Protein 2VOS (pdb70)

Nearest PDB structures (foldseek):
  2vos-assembly1_A  TM=1.002E+00  e=8.914E-88  Mycobacterium tuberculosis H37Rv
  2vor-assembly1_A  TM=9.870E-01  e=1.4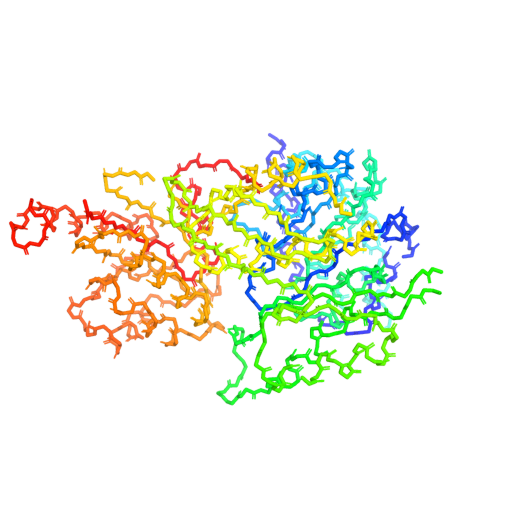46E-81  Mycobacterium tuberculosis H37Rv
  1o5z-assembly1_A  TM=8.567E-01  e=1.785E-34  Thermotoga maritima
  2gc5-assembly1_A  TM=8.713E-01  e=7.052E-31  Lacticaseibacillus casei
  1jbv-assembly1_A  TM=8.803E-01  e=1.038E-30  Lacticaseibacillus casei

Radius of gyration: 21.76 Å; Cα contacts (8 Å, |Δi|>4): 982; chains: 1; bounding box: 49×56×67 Å

Foldseek 3Di:
DLVVLLVVVVVVQVVQADADLVLVLLVQLVVLVPLLQPAAEAEEEADPLLLLLLLLLLLVVLVPFKEWEADDDFQAGNLLRIDISSGRDGSNVLSVLLVVSVVSLVVSQVCVVVCRRHSQSSSLNSSSVCSVVPGNYYYYYFPLCLRTSNLPRQHLEYEYEEHDDWFDDDPDDPSLVSLQSNLNSLAAHPPDGREYEYFDYPVSNVSNVVSCVVNVYHYHYEPPQKYFPDWAFDVQAIFTWIQENAGIQGRQGARAFFPVSSRSLNSSVNRNCSVVVYPDDSVSSSSSRNVRDDAQCQDWDVPPIEGGHADAALVSLLRVQCRCVPRAQALAEEEEEKAFPRGPLLSNLQSNLVRHQAYEYEHLPDPRIDHQVVSLVSNCVRNNNVRYHYDHYLVRSVVVRVVVQVVQCVPVVRNCNYYYYFYNHSSRSSSVCVVVPDDGD

Structure (mmCIF, N/CA/C/O backbone):
data_2VOS
#
_entry.id   2VOS
#
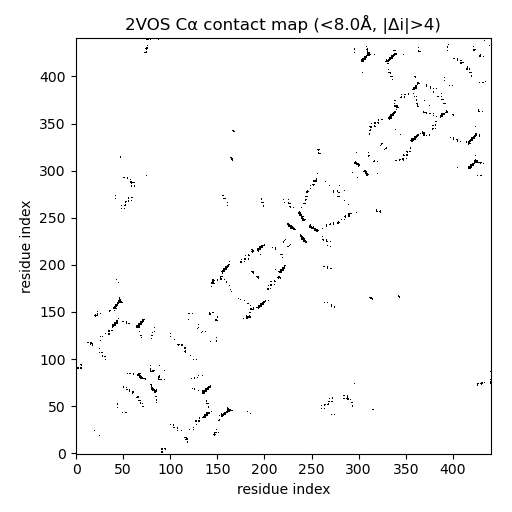_cell.length_a   112.405
_cell.length_b   112.405
_cell.leng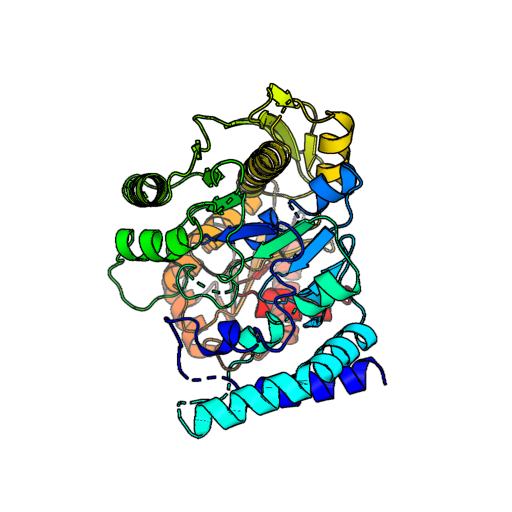th_c   112.405
_cell.angle_alpha   90.00
_cell.angle_beta   90.00
_cell.angle_gamma   90.00
#
_symmetry.space_group_name_H-M   'P 21 3'
#
loop_
_entity.id
_entity.type
_entity.pdbx_description
1 polymer 'FOLYLPOLYGLUTAMATE SYNTHASE PROTEIN FOLC'
2 non-polymer "ADENOSINE-5'-DIPHOSPHATE"
3 non-polymer 'MAGNESIUM ION'
4 non-polymer 'COBALT (II)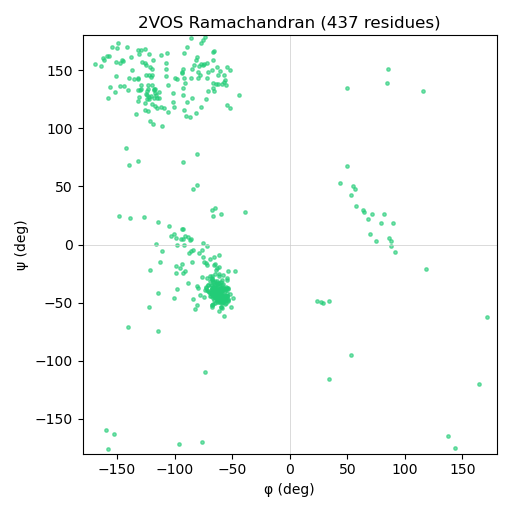 ION'
5 non-polymer GLYCEROL
6 water water
#
loop_
_atom_site.group_PDB
_atom_site.id
_atom_site.type_symbol
_atom_site.label_atom_id
_atom_site.label_alt_id
_atom_site.label_comp_id
_atom_site.label_asym_id
_atom_site.label_entity_id
_atom_site.label_seq_id
_atom_site.pdbx_PDB_ins_code
_atom_site.Cartn_x
_atom_site.Cartn_y
_atom_site.Cartn_z
_atom_site.occupancy
_atom_site.B_iso_or_equiv
_atom_site.auth_seq_id
_atom_site.auth_comp_id
_atom_site.auth_asym_id
_atom_site.auth_atom_id
_atom_site.pdbx_PDB_model_num
ATOM 1 N N . ASP A 1 22 ? -3.197 15.972 73.637 1.00 56.18 24 ASP A N 1
ATOM 2 C CA . ASP A 1 22 ? -2.606 15.701 75.010 1.00 57.58 24 ASP A CA 1
ATOM 3 C C . ASP A 1 22 ? -1.400 14.771 75.033 1.00 56.64 24 ASP A C 1
ATOM 4 O O . ASP A 1 22 ? -0.582 14.836 75.957 1.00 56.53 24 ASP A O 1
ATOM 9 N N . GLU A 1 23 ? -1.354 13.864 74.058 1.00 55.92 25 GLU A N 1
ATOM 10 C CA . GLU A 1 23 ? -0.175 13.056 73.783 1.00 54.59 25 GLU A CA 1
ATOM 11 C C . GLU A 1 23 ? 0.943 14.040 73.457 1.00 53.11 25 GLU A C 1
ATOM 12 O O . GLU A 1 23 ? 2.000 13.973 74.061 1.00 52.69 25 GLU A O 1
ATOM 18 N N . ILE A 1 24 ? 0.708 14.944 72.500 1.00 52.56 26 ILE A N 1
ATOM 19 C CA . ILE A 1 24 ? 1.697 15.971 72.101 1.00 52.72 26 ILE A CA 1
ATOM 20 C C . ILE A 1 24 ? 2.028 16.867 73.285 1.00 51.29 26 ILE A C 1
ATOM 21 O O . ILE A 1 24 ? 3.162 17.316 73.455 1.00 51.27 26 ILE A O 1
ATOM 26 N N . ALA A 1 25 ? 1.021 17.166 74.078 1.00 49.47 27 ALA A N 1
ATOM 27 C CA . ALA A 1 25 ? 1.243 18.060 75.185 1.00 48.88 27 ALA A CA 1
ATOM 28 C C . ALA A 1 25 ? 2.136 17.388 76.229 1.00 48.08 27 ALA A C 1
ATOM 29 O O . ALA A 1 25 ? 3.060 18.021 76.756 1.00 46.98 27 ALA A O 1
ATOM 31 N N . SER A 1 26 ? 1.859 16.112 76.531 1.00 46.90 28 SER A N 1
ATOM 32 C CA . SER A 1 26 ? 2.714 15.350 77.465 1.00 46.63 28 SER A CA 1
ATOM 33 C C . SER A 1 26 ? 4.119 15.294 76.931 1.00 45.25 28 SER A C 1
ATOM 34 O O . SER A 1 26 ? 5.065 15.474 77.670 1.00 44.62 28 SER A O 1
ATOM 37 N N . LEU A 1 27 ? 4.277 15.043 75.644 1.00 44.69 29 LEU A N 1
ATOM 38 C CA . LEU A 1 27 ? 5.612 15.038 75.076 1.00 45.50 29 LEU A CA 1
ATOM 39 C C . LEU A 1 27 ? 6.321 16.376 75.320 1.00 45.90 29 LEU A C 1
ATOM 40 O O . LEU A 1 27 ? 7.495 16.415 75.681 1.00 45.69 29 LEU A O 1
ATOM 45 N N . LEU A 1 28 ? 5.608 17.487 75.134 1.00 46.04 30 LEU A N 1
ATOM 46 C CA . LEU A 1 28 ? 6.230 18.815 75.365 1.00 46.49 30 LEU A CA 1
ATOM 47 C C . LEU A 1 28 ? 6.673 19.006 76.840 1.00 46.47 30 LEU A C 1
ATOM 48 O O . LEU A 1 28 ? 7.738 19.581 77.143 1.00 44.87 30 LEU A O 1
ATOM 53 N N . GLN A 1 29 ? 5.849 18.513 77.750 1.00 44.83 31 GLN A N 1
ATOM 54 C CA . GLN A 1 29 ? 6.196 18.543 79.165 1.00 46.36 31 GLN A CA 1
ATOM 55 C C . GLN A 1 29 ? 7.519 17.792 79.408 1.00 44.52 31 GLN A C 1
ATOM 56 O O . GLN A 1 29 ? 8.423 18.276 80.107 1.00 43.86 31 GLN A O 1
ATOM 62 N N . VAL A 1 30 ? 7.629 16.576 78.873 1.00 43.63 32 VAL A N 1
ATOM 63 C CA . VAL A 1 30 ? 8.882 15.844 79.044 1.00 42.73 32 VAL A CA 1
ATOM 64 C C . VAL A 1 30 ? 10.085 16.593 78.505 1.00 43.61 32 VAL A C 1
ATOM 65 O O . VAL A 1 30 ? 11.154 16.624 79.167 1.00 42.99 32 VAL A O 1
ATOM 69 N N . GLU A 1 31 ? 9.943 17.185 77.307 1.00 43.47 33 GLU A N 1
ATOM 70 C CA . GLU A 1 31 ? 11.094 17.858 76.651 1.00 43.77 33 GLU A CA 1
ATOM 71 C C . GLU A 1 31 ? 11.516 19.110 77.463 1.00 42.89 33 GLU A C 1
ATOM 72 O O . GLU A 1 31 ? 12.731 19.453 77.550 1.00 41.08 33 GLU A O 1
ATOM 78 N N . HIS A 1 32 ? 10.506 19.809 77.993 1.00 42.41 34 HIS A N 1
ATOM 79 C CA . HIS A 1 32 ? 10.753 20.988 78.862 1.00 43.35 34 HIS A CA 1
ATOM 80 C C . HIS A 1 32 ? 11.653 20.591 80.055 1.00 42.93 34 HIS A C 1
ATOM 81 O O . HIS A 1 32 ? 12.598 21.303 80.382 1.00 42.77 34 HIS A O 1
ATOM 88 N N . LEU A 1 33 ? 11.376 19.444 80.685 1.00 41.86 35 LEU A N 1
ATOM 89 C CA . LEU A 1 33 ? 12.236 18.962 81.763 1.00 43.05 35 LEU A CA 1
ATOM 90 C C . LEU A 1 33 ? 13.616 18.611 81.258 1.00 43.95 35 LEU A C 1
ATOM 91 O O . LEU A 1 33 ? 14.605 18.996 81.879 1.00 44.57 35 LEU A O 1
ATOM 96 N N . LEU A 1 34 ? 13.681 17.806 80.184 1.00 44.07 36 LEU A N 1
ATOM 97 C CA . LEU A 1 34 ? 14.954 17.309 79.688 1.00 43.74 36 LEU A CA 1
ATOM 98 C C . LEU A 1 34 ? 15.800 18.519 79.289 1.00 44.41 36 LEU A C 1
ATOM 99 O O . LEU A 1 34 ? 17.012 18.490 79.473 1.00 45.09 36 LEU A O 1
ATOM 104 N N . ASP A 1 35 ? 15.179 19.574 78.750 1.00 44.76 37 ASP A N 1
ATOM 105 C CA . ASP A 1 35 ? 15.944 20.731 78.298 1.00 46.62 37 ASP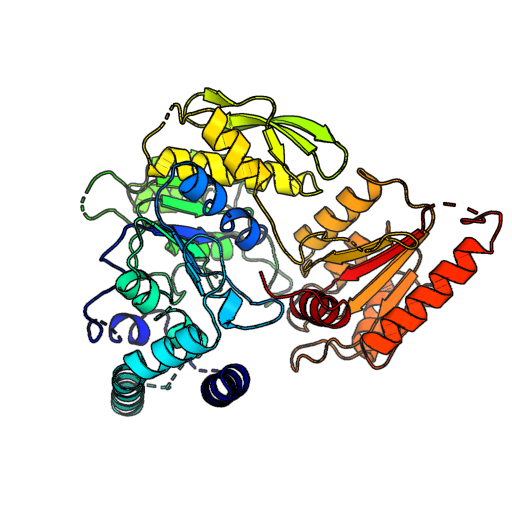 A CA 1
ATOM 106 C C . ASP A 1 35 ? 16.552 21.504 79.441 1.00 47.73 37 ASP A C 1
ATOM 107 O O . ASP A 1 35 ? 17.404 22.381 79.207 1.00 47.14 37 ASP A O 1
ATOM 112 N N . GLN A 1 36 ? 16.118 21.208 80.678 1.00 48.12 38 GLN A N 1
ATOM 113 C CA . GLN A 1 36 ? 16.646 21.941 81.831 1.00 49.31 38 GLN A CA 1
ATOM 114 C C . GLN A 1 36 ? 17.924 21.293 82.316 1.00 50.99 38 GLN A C 1
ATOM 115 O O . GLN A 1 36 ? 18.576 21.809 83.201 1.00 51.64 38 GLN A O 1
ATOM 121 N N . ARG A 1 37 ? 18.269 20.153 81.722 1.00 52.82 39 ARG A N 1
ATOM 122 C CA . ARG A 1 37 ? 19.436 19.412 82.155 1.00 54.77 39 ARG A CA 1
ATOM 123 C C . ARG A 1 37 ? 20.699 20.073 81.607 1.00 57.01 39 ARG A C 1
ATOM 124 O O . ARG A 1 37 ? 21.676 20.260 82.325 1.00 56.76 39 ARG A O 1
ATOM 132 N N . TRP A 1 38 ? 20.615 20.460 80.338 1.00 58.77 40 TRP A N 1
ATOM 133 C CA . TRP A 1 38 ? 21.755 20.479 79.437 1.00 59.72 40 TRP A CA 1
ATOM 134 C C . TRP A 1 38 ? 22.490 19.115 79.390 1.00 59.65 40 TRP A C 1
ATOM 135 O O . TRP A 1 38 ? 22.003 18.160 78.751 1.00 54.87 40 TRP A O 1
ATOM 146 N N . ARG A 1 42 ? 28.007 18.007 83.393 1.00 73.41 44 ARG A N 1
ATOM 147 C CA . ARG A 1 42 ? 29.403 17.985 82.927 1.00 73.69 44 ARG A CA 1
ATOM 148 C C . ARG A 1 42 ? 29.726 16.641 82.255 1.00 73.72 44 ARG A C 1
ATOM 149 O O . ARG A 1 42 ? 29.098 15.615 82.564 1.00 74.13 44 ARG A O 1
ATOM 151 N N . ILE A 1 43 ? 30.696 16.643 81.340 1.00 73.42 45 ILE A N 1
ATOM 152 C CA . ILE A 1 43 ? 31.108 15.418 80.640 1.00 72.44 45 ILE A CA 1
ATOM 153 C C . ILE A 1 43 ? 31.416 14.291 81.639 1.00 71.59 45 ILE A C 1
ATOM 154 O O . ILE A 1 43 ? 31.810 14.552 82.784 1.00 71.13 45 ILE A O 1
ATOM 156 N N . ASP A 1 44 ? 31.209 13.046 81.215 1.00 70.22 46 ASP A N 1
ATOM 157 C CA . ASP A 1 44 ? 31.568 11.895 82.044 1.00 69.11 46 ASP A CA 1
ATOM 158 C C . ASP A 1 44 ? 32.192 10.786 81.177 1.00 68.19 46 ASP A C 1
ATOM 159 O O . ASP A 1 44 ? 31.608 9.727 80.952 1.00 67.78 46 ASP A O 1
ATOM 164 N N . PRO A 1 45 ? 33.391 11.073 80.664 1.00 67.37 47 PRO A N 1
ATOM 165 C CA . PRO A 1 45 ? 34.216 10.169 79.891 1.00 66.50 47 PRO A CA 1
ATOM 166 C C . PRO A 1 45 ? 34.383 8.761 80.479 1.00 65.19 47 PRO A C 1
ATOM 167 O O . PRO A 1 45 ? 34.714 7.833 79.733 1.00 65.72 47 PRO A O 1
ATOM 171 N N . SER A 1 46 ? 34.204 8.572 81.777 1.00 62.81 48 SER A N 1
ATOM 172 C CA . SER A 1 46 ? 34.340 7.214 82.278 1.00 60.39 48 SER A CA 1
ATOM 173 C C . SER A 1 46 ? 33.020 6.445 82.099 1.00 57.69 48 SER A C 1
ATOM 174 O O . SER A 1 46 ? 32.968 5.255 82.420 1.00 57.22 48 SER A O 1
ATOM 177 N N . LEU A 1 47 ? 31.962 7.136 81.631 1.00 54.16 49 LEU A N 1
ATOM 178 C CA . LEU A 1 47 ? 30.607 6.570 81.395 1.00 50.90 49 LEU A CA 1
ATOM 179 C C . LEU A 1 47 ? 29.932 6.105 82.675 1.00 48.99 49 LEU A C 1
ATOM 180 O O . LEU A 1 47 ? 29.098 5.196 82.681 1.00 46.91 49 LEU A O 1
ATOM 185 N N . THR A 1 48 ? 30.311 6.753 83.771 1.00 47.25 50 THR A N 1
ATOM 186 C CA . THR A 1 48 ? 29.910 6.343 85.107 1.00 45.95 50 THR A CA 1
ATOM 187 C C . THR A 1 48 ? 28.404 6.431 85.318 1.00 45.01 50 THR A C 1
ATOM 188 O O . THR A 1 48 ? 27.777 5.491 85.820 1.00 44.64 50 THR A O 1
ATOM 192 N N . ARG A 1 49 ? 27.820 7.560 84.937 1.00 44.34 51 ARG A N 1
ATOM 193 C CA . ARG A 1 49 ? 26.396 7.766 85.154 1.00 43.58 51 ARG A CA 1
ATOM 194 C C . ARG A 1 49 ? 25.554 6.835 84.300 1.00 43.21 51 ARG A C 1
ATOM 195 O O . ARG A 1 49 ? 24.630 6.179 84.809 1.00 43.89 51 ARG A O 1
ATOM 203 N N . ILE A 1 50 ? 25.806 6.797 82.987 1.00 42.82 52 ILE A N 1
ATOM 204 C CA . ILE A 1 50 ? 24.955 5.993 82.102 1.00 42.00 52 ILE A CA 1
ATOM 205 C C . ILE A 1 50 ? 25.186 4.503 82.439 1.00 41.78 52 ILE A C 1
ATOM 206 O O . ILE A 1 50 ? 24.249 3.712 82.444 1.00 40.51 52 ILE A O 1
ATOM 211 N N . SER A 1 51 ? 26.432 4.097 82.747 1.00 41.17 53 SER A N 1
ATOM 212 C CA . SER A 1 51 ? 26.641 2.718 83.222 1.00 40.85 53 SER A CA 1
ATOM 213 C C . SER A 1 51 ? 25.858 2.379 84.490 1.00 41.01 53 SER A C 1
ATOM 214 O O . SER A 1 51 ? 25.264 1.311 84.580 1.00 41.06 53 SER A O 1
ATOM 217 N N . ALA A 1 52 ? 25.900 3.268 85.482 1.00 40.17 54 ALA A N 1
ATOM 218 C CA . ALA A 1 52 ? 25.143 3.055 86.691 1.00 41.18 54 ALA A CA 1
ATOM 219 C C . ALA A 1 52 ? 23.650 2.926 86.395 1.00 41.99 54 ALA A C 1
ATOM 220 O O . ALA A 1 52 ? 22.970 2.076 86.973 1.00 42.47 54 ALA A O 1
ATOM 222 N N . LEU A 1 53 ? 23.123 3.832 85.568 1.00 42.40 55 LEU A N 1
ATOM 223 C CA . LEU A 1 53 ? 21.685 3.788 85.230 1.00 42.12 55 LEU A CA 1
ATOM 224 C C . LEU A 1 53 ? 21.315 2.454 84.553 1.00 42.71 55 LEU A C 1
ATOM 225 O O . LEU A 1 53 ? 20.286 1.824 84.910 1.00 43.79 55 LEU A O 1
ATOM 238 N N . ASP A 1 55 ? 22.822 -0.408 84.899 1.00 44.19 57 ASP A N 1
ATOM 239 C CA . ASP A 1 55 ? 22.759 -1.401 85.984 1.00 45.79 57 ASP A CA 1
ATOM 240 C C . ASP A 1 55 ? 21.421 -1.431 86.741 1.00 45.79 57 ASP A C 1
ATOM 241 O O . ASP A 1 55 ? 20.859 -2.502 86.979 1.00 46.83 57 ASP A O 1
ATOM 246 N N . LEU A 1 56 ? 20.969 -0.269 87.172 1.00 45.24 58 LEU A N 1
ATOM 247 C CA . LEU A 1 56 ? 19.680 -0.156 87.858 1.00 46.25 58 LEU A CA 1
ATOM 248 C C . LEU A 1 56 ? 18.519 -0.664 86.991 1.00 45.99 58 LEU A C 1
ATOM 249 O O . LEU A 1 56 ? 17.530 -1.178 87.507 1.00 44.47 58 LEU A O 1
ATOM 254 N N . LEU A 1 57 ? 18.621 -0.449 85.682 1.00 45.68 59 LEU A N 1
ATOM 255 C CA . LEU A 1 57 ? 17.526 -0.817 84.733 1.00 45.62 59 LEU A CA 1
ATOM 256 C C . LEU A 1 57 ? 17.549 -2.296 84.451 1.00 46.40 59 LEU A C 1
ATOM 257 O O . LEU A 1 57 ? 16.674 -2.796 83.731 1.00 48.15 59 LEU A O 1
ATOM 262 N N . GLY A 1 58 ? 18.570 -3.009 84.926 1.00 44.87 60 GLY A N 1
ATOM 263 C CA . GLY A 1 58 ? 18.711 -4.397 84.540 1.00 44.70 60 GLY A CA 1
ATOM 264 C C . GLY A 1 58 ? 19.540 -4.618 83.266 1.00 44.82 60 GLY A C 1
ATOM 265 O O . GLY A 1 58 ? 19.477 -5.706 82.671 1.00 45.30 60 GLY A O 1
ATOM 266 N N . SER A 1 59 ? 20.341 -3.633 82.847 1.00 43.59 61 SER A N 1
ATOM 267 C CA . SER A 1 59 ? 21.207 -3.805 81.636 1.00 43.06 61 SER A CA 1
ATOM 268 C C . SER A 1 59 ? 20.423 -4.178 80.364 1.00 41.74 61 SER A C 1
ATOM 269 O O . SER A 1 59 ? 20.792 -5.099 79.632 1.00 42.36 61 SER A O 1
ATOM 272 N N . PRO A 1 60 ? 19.323 -3.447 80.088 1.00 41.36 62 PRO A N 1
ATOM 273 C CA . PRO A 1 60 ? 18.529 -3.732 78.898 1.00 40.47 62 PRO A CA 1
ATOM 274 C C . PRO A 1 60 ? 19.372 -3.707 77.614 1.00 41.07 62 PRO A C 1
ATOM 275 O O . PRO A 1 60 ? 19.101 -4.446 76.636 1.00 43.05 62 PRO A O 1
ATOM 279 N N . GLN A 1 61 ? 20.418 -2.877 77.607 1.00 41.77 63 GLN A N 1
ATOM 280 C CA . GLN A 1 61 ? 21.206 -2.632 76.396 1.00 40.84 63 GLN A CA 1
ATOM 281 C C . GLN A 1 61 ? 22.107 -3.811 76.144 1.00 41.48 63 GLN A C 1
ATOM 282 O O . GLN A 1 61 ? 22.712 -3.910 75.071 1.00 43.62 63 GLN A O 1
ATOM 288 N N . ARG A 1 62 ? 22.124 -4.776 77.053 1.00 39.97 64 ARG A N 1
ATOM 289 C CA . ARG A 1 62 ? 22.847 -6.020 76.772 1.00 40.28 64 ARG A CA 1
ATOM 290 C C . ARG A 1 62 ? 21.922 -7.179 76.390 1.00 40.38 64 ARG A C 1
ATOM 291 O O . ARG A 1 62 ? 22.409 -8.313 76.219 1.00 39.58 64 ARG A O 1
ATOM 299 N N . SER A 1 63 ? 20.611 -6.911 76.205 1.00 38.48 65 SER A N 1
ATOM 300 C CA . SER A 1 63 ? 19.671 -8.036 75.971 1.00 37.55 65 SER A CA 1
ATOM 301 C C . SER A 1 63 ? 19.320 -8.192 74.467 1.00 36.44 65 SER A C 1
ATOM 302 O O . SER A 1 63 ? 18.533 -9.080 74.130 1.00 38.78 65 SER A O 1
ATOM 305 N N . TYR A 1 64 ? 20.008 -7.475 73.587 1.00 31.66 66 TYR A N 1
ATOM 306 C CA . TYR A 1 64 ? 19.882 -7.684 72.153 1.00 30.78 66 TYR A CA 1
ATOM 307 C C . TYR A 1 64 ? 21.229 -7.275 71.638 1.00 30.30 66 TYR A C 1
ATOM 308 O O . TYR A 1 64 ? 21.956 -6.523 72.285 1.00 31.65 66 TYR A O 1
ATOM 317 N N . PRO A 1 65 ? 21.595 -7.767 70.468 1.00 30.24 67 PRO A N 1
ATOM 318 C CA . PRO A 1 65 ? 22.845 -7.348 69.815 1.00 30.03 67 PRO A CA 1
ATOM 319 C C . PRO A 1 65 ? 22.604 -6.046 69.069 1.00 30.87 67 PRO A C 1
ATOM 320 O O . PRO A 1 65 ? 21.428 -5.774 68.720 1.00 30.84 67 PRO A O 1
ATOM 324 N N . SER A 1 66 ? 23.650 -5.246 68.861 1.00 30.50 68 SER A N 1
ATOM 325 C CA . SER A 1 66 ? 23.531 -3.940 68.202 1.00 30.73 68 SER A CA 1
ATOM 326 C C . SER A 1 66 ? 24.526 -3.816 67.073 1.00 30.64 68 SER A C 1
ATOM 327 O O . SER A 1 66 ? 25.596 -4.442 67.077 1.00 29.76 68 SER A O 1
ATOM 330 N N . ILE A 1 67 ? 24.210 -2.938 66.138 1.00 29.04 69 ILE A N 1
ATOM 331 C CA . ILE A 1 67 ? 25.170 -2.484 65.167 1.00 27.83 69 ILE A CA 1
ATOM 332 C C . ILE A 1 67 ? 25.339 -0.989 65.461 1.00 28.02 69 ILE A C 1
ATOM 333 O O . ILE A 1 67 ? 24.339 -0.238 65.529 1.00 27.78 69 ILE A O 1
ATOM 338 N N . HIS A 1 68 ? 26.584 -0.580 65.656 1.00 27.51 70 HIS A N 1
ATOM 339 C CA . HIS A 1 68 ? 26.943 0.635 66.352 1.00 28.05 70 HIS A CA 1
ATOM 340 C C . HIS A 1 68 ? 27.678 1.510 65.360 1.00 27.24 70 HIS A C 1
ATOM 341 O O . HIS A 1 68 ? 28.643 1.092 64.727 1.00 28.49 70 HIS A O 1
ATOM 348 N N . ILE A 1 69 ? 27.226 2.750 65.185 1.00 25.83 71 ILE A N 1
ATOM 349 C CA . ILE A 1 69 ? 27.709 3.538 64.073 1.00 24.48 71 ILE A CA 1
ATOM 350 C C . ILE A 1 69 ? 28.314 4.885 64.509 1.00 25.93 71 ILE A C 1
ATOM 351 O O . ILE A 1 69 ? 27.645 5.683 65.202 1.00 26.28 71 ILE A O 1
ATOM 356 N N . ALA A 1 70 ? 29.568 5.134 64.090 1.00 26.16 72 ALA A N 1
ATOM 357 C CA . ALA A 1 70 ? 30.270 6.414 64.395 1.00 26.36 72 ALA A CA 1
ATOM 358 C C . ALA A 1 70 ? 30.816 6.953 63.110 1.00 26.64 72 ALA A C 1
ATOM 359 O O . ALA A 1 70 ? 30.764 6.275 62.053 1.00 25.30 72 ALA A O 1
ATOM 361 N N . GLY A 1 71 ? 31.260 8.214 63.128 1.00 26.37 73 GLY A N 1
ATOM 362 C CA . GLY A 1 71 ? 31.876 8.796 61.947 1.00 27.77 73 GLY A CA 1
ATOM 363 C C . GLY A 1 71 ? 31.471 10.243 61.886 1.00 27.99 73 GLY A C 1
ATOM 364 O O . GLY A 1 71 ? 30.784 10.715 62.796 1.00 29.04 73 GLY A O 1
ATOM 365 N N . THR A 1 72 ? 31.844 10.949 60.823 1.00 28.90 74 THR A N 1
ATOM 366 C CA . THR A 1 72 ? 31.505 12.352 60.731 1.00 27.74 74 THR A CA 1
ATOM 367 C C . THR A 1 72 ? 30.326 12.613 59.844 1.00 29.76 74 THR A C 1
ATOM 368 O O . THR A 1 72 ? 29.494 13.450 60.175 1.00 29.70 74 THR A O 1
ATOM 372 N N . ASN A 1 73 ? 30.286 12.003 58.671 1.00 29.71 75 ASN A N 1
ATOM 373 C CA . ASN A 1 73 ? 29.153 12.215 57.790 1.00 31.19 75 ASN A CA 1
ATOM 374 C C . ASN A 1 73 ? 28.520 10.844 57.413 1.00 30.25 75 ASN A C 1
ATOM 375 O O . ASN A 1 73 ? 29.230 9.867 57.259 1.00 28.21 75 ASN A O 1
ATOM 380 N N . GLY A 1 74 ? 27.195 10.824 57.249 1.00 29.50 76 GLY A N 1
ATOM 381 C CA . GLY A 1 74 ? 26.466 9.634 56.831 1.00 28.38 76 GLY A CA 1
ATOM 382 C C . GLY A 1 74 ? 26.046 8.735 57.997 1.00 27.33 76 GLY A C 1
ATOM 383 O O . GLY A 1 74 ? 25.476 7.660 57.750 1.00 26.61 76 GLY A O 1
ATOM 384 N N . LYS A 1 75 ? 26.301 9.109 59.252 1.00 25.62 77 LYS A N 1
ATOM 385 C CA . LYS A 1 75 ? 25.908 8.174 60.332 1.00 25.61 77 LYS A CA 1
ATOM 386 C C . LYS A 1 75 ? 24.409 7.879 60.290 1.00 26.40 77 LYS A C 1
ATOM 387 O O . LYS A 1 75 ? 23.987 6.717 60.359 1.00 26.03 77 LYS A O 1
ATOM 393 N N . THR A 1 76 ? 23.612 8.942 60.327 1.00 24.98 78 THR A N 1
ATOM 394 C CA . THR A 1 76 ? 22.143 8.769 60.358 1.00 24.64 78 THR A CA 1
ATOM 395 C C . THR A 1 76 ? 21.659 8.042 59.102 1.00 23.16 78 THR A C 1
ATOM 396 O O . THR A 1 76 ? 20.817 7.132 59.182 1.00 23.85 78 THR A O 1
ATOM 400 N N . SER A 1 77 ? 22.148 8.467 57.946 1.00 24.61 79 SER A N 1
ATOM 401 C CA . SER A 1 77 ? 21.702 7.808 56.717 1.00 24.06 79 SER A CA 1
ATOM 402 C C . SER A 1 77 ? 22.076 6.302 56.725 1.00 24.51 79 SER A C 1
ATOM 403 O O . SER A 1 77 ? 21.282 5.432 56.318 1.00 22.73 79 SER A O 1
ATOM 406 N N . VAL A 1 78 ? 23.305 5.984 57.164 1.00 23.81 80 VAL A N 1
ATOM 407 C CA . VAL A 1 78 ? 23.735 4.572 57.250 1.00 22.74 80 VAL A CA 1
ATOM 408 C C . VAL A 1 78 ? 22.871 3.836 58.262 1.00 23.41 80 VAL A C 1
ATOM 409 O O . VAL A 1 78 ? 22.487 2.667 58.034 1.00 25.74 80 VAL A O 1
ATOM 413 N N . ALA A 1 79 ? 22.551 4.475 59.397 1.00 21.69 81 ALA A N 1
ATOM 414 C CA . ALA A 1 79 ? 21.733 3.821 60.436 1.00 21.28 81 ALA A CA 1
ATOM 415 C C . ALA A 1 79 ? 20.395 3.440 59.809 1.00 21.41 81 ALA A C 1
ATOM 416 O O . ALA A 1 79 ? 19.890 2.354 60.024 1.00 21.39 81 ALA A O 1
ATOM 418 N N . ARG A 1 80 ? 19.791 4.374 59.076 1.00 21.71 82 ARG A N 1
ATOM 419 C CA . ARG A 1 80 ? 18.474 4.086 58.462 1.00 22.15 82 ARG A CA 1
ATOM 420 C C . ARG A 1 80 ? 18.510 3.021 57.354 1.00 23.18 82 ARG A C 1
ATOM 421 O O . ARG A 1 80 ? 17.520 2.295 57.199 1.00 23.38 82 ARG A O 1
ATOM 437 N N . VAL A 1 82 ? 20.843 0.423 57.297 1.00 23.36 84 VAL A N 1
ATOM 438 C CA . VAL A 1 82 ? 20.936 -0.794 58.112 1.00 24.29 84 VAL A CA 1
ATOM 439 C C . VAL A 1 82 ? 19.572 -1.237 58.609 1.00 25.14 84 VAL A C 1
ATOM 440 O O . VAL A 1 82 ? 19.229 -2.400 58.489 1.00 26.82 84 VAL A O 1
ATOM 444 N N . ASP A 1 83 ? 18.781 -0.324 59.192 1.00 24.58 85 ASP A N 1
ATOM 445 C CA . ASP A 1 83 ? 17.438 -0.646 59.653 1.00 24.33 85 ASP A CA 1
ATOM 446 C C . ASP A 1 83 ? 16.592 -1.210 58.485 1.00 24.46 85 ASP A C 1
ATOM 447 O O . ASP A 1 83 ? 15.923 -2.284 58.569 1.00 25.00 85 ASP A O 1
ATOM 452 N N . ALA A 1 84 ? 16.581 -0.495 57.374 1.00 24.25 86 ALA A N 1
ATOM 453 C CA . ALA A 1 84 ? 15.811 -0.963 56.228 1.00 23.74 86 ALA A CA 1
ATOM 454 C C . ALA A 1 84 ? 16.209 -2.395 55.783 1.00 24.78 86 ALA A C 1
ATOM 455 O O . ALA A 1 84 ? 15.329 -3.224 55.482 1.00 24.42 86 ALA A O 1
ATOM 457 N N . LEU A 1 85 ? 17.519 -2.651 55.663 1.00 23.96 87 LEU A N 1
ATOM 458 C CA . LEU A 1 85 ? 18.020 -3.973 55.246 1.00 24.64 87 LEU A CA 1
ATOM 459 C C . LEU A 1 85 ? 17.646 -5.066 56.280 1.00 25.60 87 LEU A C 1
ATOM 460 O O . LEU A 1 85 ? 17.152 -6.137 55.917 1.00 25.32 87 LEU A O 1
ATOM 465 N N . VAL A 1 86 ? 17.839 -4.808 57.577 1.00 24.16 88 VAL A N 1
ATOM 466 C CA . VAL A 1 86 ? 17.525 -5.810 58.585 1.00 25.20 88 VAL A CA 1
ATOM 467 C C . VAL A 1 86 ? 16.002 -6.084 58.610 1.00 25.94 88 VAL A C 1
ATOM 468 O O . VAL A 1 86 ? 15.518 -7.272 58.766 1.00 26.05 88 VAL A O 1
ATOM 472 N N . THR A 1 87 ? 15.222 -5.038 58.406 1.00 23.84 89 THR A N 1
ATOM 473 C CA . THR A 1 87 ? 13.763 -5.169 58.352 1.00 25.92 89 THR A CA 1
ATOM 474 C C . THR A 1 87 ? 13.300 -5.983 57.101 1.00 25.86 89 THR A C 1
ATOM 475 O O . THR A 1 87 ? 12.352 -6.768 57.171 1.00 27.45 89 THR A O 1
ATOM 479 N N . ALA A 1 88 ? 13.929 -5.732 55.965 1.00 27.12 90 ALA A N 1
ATOM 480 C CA . ALA A 1 88 ? 13.700 -6.491 54.699 1.00 27.47 90 ALA A CA 1
ATOM 481 C C . ALA A 1 88 ? 14.073 -7.984 54.886 1.00 29.59 90 ALA A C 1
ATOM 482 O O . ALA A 1 88 ? 13.548 -8.867 54.164 1.00 29.66 90 ALA A O 1
ATOM 484 N N . LEU A 1 89 ? 14.970 -8.266 55.836 1.00 29.94 91 LEU A N 1
ATOM 485 C CA . LEU A 1 89 ? 15.350 -9.635 56.190 1.00 30.39 91 LEU A CA 1
ATOM 486 C C . LEU A 1 89 ? 14.430 -10.129 57.319 1.00 31.63 91 LEU A C 1
ATOM 487 O O . LEU A 1 89 ? 14.647 -11.213 57.899 1.00 33.69 91 LEU A O 1
ATOM 492 N N . HIS A 1 90 ? 13.408 -9.332 57.636 1.00 31.02 92 HIS A N 1
ATOM 493 C CA . HIS A 1 90 ? 12.354 -9.724 58.577 1.00 31.83 92 HIS A CA 1
ATOM 494 C C . HIS A 1 90 ? 12.691 -9.901 60.070 1.00 32.17 92 HIS A C 1
ATOM 495 O O . HIS A 1 90 ? 11.928 -10.584 60.804 1.00 29.95 92 HIS A O 1
ATOM 502 N N . ARG A 1 91 ? 13.789 -9.270 60.501 1.00 30.41 93 ARG A N 1
ATOM 503 C CA . ARG A 1 91 ? 14.073 -9.131 61.956 1.00 30.35 93 ARG A CA 1
ATOM 504 C C . ARG A 1 91 ? 13.524 -7.794 62.462 1.00 30.57 93 ARG A C 1
ATOM 505 O O . ARG A 1 91 ? 13.509 -6.795 61.738 1.00 31.31 93 ARG A O 1
ATOM 513 N N . ARG A 1 92 ? 13.085 -7.774 63.706 1.00 28.83 94 ARG A N 1
ATOM 514 C CA . ARG A 1 92 ? 12.450 -6.627 64.248 1.00 28.79 94 ARG A CA 1
ATOM 515 C C . ARG A 1 92 ? 13.543 -5.723 64.732 1.00 28.86 94 ARG A C 1
ATOM 516 O O . ARG A 1 92 ? 14.450 -6.175 65.471 1.00 27.35 94 ARG A O 1
ATOM 524 N N . THR A 1 93 ? 13.528 -4.463 64.280 1.00 26.01 95 THR A N 1
ATOM 525 C CA . THR A 1 93 ? 14.639 -3.575 64.664 1.00 26.68 95 THR A CA 1
ATOM 526 C C . THR A 1 93 ? 14.246 -2.506 65.706 1.00 25.84 95 THR A C 1
ATOM 527 O O . THR A 1 93 ? 13.074 -2.119 65.841 1.00 25.86 95 THR A O 1
ATOM 531 N N . GLY A 1 94 ? 15.239 -2.031 66.426 1.00 24.87 96 GLY A N 1
ATOM 532 C CA . GLY A 1 94 ? 15.088 -0.741 67.131 1.00 25.04 96 GLY A CA 1
ATOM 533 C C . GLY A 1 94 ? 16.223 0.101 66.587 1.00 26.62 96 GLY A C 1
ATOM 534 O O . GLY A 1 94 ? 17.304 -0.421 66.287 1.00 26.02 96 GLY A O 1
ATOM 535 N N . ARG A 1 95 ? 16.001 1.406 66.458 1.00 25.26 97 ARG A N 1
ATOM 536 C CA . ARG A 1 95 ? 17.024 2.254 65.927 1.00 25.10 97 ARG A CA 1
ATOM 537 C C . ARG A 1 95 ? 17.035 3.581 66.720 1.00 26.79 97 ARG A C 1
ATOM 538 O O . ARG A 1 95 ? 15.974 4.196 66.981 1.00 27.32 97 ARG A O 1
ATOM 546 N N . THR A 1 96 ? 18.231 4.006 67.122 1.00 27.45 98 THR A N 1
ATOM 547 C CA . THR A 1 96 ? 18.321 5.276 67.788 1.00 27.34 98 THR A CA 1
ATOM 548 C C . THR A 1 96 ? 19.271 6.126 66.976 1.00 28.07 98 THR A C 1
ATOM 549 O O . THR A 1 96 ? 20.373 5.697 66.597 1.00 29.41 98 THR A O 1
ATOM 553 N N . THR A 1 97 ? 18.796 7.307 66.611 1.00 27.52 99 THR A N 1
ATOM 554 C CA . THR A 1 97 ? 19.570 8.229 65.805 1.00 28.52 99 THR A CA 1
ATOM 555 C C . THR A 1 97 ? 19.536 9.627 66.433 1.00 29.86 99 THR A C 1
ATOM 556 O O . THR A 1 97 ? 18.772 9.876 67.354 1.00 28.72 99 THR A O 1
ATOM 560 N N . SER A 1 98 ? 20.423 10.503 65.940 1.00 30.38 100 SER A N 1
ATOM 561 C CA . SER A 1 98 ? 20.522 11.864 66.413 1.00 33.22 100 SER A CA 1
ATOM 562 C C . SER A 1 98 ? 21.267 12.701 65.364 1.00 32.94 100 SER A C 1
ATOM 563 O O . SER A 1 98 ? 21.924 12.167 64.413 1.00 32.34 100 SER A O 1
ATOM 566 N N . PRO A 1 99 ? 21.053 14.031 65.440 1.00 33.34 101 PRO A N 1
ATOM 567 C CA . PRO A 1 99 ? 20.031 14.643 66.294 1.00 32.84 101 PRO A CA 1
ATOM 568 C C . PRO A 1 99 ? 18.626 14.382 65.666 1.00 33.08 101 PRO A C 1
ATOM 569 O O . PRO A 1 99 ? 18.555 13.811 64.595 1.00 33.47 101 PRO A O 1
ATOM 573 N N . HIS A 1 100 ? 17.531 14.824 66.276 1.00 32.23 102 HIS A N 1
ATOM 574 C CA . HIS A 1 100 ? 16.233 14.798 65.559 1.00 31.85 102 HIS A CA 1
ATOM 575 C C . HIS A 1 100 ? 16.070 16.067 64.683 1.00 31.71 102 HIS A C 1
ATOM 576 O O . HIS A 1 100 ? 16.649 17.147 64.984 1.00 30.05 102 HIS A O 1
ATOM 583 N N . LEU A 1 101 ? 15.328 15.928 63.585 1.00 30.22 103 LEU A N 1
ATOM 584 C CA . LEU A 1 101 ? 14.998 17.022 62.709 1.00 30.75 103 LEU A CA 1
ATOM 585 C C . LEU A 1 101 ? 13.813 17.806 63.226 1.00 30.26 103 LEU A C 1
ATOM 586 O O . LEU A 1 101 ? 13.887 19.036 63.355 1.00 29.82 103 LEU A O 1
ATOM 591 N N . GLN A 1 102 ? 12.692 17.112 63.453 1.00 29.17 104 GLN A N 1
ATOM 592 C CA . GLN A 1 102 ? 11.435 17.812 63.838 1.00 28.63 104 GLN A CA 1
ATOM 593 C C . GLN A 1 102 ? 10.913 17.516 65.231 1.00 30.34 104 GLN A C 1
ATOM 594 O O . GLN A 1 102 ? 10.444 18.436 65.943 1.00 30.01 104 GLN A O 1
ATOM 600 N N . SER A 1 103 ? 10.968 16.245 65.641 1.00 28.22 105 SER A N 1
ATOM 601 C CA . SER A 1 103 ? 10.387 15.855 66.908 1.00 28.82 105 SER A CA 1
ATOM 602 C C . SER A 1 103 ? 11.314 14.857 67.581 1.00 29.52 105 SER A C 1
ATOM 603 O O . SER A 1 103 ? 11.909 14.035 66.908 1.00 29.38 105 SER A O 1
ATOM 606 N N . PRO A 1 104 ? 11.447 14.919 68.917 1.00 30.71 106 PRO A N 1
ATOM 607 C CA . PRO A 1 104 ? 12.365 13.985 69.507 1.00 30.25 106 PRO A CA 1
ATOM 608 C C . PRO A 1 104 ? 11.925 12.509 69.372 1.00 30.41 106 PRO A C 1
ATOM 609 O O . PRO A 1 104 ? 12.772 11.627 69.558 1.00 31.12 106 PRO A O 1
ATOM 613 N N . VAL A 1 105 ? 10.641 12.217 69.076 1.00 28.93 107 VAL A N 1
ATOM 614 C CA . VAL A 1 105 ? 10.254 10.799 68.829 1.00 27.67 107 VAL A CA 1
ATOM 615 C C . VAL A 1 105 ? 11.138 10.181 67.748 1.00 27.24 107 VAL A C 1
ATOM 616 O O . VAL A 1 105 ? 11.297 8.932 67.679 1.00 26.12 107 VAL A O 1
ATOM 620 N N . GLU A 1 106 ? 11.732 11.020 66.890 1.00 25.52 108 GLU A N 1
ATOM 621 C CA . GLU A 1 106 ? 12.505 10.469 65.785 1.00 26.62 108 GLU A CA 1
ATOM 622 C C . GLU A 1 106 ? 13.709 9.702 66.327 1.00 26.70 108 GLU A C 1
ATOM 623 O O . GLU A 1 106 ? 14.335 8.930 65.600 1.00 25.45 108 GLU A O 1
ATOM 629 N N . ARG A 1 107 ? 14.100 10.030 67.544 1.00 25.77 109 ARG A N 1
ATOM 630 C CA . ARG A 1 107 ? 15.349 9.444 68.128 1.00 27.21 109 ARG A CA 1
ATOM 631 C C . ARG A 1 107 ? 15.170 7.997 68.549 1.00 27.35 109 ARG A C 1
ATOM 632 O O . ARG A 1 107 ? 16.161 7.337 68.797 1.00 27.56 109 ARG A O 1
ATOM 640 N N . ILE A 1 108 ? 13.927 7.521 68.650 1.00 27.08 110 ILE A N 1
ATOM 641 C CA . ILE A 1 108 ? 13.704 6.118 69.025 1.00 26.11 110 ILE A CA 1
ATOM 642 C C . ILE A 1 108 ? 12.683 5.532 68.088 1.00 26.33 110 ILE A C 1
ATOM 643 O O . ILE A 1 108 ? 11.513 5.923 68.121 1.00 24.97 110 ILE A O 1
ATOM 648 N N . SER A 1 109 ? 13.120 4.593 67.249 1.00 25.93 111 SER A N 1
ATOM 649 C CA . SER A 1 109 ? 12.279 3.981 66.265 1.00 26.63 111 SER A CA 1
ATOM 650 C C . SER A 1 109 ? 12.240 2.502 66.508 1.00 27.05 111 SER A C 1
ATOM 651 O O . SER A 1 109 ? 13.244 1.917 66.927 1.00 27.88 111 SER A O 1
ATOM 654 N N . ILE A 1 110 ? 11.081 1.909 66.272 1.00 26.15 112 ILE A N 1
ATOM 655 C CA . ILE A 1 110 ? 10.911 0.412 66.339 1.00 28.25 112 ILE A CA 1
ATOM 656 C C . ILE A 1 110 ? 10.237 0.026 65.036 1.00 27.25 112 ILE A C 1
ATOM 657 O O . ILE A 1 110 ? 9.320 0.762 64.612 1.00 26.67 112 ILE A O 1
ATOM 662 N N . ASP A 1 111 ? 10.739 -1.022 64.383 1.00 27.78 113 ASP A N 1
ATOM 663 C CA . ASP A 1 111 ? 10.187 -1.543 63.145 1.00 29.73 113 ASP A CA 1
ATOM 664 C C . ASP A 1 111 ? 10.299 -0.490 62.059 1.00 30.09 113 ASP A C 1
ATOM 665 O O . ASP A 1 111 ? 9.442 -0.449 61.197 1.00 28.73 113 ASP A O 1
ATOM 670 N N . GLY A 1 112 ? 11.303 0.394 62.114 1.00 29.30 114 GLY A N 1
ATOM 671 C CA . GLY A 1 112 ? 11.521 1.372 61.031 1.00 28.62 114 GLY A CA 1
ATOM 672 C C . GLY A 1 112 ? 10.710 2.660 61.157 1.00 29.27 114 GLY A C 1
ATOM 673 O O . GLY A 1 112 ? 10.730 3.465 60.259 1.00 30.35 114 GLY A O 1
ATOM 674 N N . LYS A 1 113 ? 9.989 2.845 62.256 1.00 27.73 115 LYS A N 1
ATOM 675 C CA . LYS A 1 113 ? 9.123 4.019 62.462 1.00 28.76 115 LYS A CA 1
ATOM 676 C C . LYS A 1 113 ? 9.344 4.653 63.837 1.00 27.43 115 LYS A C 1
ATOM 677 O O . LYS A 1 113 ? 9.506 3.952 64.813 1.00 27.89 115 LYS A O 1
ATOM 683 N N . PRO A 1 114 ? 9.297 5.984 63.925 1.00 25.91 116 PRO A N 1
ATOM 684 C CA . PRO A 1 114 ? 9.422 6.602 65.231 1.00 25.79 116 PRO A CA 1
ATOM 685 C C . PRO A 1 114 ? 8.349 6.066 66.154 1.00 27.17 116 PRO A C 1
ATOM 686 O O . PRO A 1 114 ? 7.200 5.804 65.704 1.00 25.31 116 PRO A O 1
ATOM 690 N N . ILE A 1 115 ? 8.660 5.929 67.436 1.00 26.99 117 ILE A N 1
ATOM 691 C CA . ILE A 1 115 ? 7.591 5.619 68.386 1.00 28.52 117 ILE A CA 1
ATOM 692 C C . ILE A 1 115 ? 6.616 6.790 68.509 1.00 31.08 117 ILE A C 1
ATOM 693 O O . ILE A 1 115 ? 6.900 7.903 68.057 1.00 28.68 117 ILE A O 1
ATOM 698 N N . SER A 1 116 ? 5.446 6.565 69.107 1.00 34.11 118 SER A N 1
ATOM 699 C CA . SER A 1 116 ? 4.472 7.684 69.223 1.00 36.19 118 SER A CA 1
ATOM 700 C C . SER A 1 116 ? 4.831 8.595 70.390 1.00 36.82 118 SER A C 1
ATOM 701 O O . SER A 1 116 ? 5.620 8.231 71.289 1.00 36.88 118 SER A O 1
ATOM 704 N N . PRO A 1 117 ? 4.301 9.812 70.382 1.00 36.94 119 PRO A N 1
ATOM 705 C CA . PRO A 1 117 ? 4.543 10.655 71.524 1.00 37.68 119 PRO A CA 1
ATOM 706 C C . PRO A 1 117 ? 4.128 9.936 72.864 1.00 38.95 119 PRO A C 1
ATOM 707 O O . PRO A 1 117 ? 4.786 10.074 73.861 1.00 36.41 119 PRO A O 1
ATOM 711 N N . ALA A 1 118 ? 3.033 9.185 72.875 1.00 39.12 120 ALA A N 1
ATOM 712 C CA . ALA A 1 118 ? 2.605 8.517 74.105 1.00 39.89 120 ALA A CA 1
ATOM 713 C C . ALA A 1 118 ? 3.676 7.485 74.614 1.00 40.19 120 ALA A C 1
ATOM 714 O O . ALA A 1 118 ? 4.021 7.411 75.796 1.00 41.10 120 ALA A O 1
ATOM 716 N N . GLN A 1 119 ? 4.236 6.716 73.699 1.00 41.12 121 GLN A N 1
ATOM 717 C CA . GLN A 1 119 ? 5.220 5.726 74.045 1.00 40.44 121 GLN A CA 1
ATOM 718 C C . GLN A 1 119 ? 6.478 6.426 74.516 1.00 41.87 121 GLN A C 1
ATOM 719 O O . GLN A 1 119 ? 7.196 5.867 75.356 1.00 41.06 121 GLN A O 1
ATOM 725 N N . TYR A 1 120 ? 6.801 7.601 73.927 1.00 40.94 122 TYR A N 1
ATOM 726 C CA . TYR A 1 120 ? 8.051 8.313 74.292 1.00 41.20 122 TYR A CA 1
ATOM 727 C C . TYR A 1 120 ? 7.933 8.762 75.740 1.00 41.79 122 TYR A C 1
ATOM 728 O O . TYR A 1 120 ? 8.854 8.596 76.554 1.00 41.25 122 TYR A O 1
ATOM 737 N N . VAL A 1 121 ? 6.789 9.374 76.059 1.00 41.83 123 VAL A N 1
ATOM 738 C CA . VAL A 1 121 ? 6.480 9.791 77.450 1.00 40.80 123 VAL A CA 1
ATOM 739 C C . VAL A 1 121 ? 6.468 8.586 78.403 1.00 40.88 123 VAL A C 1
ATOM 740 O O . VAL A 1 121 ? 7.069 8.670 79.456 1.00 40.75 123 VAL A O 1
ATOM 744 N N . ALA A 1 122 ? 5.783 7.472 78.045 1.00 40.85 124 ALA A N 1
ATOM 745 C CA . ALA A 1 122 ? 5.737 6.296 78.920 1.00 40.34 124 ALA A CA 1
ATOM 746 C C . ALA A 1 122 ? 7.150 5.760 79.154 1.00 41.48 124 ALA A C 1
ATOM 747 O O . ALA A 1 122 ? 7.459 5.307 80.229 1.00 40.58 124 ALA A O 1
ATOM 749 N N . THR A 1 123 ? 8.008 5.805 78.133 1.00 40.99 125 THR A N 1
ATOM 750 C CA . THR A 1 123 ? 9.390 5.335 78.300 1.00 41.79 125 THR A CA 1
ATOM 751 C C . THR A 1 123 ? 10.152 6.209 79.291 1.00 42.26 125 THR A C 1
ATOM 752 O O . THR A 1 123 ? 10.811 5.701 80.173 1.00 41.30 125 THR A O 1
ATOM 756 N N . TYR A 1 124 ? 10.020 7.519 79.165 1.00 41.89 126 TYR A N 1
ATOM 757 C CA . TYR A 1 124 ? 10.656 8.443 80.093 1.00 42.05 126 TYR A CA 1
ATOM 758 C C . TYR A 1 124 ? 10.122 8.189 81.528 1.00 42.79 126 TYR A C 1
ATOM 759 O O . TYR A 1 124 ? 10.899 8.021 82.479 1.00 42.87 126 TYR A O 1
ATOM 768 N N . ARG A 1 125 ? 8.799 8.125 81.683 1.00 42.24 127 ARG A N 1
ATOM 769 C CA . ARG A 1 125 ? 8.204 7.925 82.992 1.00 43.31 127 ARG A CA 1
ATOM 770 C C . ARG A 1 125 ? 8.672 6.625 83.604 1.00 44.55 127 ARG A C 1
ATOM 771 O O . ARG A 1 125 ? 8.918 6.539 84.804 1.00 44.90 127 ARG A O 1
ATOM 779 N N . GLU A 1 126 ? 8.787 5.575 82.800 1.00 45.25 128 GLU A N 1
ATOM 780 C CA . GLU A 1 126 ? 9.184 4.293 83.383 1.00 46.15 128 GLU A CA 1
ATOM 781 C C . GLU A 1 126 ? 10.630 4.302 83.890 1.00 45.32 128 GLU A C 1
ATOM 782 O O . GLU A 1 126 ? 10.890 3.727 84.947 1.00 46.02 128 GLU A O 1
ATOM 788 N N . ILE A 1 127 ? 11.569 4.963 83.188 1.00 43.54 129 ILE A N 1
ATOM 789 C CA . ILE A 1 127 ? 12.922 5.056 83.734 1.00 42.55 129 ILE A CA 1
ATOM 790 C C . ILE A 1 127 ? 13.163 6.205 84.730 1.00 42.37 129 ILE A C 1
ATOM 791 O O . ILE A 1 127 ? 14.125 6.150 85.509 1.00 42.29 129 ILE A O 1
ATOM 796 N N . GLU A 1 128 ? 12.266 7.183 84.784 1.00 41.52 130 GLU A N 1
ATOM 797 C CA . GLU A 1 128 ? 12.548 8.424 85.544 1.00 42.57 130 GLU A CA 1
ATOM 798 C C . GLU A 1 128 ? 12.940 8.175 87.025 1.00 43.23 130 GLU A C 1
ATOM 799 O O . GLU A 1 128 ? 13.855 8.840 87.549 1.00 44.38 130 GLU A O 1
ATOM 805 N N . PRO A 1 129 ? 12.213 7.272 87.733 1.00 42.99 131 PRO A N 1
ATOM 806 C CA . PRO A 1 129 ? 12.656 7.124 89.142 1.00 42.42 131 PRO A CA 1
ATOM 807 C C . PRO A 1 129 ? 14.161 6.666 89.255 1.00 42.90 131 PRO A C 1
ATOM 808 O O . PRO A 1 129 ? 14.855 7.025 90.214 1.00 41.44 131 PRO A O 1
ATOM 812 N N . LEU A 1 130 ? 14.658 5.892 88.279 1.00 42.78 132 LEU A N 1
ATOM 813 C CA . LEU A 1 130 ? 16.037 5.406 88.329 1.00 43.49 132 LEU A CA 1
ATOM 814 C C . LEU A 1 130 ? 16.985 6.514 87.884 1.00 42.96 132 LEU A C 1
ATOM 815 O O . LEU A 1 130 ? 18.096 6.641 88.399 1.00 43.48 132 LEU A O 1
ATOM 820 N N . VAL A 1 131 ? 16.559 7.300 86.901 1.00 42.15 133 VAL A N 1
ATOM 821 C CA . VAL A 1 131 ? 17.288 8.508 86.517 1.00 43.13 133 VAL A CA 1
ATOM 822 C C . VAL A 1 131 ? 17.406 9.479 87.700 1.00 42.89 133 VAL A C 1
ATOM 823 O O . VAL A 1 131 ? 18.486 9.996 87.954 1.00 44.00 133 VAL A O 1
ATOM 827 N N . ALA A 1 132 ? 16.300 9.741 88.401 1.00 43.05 134 ALA A N 1
ATOM 828 C CA . ALA A 1 132 ? 16.337 10.618 89.615 1.00 42.58 134 ALA A CA 1
ATOM 829 C C . ALA A 1 132 ? 17.354 10.093 90.638 1.00 43.69 134 ALA A C 1
ATOM 830 O O . ALA A 1 132 ? 18.050 10.845 91.311 1.00 41.60 134 ALA A O 1
ATOM 832 N N . LEU A 1 133 ? 17.427 8.772 90.767 1.00 45.39 135 LEU A N 1
ATOM 833 C CA . LEU A 1 133 ? 18.303 8.190 91.777 1.00 46.91 135 LEU A CA 1
ATOM 834 C C . LEU A 1 133 ? 19.760 8.410 91.388 1.00 47.12 135 LEU A C 1
ATOM 835 O O . LEU A 1 133 ? 20.577 8.776 92.227 1.00 47.24 135 LEU A O 1
ATOM 840 N N . ILE A 1 134 ? 20.089 8.193 90.121 1.00 47.22 136 ILE A N 1
ATOM 841 C CA . ILE A 1 134 ? 21.442 8.490 89.633 1.00 47.41 136 ILE A CA 1
ATOM 842 C C . ILE A 1 134 ? 21.749 9.981 89.747 1.00 48.19 136 ILE A C 1
ATOM 843 O O . ILE A 1 134 ? 22.867 10.346 90.155 1.00 48.74 136 ILE A O 1
ATOM 848 N N . ASP A 1 135 ? 20.784 10.844 89.399 1.00 48.42 137 ASP A N 1
ATOM 849 C CA . ASP A 1 135 ? 20.966 12.310 89.516 1.00 48.74 137 ASP A CA 1
ATOM 850 C C . ASP A 1 135 ? 21.367 12.645 90.952 1.00 49.53 137 ASP A C 1
ATOM 851 O O . ASP A 1 135 ? 22.236 13.455 91.162 1.00 49.44 137 ASP A O 1
ATOM 856 N N . GLN A 1 136 ? 20.694 12.048 91.932 1.00 50.74 138 GLN A N 1
ATOM 857 C CA . GLN A 1 136 ? 20.945 12.347 93.353 1.00 52.56 138 GLN A CA 1
ATOM 858 C C . GLN A 1 136 ? 22.273 11.722 93.863 1.00 53.81 138 GLN A C 1
ATOM 859 O O . GLN A 1 136 ? 23.030 12.380 94.583 1.00 53.16 138 GLN A O 1
ATOM 865 N N . GLN A 1 137 ? 22.520 10.448 93.515 1.00 54.35 139 GLN A N 1
ATOM 866 C CA . GLN A 1 137 ? 23.745 9.761 93.911 1.00 55.64 139 GLN A CA 1
ATOM 867 C C . GLN A 1 137 ? 24.957 10.446 93.283 1.00 57.09 139 GLN A C 1
ATOM 868 O O . GLN A 1 137 ? 26.037 10.510 93.899 1.00 58.01 139 GLN A O 1
ATOM 874 N N . SER A 1 138 ? 24.773 10.976 92.075 1.00 58.81 140 SER A N 1
ATOM 875 C CA . SER A 1 138 ? 25.814 11.745 91.392 1.00 60.32 140 SER A CA 1
ATOM 876 C C . SER A 1 138 ? 26.090 13.052 92.104 1.00 61.28 140 SER A C 1
ATOM 877 O O . SER A 1 138 ? 27.228 13.318 92.454 1.00 61.98 140 SER A O 1
ATOM 880 N N . GLN A 1 139 ? 25.052 13.853 92.348 1.00 62.14 141 GLN A N 1
ATOM 881 C CA . GLN A 1 139 ? 25.220 15.148 93.023 1.00 62.95 141 GLN A CA 1
ATOM 882 C C . GLN A 1 139 ? 25.543 15.021 94.534 1.00 63.77 141 GLN A C 1
ATOM 883 O O . GLN A 1 139 ? 25.739 16.030 95.225 1.00 63.73 141 GLN A O 1
ATOM 885 N N . ALA A 1 140 ? 25.612 13.789 95.052 1.00 64.35 142 ALA A N 1
ATOM 886 C CA . ALA A 1 140 ? 26.012 13.577 96.469 1.00 64.87 142 ALA A CA 1
ATOM 887 C C . ALA A 1 140 ? 27.382 12.902 96.631 1.00 65.19 142 ALA A C 1
ATOM 888 O O . ALA A 1 140 ? 27.869 12.748 97.757 1.00 64.69 142 ALA A O 1
ATOM 890 N N . SER A 1 141 ? 27.983 12.492 95.508 1.00 66.03 143 SER A N 1
ATOM 891 C CA . SER A 1 141 ? 29.207 11.663 95.534 1.00 66.83 143 SER A CA 1
ATOM 892 C C . SER A 1 141 ? 30.527 12.433 95.780 1.00 67.61 143 SER A C 1
ATOM 893 O O . SER A 1 141 ? 31.008 13.195 94.933 1.00 68.55 143 SER A O 1
ATOM 896 N N . PRO A 1 147 ? 27.035 16.735 89.255 1.00 57.29 149 PRO A N 1
ATOM 897 C CA . PRO A 1 147 ? 26.350 16.779 87.942 1.00 56.93 149 PRO A CA 1
ATOM 898 C C . PRO A 1 147 ? 25.093 15.871 87.806 1.00 55.85 149 PRO A C 1
ATOM 899 O O . PRO A 1 147 ? 25.113 14.695 88.202 1.00 56.90 149 PRO A O 1
ATOM 903 N N . ALA A 1 148 ? 24.018 16.412 87.245 1.00 53.39 150 ALA A N 1
ATOM 904 C CA . ALA A 1 148 ? 22.878 15.584 86.849 1.00 50.73 150 ALA A CA 1
ATOM 905 C C . ALA A 1 148 ? 23.251 14.785 85.581 1.00 48.68 150 ALA A C 1
ATOM 906 O O . ALA A 1 148 ? 24.287 15.043 84.949 1.00 48.07 150 ALA A O 1
ATOM 916 N N . SER A 1 150 ? 22.886 14.057 81.681 1.00 43.62 152 SER A N 1
ATOM 917 C CA . SER A 1 150 ? 22.592 14.959 80.575 1.00 43.09 152 SER A CA 1
ATOM 918 C C . SER A 1 150 ? 21.358 14.487 79.846 1.00 44.13 152 SER A C 1
ATOM 919 O O . SER A 1 150 ? 20.922 13.330 79.990 1.00 43.76 152 SER A O 1
ATOM 922 N N . LYS A 1 151 ? 20.796 15.376 79.048 1.00 43.39 153 LYS A N 1
ATOM 923 C CA . LYS A 1 151 ? 19.667 15.001 78.230 1.00 43.01 153 LYS A CA 1
ATOM 924 C C . LYS A 1 151 ? 20.014 13.851 77.262 1.00 42.89 153 LYS A C 1
ATOM 925 O O . LYS A 1 151 ? 19.227 12.915 77.091 1.00 41.68 153 LYS A O 1
ATOM 931 N N . PHE A 1 152 ? 21.194 13.889 76.633 1.00 42.82 154 PHE A N 1
ATOM 932 C CA . PHE A 1 152 ? 21.573 12.796 75.775 1.00 43.64 154 PHE A CA 1
ATOM 933 C C . PHE A 1 152 ? 21.667 11.449 76.532 1.00 44.52 154 PHE A C 1
ATOM 934 O O . PHE A 1 152 ? 21.213 10.378 76.031 1.00 45.64 154 PHE A O 1
ATOM 942 N N . GLU A 1 153 ? 22.247 11.460 77.729 1.00 44.28 155 GLU A N 1
ATOM 943 C CA . GLU A 1 153 ? 22.297 10.229 78.527 1.00 42.89 155 GLU A CA 1
ATOM 944 C C . GLU A 1 153 ? 20.891 9.649 78.774 1.00 42.59 155 GLU A C 1
ATOM 945 O O . GLU A 1 153 ? 20.656 8.464 78.599 1.00 42.11 155 GLU A O 1
ATOM 951 N N . VAL A 1 154 ? 19.957 10.498 79.153 1.00 42.94 156 VAL A N 1
ATOM 952 C CA . VAL A 1 154 ? 18.594 10.064 79.377 1.00 43.03 156 VAL A CA 1
ATOM 953 C C . VAL A 1 154 ? 17.925 9.558 78.081 1.00 43.55 156 VAL A C 1
ATOM 954 O O . VAL A 1 154 ? 17.269 8.503 78.107 1.00 44.04 156 VAL A O 1
ATOM 958 N N . LEU A 1 155 ? 18.072 10.288 76.962 1.00 43.73 157 LEU A N 1
ATOM 959 C CA . LEU A 1 155 ? 17.518 9.810 75.702 1.00 43.28 157 LEU A CA 1
ATOM 960 C C . LEU A 1 155 ? 18.082 8.447 75.342 1.00 42.23 157 LEU A C 1
ATOM 961 O O . LEU A 1 155 ? 17.377 7.563 74.854 1.00 42.22 157 LEU A O 1
ATOM 966 N N . THR A 1 156 ? 19.367 8.255 75.607 1.00 41.94 158 THR A N 1
ATOM 967 C CA . THR A 1 156 ? 20.023 7.022 75.209 1.00 41.89 158 THR A CA 1
ATOM 968 C C . THR A 1 156 ? 19.480 5.899 76.084 1.00 42.12 158 THR A C 1
ATOM 969 O O . THR A 1 156 ? 19.181 4.824 75.588 1.00 42.00 158 THR A O 1
ATOM 973 N N . ALA A 1 157 ? 19.290 6.170 77.376 1.00 40.97 159 ALA A N 1
ATOM 974 C CA . ALA A 1 157 ? 18.728 5.168 78.240 1.00 40.26 159 ALA A CA 1
ATOM 975 C C . ALA A 1 157 ? 17.293 4.836 77.840 1.00 40.74 159 ALA A C 1
ATOM 976 O O . ALA A 1 157 ? 16.873 3.678 77.854 1.00 41.92 159 ALA A O 1
ATOM 986 N N . ALA A 1 159 ? 16.095 4.951 74.792 1.00 40.94 161 ALA A N 1
ATOM 987 C CA . ALA A 1 159 ? 16.100 4.117 73.583 1.00 39.75 161 ALA A CA 1
ATOM 988 C C . ALA A 1 159 ? 16.361 2.641 74.018 1.00 40.48 161 ALA A C 1
ATOM 989 O O . ALA A 1 159 ? 15.662 1.666 73.560 1.00 41.08 161 ALA A O 1
ATOM 991 N N . PHE A 1 160 ? 17.380 2.451 74.854 1.00 40.07 162 PHE A N 1
ATOM 992 C CA . PHE A 1 160 ? 17.771 1.099 75.251 1.00 40.84 162 PHE A CA 1
ATOM 993 C C . PHE A 1 160 ? 16.655 0.390 76.012 1.00 40.53 162 PHE A C 1
ATOM 994 O O . PHE A 1 160 ? 16.474 -0.819 75.822 1.00 40.35 162 PHE A O 1
ATOM 1002 N N . ALA A 1 161 ? 15.965 1.120 76.898 1.00 41.08 163 ALA A N 1
ATOM 1003 C CA . ALA A 1 161 ? 14.801 0.549 77.659 1.00 40.99 163 ALA A CA 1
ATOM 1004 C C . ALA A 1 161 ? 13.688 0.194 76.668 1.00 40.85 163 ALA A C 1
ATOM 1005 O O . ALA A 1 161 ? 13.048 -0.870 76.734 1.00 40.58 163 ALA A O 1
ATOM 1007 N N . ALA A 1 162 ? 13.419 1.108 75.743 1.00 38.52 164 ALA A N 1
ATOM 1008 C CA . ALA A 1 162 ? 12.317 0.892 74.815 1.00 37.28 164 ALA A CA 1
ATOM 1009 C C . ALA A 1 162 ? 12.650 -0.325 73.936 1.00 38.03 164 ALA A C 1
ATOM 1010 O O . ALA A 1 162 ? 11.740 -1.091 73.533 1.00 37.89 164 ALA A O 1
ATOM 1012 N N . PHE A 1 163 ? 13.925 -0.521 73.591 1.00 37.59 165 PHE A N 1
ATOM 1013 C CA . PHE A 1 163 ? 14.250 -1.653 72.720 1.00 39.51 165 PHE A CA 1
ATOM 1014 C C . PHE A 1 163 ? 13.987 -2.965 73.465 1.00 39.32 165 PHE A C 1
ATOM 1015 O O . PHE A 1 163 ? 13.599 -3.962 72.844 1.00 39.68 165 PHE A O 1
ATOM 1023 N N . ALA A 1 164 ? 14.271 -2.978 74.768 1.00 40.54 166 ALA A N 1
ATOM 1024 C CA . ALA A 1 164 ? 14.000 -4.185 75.589 1.00 40.44 166 ALA A CA 1
ATOM 1025 C C . ALA A 1 164 ? 12.476 -4.373 75.850 1.00 39.87 166 ALA A C 1
ATOM 1026 O O . ALA A 1 164 ? 11.996 -5.509 75.918 1.00 39.00 166 ALA A O 1
ATOM 1028 N N . ASP A 1 165 ? 11.744 -3.265 76.039 1.00 39.55 167 ASP A N 1
ATOM 1029 C CA . ASP A 1 165 ? 10.270 -3.277 76.173 1.00 40.84 167 ASP A CA 1
ATOM 1030 C C . ASP A 1 165 ? 9.578 -3.842 74.968 1.00 39.93 167 ASP A C 1
ATOM 1031 O O . ASP A 1 165 ? 8.501 -4.419 75.103 1.00 39.24 167 ASP A O 1
ATOM 1036 N N . ALA A 1 166 ? 10.158 -3.643 73.764 1.00 39.60 168 ALA A N 1
ATOM 1037 C CA . ALA A 1 166 ? 9.410 -3.948 72.517 1.00 39.16 168 ALA A CA 1
ATOM 1038 C C . ALA A 1 166 ? 8.991 -5.419 72.359 1.00 38.80 168 ALA A C 1
ATOM 1039 O O . ALA A 1 166 ? 7.790 -5.700 72.093 1.00 40.49 168 ALA A O 1
ATOM 1041 N N . PRO A 1 167 ? 9.953 -6.367 72.394 1.00 36.79 169 PRO A N 1
ATOM 1042 C CA . PRO A 1 167 ? 11.393 -6.232 72.330 1.00 36.24 169 PRO A CA 1
ATOM 1043 C C . PRO A 1 167 ? 11.830 -6.284 70.894 1.00 36.55 169 PRO A C 1
ATOM 1044 O O . PRO A 1 167 ? 11.049 -6.647 70.052 1.00 38.05 169 PRO A O 1
ATOM 1048 N N . VAL A 1 168 ? 13.082 -5.978 70.612 1.00 35.53 170 VAL A N 1
ATOM 1049 C CA . VAL A 1 168 ? 13.595 -6.019 69.252 1.00 35.96 170 VAL A CA 1
ATOM 1050 C C . VAL A 1 168 ? 14.512 -7.252 69.073 1.00 36.39 170 VAL A C 1
ATOM 1051 O O . VAL A 1 168 ? 14.902 -7.898 70.058 1.00 36.35 170 VAL A O 1
ATOM 1055 N N . ASP A 1 169 ? 14.802 -7.613 67.824 1.00 36.75 171 ASP A N 1
ATOM 1056 C CA . ASP A 1 169 ? 15.824 -8.653 67.525 1.00 38.47 171 ASP A CA 1
ATOM 1057 C C . ASP A 1 169 ? 17.229 -7.999 67.394 1.00 37.88 171 ASP A C 1
ATOM 1058 O O . ASP A 1 169 ? 18.253 -8.626 67.722 1.00 37.86 171 ASP A O 1
ATOM 1063 N N . VAL A 1 170 ? 17.272 -6.777 66.891 1.00 38.81 172 VAL A N 1
ATOM 1064 C CA . VAL A 1 170 ? 18.542 -6.087 66.604 1.00 39.38 172 VAL A CA 1
ATOM 1065 C C . VAL A 1 170 ? 18.377 -4.601 66.822 1.00 39.74 172 VAL A C 1
ATOM 1066 O O . VAL A 1 170 ? 17.369 -3.976 66.385 1.00 38.92 172 VAL A O 1
ATOM 1070 N N . ALA A 1 171 ? 19.359 -3.983 67.472 1.00 38.21 173 ALA A N 1
ATOM 1071 C CA . ALA A 1 171 ? 19.295 -2.520 67.604 1.00 38.23 173 ALA A CA 1
ATOM 1072 C C . ALA A 1 171 ? 20.337 -1.874 66.690 1.00 38.56 173 ALA A C 1
ATOM 1073 O O . ALA A 1 171 ? 21.470 -2.400 66.536 1.00 39.72 173 ALA A O 1
ATOM 1075 N N . VAL A 1 172 ? 19.989 -0.717 66.136 1.00 37.87 174 VAL A N 1
ATOM 1076 C CA . VAL A 1 172 ? 20.912 0.000 65.300 1.00 37.51 174 VAL A CA 1
ATOM 1077 C C . VAL A 1 172 ? 21.179 1.323 66.014 1.00 39.08 174 VAL A C 1
ATOM 1078 O O . VAL A 1 172 ? 20.236 2.111 66.274 1.00 38.74 174 VAL A O 1
ATOM 1082 N N . VAL A 1 173 ? 22.430 1.567 66.375 1.00 37.49 175 VAL A N 1
ATOM 1083 C CA . VAL A 1 173 ? 22.675 2.590 67.392 1.00 38.20 175 VAL A CA 1
ATOM 1084 C C . VAL A 1 173 ? 23.660 3.608 66.863 1.00 39.63 175 VAL A C 1
ATOM 1085 O O . VAL A 1 173 ? 24.839 3.277 66.599 1.00 40.61 175 VAL A O 1
ATOM 1089 N N . GLU A 1 174 ? 23.225 4.851 66.704 1.00 39.24 176 GLU A N 1
ATOM 1090 C CA . GLU A 1 174 ? 24.121 5.876 66.218 1.00 39.58 176 GLU A CA 1
ATOM 1091 C C . GLU A 1 174 ? 24.774 6.599 67.417 1.00 40.39 176 GLU A C 1
ATOM 1092 O O . GLU A 1 174 ? 24.094 6.976 68.356 1.00 38.98 176 GLU A O 1
ATOM 1098 N N . VAL A 1 175 ? 26.079 6.821 67.350 1.00 39.97 177 VAL A N 1
ATOM 1099 C CA . VAL A 1 175 ? 26.788 7.661 68.330 1.00 41.84 177 VAL A CA 1
ATOM 1100 C C . VAL A 1 175 ? 26.215 9.089 68.360 1.00 42.94 177 VAL A C 1
ATOM 1101 O O . VAL A 1 175 ? 25.873 9.661 67.313 1.00 44.51 177 VAL A O 1
ATOM 1105 N N . GLY A 1 176 ? 26.058 9.655 69.563 1.00 43.37 178 GLY A N 1
ATOM 1106 C CA . GLY A 1 176 ? 25.707 11.067 69.717 1.00 44.09 178 GLY A CA 1
ATOM 1107 C C . GLY A 1 176 ? 26.872 11.917 69.247 1.00 44.50 178 GLY A C 1
ATOM 1108 O O . GLY A 1 176 ? 26.724 12.760 68.357 1.00 44.15 178 GLY A O 1
ATOM 1117 N N . GLY A 1 178 ? 31.506 11.716 68.822 1.00 44.56 180 GLY A N 1
ATOM 1118 C CA . GLY A 1 178 ? 32.789 10.991 69.111 1.00 42.53 180 GLY A CA 1
ATOM 1119 C C . GLY A 1 178 ? 32.526 9.482 69.114 1.00 42.75 180 GLY A C 1
ATOM 1120 O O . GLY A 1 178 ? 32.106 8.937 68.096 1.00 43.09 180 GLY A O 1
ATOM 1121 N N . GLY A 1 179 ? 32.691 8.809 70.256 1.00 42.43 181 GLY A N 1
ATOM 1122 C CA . GLY A 1 179 ? 32.461 7.368 70.304 1.00 41.18 181 GLY A CA 1
ATOM 1123 C C . GLY A 1 179 ? 32.908 6.798 71.615 1.00 41.87 181 GLY A C 1
ATOM 1124 O O . GLY A 1 179 ? 32.090 6.307 72.399 1.00 41.18 181 GLY A O 1
ATOM 1125 N N . ARG A 1 180 ? 34.220 6.914 71.878 1.00 42.40 182 ARG A N 1
ATOM 1126 C CA . ARG A 1 180 ? 34.835 6.316 73.047 1.00 41.89 182 ARG A CA 1
ATOM 1127 C C . ARG A 1 180 ? 34.095 6.698 74.320 1.00 42.74 182 ARG A C 1
ATOM 1128 O O . ARG A 1 180 ? 33.916 5.843 75.188 1.00 42.36 182 ARG A O 1
ATOM 1136 N N . TRP A 1 181 ? 33.703 7.968 74.443 1.00 43.09 183 TRP A N 1
ATOM 1137 C CA . TRP A 1 181 ? 33.098 8.448 75.699 1.00 43.83 183 TRP A CA 1
ATOM 1138 C C . TRP A 1 181 ? 31.655 8.847 75.485 1.00 43.19 183 TRP A C 1
ATOM 1139 O O . TRP A 1 181 ? 31.100 9.564 76.308 1.00 42.81 183 TRP A O 1
ATOM 1150 N N . ASP A 1 182 ? 31.037 8.360 74.399 1.00 41.54 184 ASP A N 1
ATOM 1151 C CA . ASP A 1 182 ? 29.637 8.703 74.092 1.00 41.29 184 ASP A CA 1
ATOM 1152 C C . ASP A 1 182 ? 28.721 7.824 74.969 1.00 41.62 184 ASP A C 1
ATOM 1153 O O . ASP A 1 182 ? 29.063 6.673 75.245 1.00 42.16 184 ASP A O 1
ATOM 1158 N N . ALA A 1 183 ? 27.550 8.330 75.354 1.00 40.83 185 ALA A N 1
ATOM 1159 C CA . ALA A 1 183 ? 26.624 7.584 76.207 1.00 40.26 185 ALA A CA 1
ATOM 1160 C C . ALA A 1 183 ? 26.210 6.225 75.596 1.00 39.36 185 ALA A C 1
ATOM 1161 O O . ALA A 1 183 ? 25.883 5.305 76.333 1.00 38.87 185 ALA A O 1
ATOM 1163 N N . THR A 1 184 ? 26.249 6.088 74.267 1.00 39.17 186 THR A N 1
ATOM 1164 C CA . THR A 1 184 ? 25.820 4.825 73.642 1.00 39.26 186 THR A CA 1
ATOM 1165 C C . THR A 1 184 ? 26.886 3.746 73.836 1.00 39.36 186 THR A C 1
ATOM 1166 O O . THR A 1 184 ? 26.639 2.577 73.547 1.00 38.20 186 THR A O 1
ATOM 1170 N N . ASN A 1 185 ? 28.072 4.136 74.305 1.00 38.74 187 ASN A N 1
ATOM 1171 C CA . ASN A 1 185 ? 29.199 3.196 74.253 1.00 39.39 187 ASN A CA 1
ATOM 1172 C C . ASN A 1 185 ? 29.202 2.224 75.459 1.00 40.01 187 ASN A C 1
ATOM 1173 O O . ASN A 1 185 ? 30.218 2.010 76.080 1.00 40.45 187 ASN A O 1
ATOM 1178 N N . VAL A 1 186 ? 28.064 1.624 75.757 1.00 40.64 188 VAL A N 1
ATOM 1179 C CA . VAL A 1 186 ? 27.937 0.681 76.840 1.00 41.19 188 VAL A CA 1
ATOM 1180 C C . VAL A 1 186 ? 27.324 -0.608 76.286 1.00 42.44 188 VAL A C 1
ATOM 1181 O O . VAL A 1 186 ? 26.706 -1.368 77.044 1.00 43.12 188 VAL A O 1
ATOM 1185 N N . ILE A 1 187 ? 27.466 -0.843 74.969 1.00 43.11 189 ILE A N 1
ATOM 1186 C CA . ILE A 1 187 ? 26.809 -1.970 74.324 1.00 42.52 189 ILE A CA 1
ATOM 1187 C C . ILE A 1 187 ? 27.703 -3.104 73.775 1.00 44.42 189 ILE A C 1
ATOM 1188 O O . ILE A 1 187 ? 27.154 -4.225 73.476 1.00 44.64 189 ILE A O 1
ATOM 1193 N N . ASN A 1 188 ? 29.028 -2.847 73.641 1.00 42.67 190 ASN A N 1
ATOM 1194 C CA . ASN A 1 188 ? 29.955 -3.884 73.218 1.00 44.03 190 ASN A CA 1
ATOM 1195 C C . ASN A 1 188 ? 29.452 -4.462 71.883 1.00 43.70 190 ASN A C 1
ATOM 1196 O O . ASN A 1 188 ? 29.356 -5.658 71.736 1.00 44.18 190 ASN A O 1
ATOM 1201 N N . ALA A 1 189 ? 29.150 -3.613 70.902 1.00 42.03 191 ALA A N 1
ATOM 1202 C CA . ALA A 1 189 ? 28.473 -4.068 69.710 1.00 40.45 191 ALA A CA 1
ATOM 1203 C C . ALA A 1 189 ? 29.292 -5.098 68.924 1.00 41.42 191 ALA A C 1
ATOM 1204 O O . ALA A 1 189 ? 30.515 -4.922 68.739 1.00 40.25 191 ALA A O 1
ATOM 1206 N N . PRO A 1 190 ? 28.614 -6.156 68.427 1.00 41.34 192 PRO A N 1
ATOM 1207 C CA . PRO A 1 190 ? 29.367 -7.144 67.603 1.00 42.43 192 PRO A CA 1
ATOM 1208 C C . PRO A 1 190 ? 29.753 -6.570 66.203 1.00 42.65 192 PRO A C 1
ATOM 1209 O O . PRO A 1 190 ? 30.620 -7.132 65.508 1.00 42.66 192 PRO A O 1
ATOM 1213 N N . VAL A 1 191 ? 29.099 -5.492 65.788 1.00 40.71 193 VAL A N 1
ATOM 1214 C CA . VAL A 1 191 ? 29.460 -4.838 64.527 1.00 40.73 193 VAL A CA 1
ATOM 1215 C C . VAL A 1 191 ? 29.575 -3.333 64.820 1.00 40.69 193 VAL A C 1
ATOM 1216 O O . VAL A 1 191 ? 28.632 -2.716 65.341 1.00 42.24 193 VAL A O 1
ATOM 1220 N N . ALA A 1 192 ? 30.732 -2.765 64.524 1.00 40.13 194 ALA A N 1
ATOM 1221 C CA . ALA A 1 192 ? 30.991 -1.335 64.702 1.00 40.91 194 ALA A CA 1
ATOM 1222 C C . ALA A 1 192 ? 31.263 -0.736 63.323 1.00 40.78 194 ALA A C 1
ATOM 1223 O O . ALA A 1 192 ? 32.074 -1.238 62.554 1.00 43.31 194 ALA A O 1
ATOM 1225 N N . VAL A 1 193 ? 30.596 0.347 62.999 1.00 40.23 195 VAL A N 1
ATOM 1226 C CA . VAL A 1 193 ? 30.674 0.867 61.688 1.00 39.04 195 VAL A CA 1
ATOM 1227 C C . VAL A 1 193 ? 31.275 2.227 61.799 1.00 38.79 195 VAL A C 1
ATOM 1228 O O . VAL A 1 193 ? 30.829 3.040 62.662 1.00 38.73 195 VAL A O 1
ATOM 1232 N N . ILE A 1 194 ? 32.250 2.524 60.935 1.00 38.28 196 ILE A N 1
ATOM 1233 C CA . ILE A 1 194 ? 32.879 3.871 60.954 1.00 38.62 196 ILE A CA 1
ATOM 1234 C C . ILE A 1 194 ? 32.701 4.522 59.582 1.00 39.81 196 ILE A C 1
ATOM 1235 O O . ILE A 1 194 ? 33.354 4.154 58.623 1.00 40.63 196 ILE A O 1
ATOM 1240 N N . THR A 1 195 ? 31.811 5.492 59.494 1.00 39.37 197 THR A N 1
ATOM 1241 C CA . THR A 1 195 ? 31.605 6.236 58.295 1.00 39.02 197 THR A CA 1
ATOM 1242 C C . THR A 1 195 ? 32.716 7.285 58.091 1.00 39.84 197 THR A C 1
ATOM 1243 O O . THR A 1 195 ? 33.561 7.516 58.985 1.00 40.21 197 THR A O 1
ATOM 1247 N N . PRO A 1 196 ? 32.707 7.955 56.938 1.00 39.78 198 PRO A N 1
ATOM 1248 C CA . PRO A 1 196 ? 33.826 8.878 56.661 1.00 40.90 198 PRO A CA 1
ATOM 1249 C C . PRO A 1 196 ? 34.020 9.912 57.731 1.00 40.26 198 PRO A C 1
ATOM 1250 O O . PRO A 1 196 ? 33.076 10.541 58.169 1.00 40.85 198 PRO A O 1
ATOM 1254 N N . ILE A 1 197 ? 35.280 10.134 58.081 1.00 41.35 199 ILE A N 1
ATOM 1255 C CA . ILE A 1 197 ? 35.645 11.104 59.112 1.00 40.79 199 ILE A CA 1
ATOM 1256 C C . ILE A 1 197 ? 36.268 12.381 58.498 1.00 41.24 199 ILE A C 1
ATOM 1257 O O . ILE A 1 197 ? 37.104 12.298 57.591 1.00 41.47 199 ILE A O 1
ATOM 1262 N N . SER A 1 198 ? 35.882 13.558 58.988 1.00 40.02 200 SER A N 1
ATOM 1263 C CA . SER A 1 198 ? 36.466 14.838 58.550 1.00 41.25 200 SER A CA 1
ATOM 1264 C C . SER A 1 198 ? 36.154 15.824 59.652 1.00 40.93 200 SER A C 1
ATOM 1265 O O . SER A 1 198 ? 35.865 15.407 60.757 1.00 43.08 200 SER A O 1
ATOM 1268 N N . ILE A 1 199 ? 36.185 17.115 59.377 1.00 41.72 201 ILE A N 1
ATOM 1269 C CA . ILE A 1 199 ? 35.938 18.114 60.433 1.00 41.88 201 ILE A CA 1
ATOM 1270 C C . ILE A 1 199 ? 34.442 18.440 60.452 1.00 40.58 201 ILE A C 1
ATOM 1271 O O . ILE A 1 199 ? 33.773 18.502 59.418 1.00 40.70 201 ILE A O 1
ATOM 1276 N N . ASP A 1 200 ? 33.913 18.646 61.638 1.00 40.31 202 ASP A N 1
ATOM 1277 C CA . ASP A 1 200 ? 32.545 19.130 61.740 1.00 39.07 202 ASP A CA 1
ATOM 1278 C C . ASP A 1 200 ? 32.486 20.124 62.849 1.00 38.13 202 ASP A C 1
ATOM 1279 O O . ASP A 1 200 ? 32.333 21.292 62.604 1.00 38.27 202 ASP A O 1
ATOM 1284 N N . HIS A 1 201 ? 32.596 19.654 64.082 1.00 38.64 203 HIS A N 1
ATOM 1285 C CA . HIS A 1 201 ? 32.685 20.530 65.252 1.00 37.83 203 HIS A CA 1
ATOM 1286 C C . HIS A 1 201 ? 34.044 21.215 65.333 1.00 36.53 203 HIS A C 1
ATOM 1287 O O . HIS A 1 201 ? 35.062 20.563 65.315 1.00 37.20 203 HIS A O 1
ATOM 1294 N N . VAL A 1 202 ? 34.110 22.526 65.408 1.00 36.19 204 VAL A N 1
ATOM 1295 C CA . VAL A 1 202 ? 35.442 23.137 65.325 1.00 34.76 204 VAL A CA 1
ATOM 1296 C C . VAL A 1 202 ? 35.933 23.638 66.707 1.00 35.87 204 VAL A C 1
ATOM 1297 O O . VAL A 1 202 ? 35.388 24.605 67.243 1.00 36.51 204 VAL A O 1
ATOM 1301 N N . ASP A 1 203 ? 36.989 23.031 67.252 1.00 35.03 205 ASP A N 1
ATOM 1302 C CA . ASP A 1 203 ? 37.675 23.630 68.427 1.00 35.23 205 ASP A CA 1
ATOM 1303 C C . ASP A 1 203 ? 38.918 24.403 68.099 1.00 34.53 205 ASP A C 1
ATOM 1304 O O . ASP A 1 203 ? 39.361 25.237 68.917 1.00 34.88 205 ASP A O 1
ATOM 1309 N N . TYR A 1 204 ? 39.554 24.090 66.974 1.00 33.13 206 TYR A N 1
ATOM 1310 C CA . TYR A 1 204 ? 40.827 24.682 66.635 1.00 33.12 206 TYR A CA 1
ATOM 1311 C C . TYR A 1 204 ? 40.916 24.896 65.158 1.00 33.56 206 TYR A C 1
ATOM 1312 O O . TYR A 1 204 ? 40.230 24.221 64.416 1.00 33.14 206 TYR A O 1
ATOM 1321 N N . LEU A 1 205 ? 41.780 25.802 64.720 1.00 34.08 207 LEU A N 1
ATOM 1322 C CA . LEU A 1 205 ? 42.094 25.945 63.293 1.00 35.66 207 LEU A CA 1
ATOM 1323 C C . LEU A 1 205 ? 42.839 24.706 62.762 1.00 36.12 207 LEU A C 1
ATOM 1324 O O . LEU A 1 205 ? 42.447 24.135 61.765 1.00 35.92 207 LEU A O 1
ATOM 1329 N N . GLY A 1 206 ? 43.910 24.289 63.441 1.00 36.89 208 GLY A N 1
ATOM 1330 C CA . GLY A 1 206 ? 44.539 22.998 63.161 1.00 39.83 208 GLY A CA 1
ATOM 1331 C C . GLY A 1 206 ? 43.623 21.843 63.536 1.00 42.33 208 GLY A C 1
ATOM 1332 O O . GLY A 1 206 ? 42.685 21.984 64.311 1.00 42.88 208 GLY A O 1
ATOM 1333 N N . ALA A 1 207 ? 43.860 20.689 62.958 1.00 45.23 209 ALA A N 1
ATOM 1334 C CA . ALA A 1 207 ? 42.972 19.545 63.138 1.00 46.59 209 ALA A CA 1
ATOM 1335 C C . ALA A 1 207 ? 43.806 18.386 63.640 1.00 47.95 209 ALA A C 1
ATOM 1336 O O . ALA A 1 207 ? 44.860 18.095 63.094 1.00 48.92 209 ALA A O 1
ATOM 1338 N N . ASP A 1 208 ? 43.375 17.752 64.711 1.00 48.77 210 ASP A N 1
ATOM 1339 C CA . ASP A 1 208 ? 44.044 16.554 65.180 1.00 49.64 210 ASP A CA 1
ATOM 1340 C C . ASP A 1 208 ? 43.370 15.314 64.577 1.00 49.68 210 ASP A C 1
ATOM 1341 O O . ASP A 1 208 ? 42.696 14.578 65.312 1.00 48.63 210 ASP A O 1
ATOM 1346 N N . ILE A 1 209 ? 43.531 15.073 63.275 1.00 49.60 211 ILE A N 1
ATOM 1347 C CA . ILE A 1 209 ? 42.650 14.085 62.637 1.00 51.24 211 ILE A CA 1
ATOM 1348 C C . ILE A 1 209 ? 42.854 12.677 63.247 1.00 50.74 211 ILE A C 1
ATOM 1349 O O . ILE A 1 209 ? 41.911 11.864 63.377 1.00 50.64 211 ILE A O 1
ATOM 1354 N N . ALA A 1 210 ? 44.078 12.436 63.672 1.00 48.64 212 ALA A N 1
ATOM 1355 C CA . ALA A 1 210 ? 44.406 11.234 64.397 1.00 48.43 212 ALA A CA 1
ATOM 1356 C C . ALA A 1 210 ? 43.682 11.110 65.765 1.00 48.04 212 ALA A C 1
ATOM 1357 O O . ALA A 1 210 ? 43.180 10.029 66.103 1.00 49.18 212 ALA A O 1
ATOM 1359 N N . GLY A 1 211 ? 43.624 12.188 66.537 1.00 45.62 213 GLY A N 1
ATOM 1360 C CA . GLY A 1 211 ? 42.897 12.185 67.815 1.00 44.26 213 GLY A CA 1
ATOM 1361 C C . GLY A 1 211 ? 41.402 12.039 67.552 1.00 43.70 213 GLY A C 1
ATOM 1362 O O . GLY A 1 211 ? 40.684 11.367 68.305 1.00 43.06 213 GLY A O 1
ATOM 1363 N N . ILE A 1 212 ? 40.936 12.670 66.479 1.00 42.54 214 ILE A N 1
ATOM 1364 C CA . ILE A 1 212 ? 39.525 12.571 66.082 1.00 43.69 214 ILE A CA 1
ATOM 1365 C C . ILE A 1 212 ? 39.183 11.119 65.735 1.00 43.01 214 ILE A C 1
ATOM 1366 O O . ILE A 1 212 ? 38.209 10.574 66.252 1.00 44.93 214 ILE A O 1
ATOM 1371 N N . ALA A 1 213 ? 40.010 10.492 64.903 1.00 43.35 215 ALA A N 1
ATOM 1372 C CA . ALA A 1 213 ? 39.871 9.065 64.526 1.00 41.81 215 ALA A CA 1
ATOM 1373 C C . ALA A 1 213 ? 39.893 8.161 65.729 1.00 42.11 215 ALA A C 1
ATOM 1374 O O . ALA A 1 213 ? 39.050 7.268 65.855 1.00 41.23 215 ALA A O 1
ATOM 1376 N N . GLY A 1 214 ? 40.853 8.392 66.619 1.00 40.68 216 GLY A N 1
ATOM 1377 C CA . GLY A 1 214 ? 40.932 7.623 67.869 1.00 41.84 216 GLY A CA 1
ATOM 1378 C C . GLY A 1 214 ? 39.693 7.630 68.766 1.00 42.10 216 GLY A C 1
ATOM 1379 O O . GLY A 1 214 ? 39.288 6.587 69.318 1.00 42.10 216 GLY A O 1
ATOM 1380 N N . GLU A 1 215 ? 39.101 8.801 68.961 1.00 41.01 217 GLU A N 1
ATOM 1381 C CA . GLU A 1 215 ? 37.898 8.866 69.726 1.00 42.36 217 GLU A CA 1
ATOM 1382 C C . GLU A 1 215 ? 36.760 8.018 69.098 1.00 42.28 217 GLU A C 1
ATOM 1383 O O . GLU A 1 215 ? 36.067 7.246 69.807 1.00 44.39 217 GLU A O 1
ATOM 1389 N N . LYS A 1 216 ? 36.525 8.172 67.799 1.00 42.08 218 LYS A N 1
ATOM 1390 C CA . LYS A 1 216 ? 35.442 7.395 67.143 1.00 43.60 218 LYS A CA 1
ATOM 1391 C C . LYS A 1 216 ? 35.715 5.903 67.198 1.00 44.00 218 LYS A C 1
ATOM 1392 O O . LYS A 1 216 ? 34.780 5.106 67.250 1.00 45.15 218 LYS A O 1
ATOM 1398 N N . ALA A 1 217 ? 36.996 5.524 67.141 1.00 42.27 219 ALA A N 1
ATOM 1399 C CA . ALA A 1 217 ? 37.379 4.132 67.178 1.00 41.89 219 ALA A CA 1
ATOM 1400 C C . ALA A 1 217 ? 37.018 3.512 68.514 1.00 42.28 219 ALA A C 1
ATOM 1401 O O . ALA A 1 217 ? 36.999 2.280 68.634 1.00 42.82 219 ALA A O 1
ATOM 1403 N N . GLY A 1 218 ? 36.749 4.336 69.528 1.00 41.90 220 GLY A N 1
ATOM 1404 C CA . GLY A 1 218 ? 36.408 3.783 70.841 1.00 41.61 220 GLY A CA 1
ATOM 1405 C C . GLY A 1 218 ? 35.135 2.925 70.840 1.00 42.25 220 GLY A C 1
ATOM 1406 O O . GLY A 1 218 ? 34.858 2.243 71.817 1.00 42.95 220 GLY A O 1
ATOM 1407 N N . ILE A 1 219 ? 34.366 2.894 69.745 1.00 39.73 221 ILE A N 1
ATOM 1408 C CA . ILE A 1 219 ? 33.201 2.017 69.760 1.00 39.65 221 ILE A CA 1
ATOM 1409 C C . ILE A 1 219 ? 33.550 0.594 69.287 1.00 40.16 221 ILE A C 1
ATOM 1410 O O . ILE A 1 219 ? 32.696 -0.321 69.317 1.00 40.70 221 ILE A O 1
ATOM 1415 N N . ILE A 1 220 ? 34.772 0.407 68.803 1.00 38.96 222 ILE A N 1
ATOM 1416 C CA . ILE A 1 220 ? 35.188 -0.928 68.385 1.00 40.42 222 ILE A CA 1
ATOM 1417 C C . ILE A 1 220 ? 35.735 -1.614 69.656 1.00 42.65 222 ILE A C 1
ATOM 1418 O O . ILE A 1 220 ? 36.811 -1.229 70.132 1.00 41.95 222 ILE A O 1
ATOM 1423 N N . THR A 1 221 ? 35.033 -2.617 70.196 1.00 44.32 223 THR A N 1
ATOM 1424 C CA . THR A 1 221 ? 35.391 -3.203 71.503 1.00 47.34 223 THR A CA 1
ATOM 1425 C C . THR A 1 221 ? 35.669 -4.694 71.380 1.00 49.08 223 THR A C 1
ATOM 1426 O O . THR A 1 221 ? 35.096 -5.347 70.492 1.00 50.65 223 THR A O 1
ATOM 1430 N N . ARG A 1 222 ? 36.502 -5.246 72.252 1.00 50.40 224 ARG A N 1
ATOM 1431 C CA . ARG A 1 222 ? 36.774 -6.691 72.232 1.00 52.50 224 ARG A CA 1
ATOM 1432 C C . ARG A 1 222 ? 35.497 -7.454 72.616 1.00 53.31 224 ARG A C 1
ATOM 1433 O O . ARG A 1 222 ? 34.788 -7.056 73.541 1.00 53.91 224 ARG A O 1
ATOM 1441 N N . ALA A 1 223 ? 35.173 -8.512 71.882 1.00 54.18 225 ALA A N 1
ATOM 1442 C CA . ALA A 1 223 ? 33.979 -9.326 72.156 1.00 55.82 225 ALA A CA 1
ATOM 1443 C C . ALA A 1 223 ? 34.199 -10.208 73.406 1.00 57.70 225 ALA A C 1
ATOM 1444 O O . ALA A 1 223 ? 35.349 -10.553 73.733 1.00 57.42 225 ALA A O 1
ATOM 1446 N N . PRO A 1 224 ? 33.103 -10.602 74.083 1.00 59.18 226 PRO A N 1
ATOM 1447 C CA . PRO A 1 224 ? 33.206 -11.364 75.349 1.00 60.40 226 PRO A CA 1
ATOM 1448 C C . PRO A 1 224 ? 33.998 -12.678 75.238 1.00 61.63 226 PRO A C 1
ATOM 1449 O O . PRO A 1 224 ? 34.172 -13.199 74.125 1.00 63.21 226 PRO A O 1
ATOM 1453 N N . SER A 1 227 ? 31.810 -15.612 72.114 1.00 62.85 229 SER A N 1
ATOM 1454 C CA . SER A 1 227 ? 31.284 -14.897 70.916 1.00 62.77 229 SER A CA 1
ATOM 1455 C C . SER A 1 227 ? 32.304 -14.692 69.803 1.00 61.78 229 SER A C 1
ATOM 1456 O O . SER A 1 227 ? 33.499 -14.536 70.059 1.00 61.56 229 SER A O 1
ATOM 1459 N N . PRO A 1 228 ? 31.817 -14.625 68.558 1.00 60.98 230 PRO A N 1
ATOM 1460 C CA . PRO A 1 228 ? 32.674 -14.247 67.447 1.00 59.64 230 PRO A CA 1
ATOM 1461 C C . PRO A 1 228 ? 33.337 -12.910 67.766 1.00 57.88 230 PRO A C 1
ATOM 1462 O O . PRO A 1 228 ? 32.761 -12.126 68.536 1.00 58.14 230 PRO A O 1
ATOM 1466 N N . ASP A 1 229 ? 34.523 -12.653 67.200 1.00 55.53 231 ASP A N 1
ATOM 1467 C CA . ASP A 1 229 ? 35.191 -11.364 67.367 1.00 53.82 231 ASP A CA 1
ATOM 1468 C C . ASP A 1 229 ? 34.358 -10.229 66.759 1.00 51.35 231 ASP A C 1
ATOM 1469 O O . ASP A 1 229 ? 33.591 -10.429 65.812 1.00 49.18 231 ASP A O 1
ATOM 1474 N N . THR A 1 230 ? 34.541 -9.035 67.317 1.00 49.31 232 THR A N 1
ATOM 1475 C CA . THR A 1 230 ? 33.865 -7.838 66.822 1.00 47.66 232 THR A CA 1
ATOM 1476 C C . THR A 1 230 ? 34.287 -7.626 65.378 1.00 46.19 232 THR A C 1
ATOM 1477 O O . THR A 1 230 ? 35.398 -8.013 64.983 1.00 46.45 232 THR A O 1
ATOM 1481 N N . VAL A 1 231 ? 33.406 -7.059 64.568 1.00 44.93 233 VAL A N 1
ATOM 1482 C CA . VAL A 1 231 ? 33.784 -6.719 63.200 1.00 42.91 233 VAL A CA 1
ATOM 1483 C C . VAL A 1 231 ? 33.709 -5.217 63.082 1.00 42.16 233 VAL A C 1
ATOM 1484 O O . VAL A 1 231 ? 32.668 -4.665 63.411 1.00 43.26 233 VAL A O 1
ATOM 1488 N N . ALA A 1 232 ? 34.773 -4.574 62.594 1.00 39.77 234 ALA A N 1
ATOM 1489 C CA . ALA A 1 232 ? 34.777 -3.157 62.290 1.00 40.03 234 ALA A CA 1
ATOM 1490 C C . ALA A 1 232 ? 34.606 -3.015 60.774 1.00 39.31 234 ALA A C 1
ATOM 1491 O O . ALA A 1 232 ? 35.387 -3.572 59.970 1.00 38.79 234 ALA A O 1
ATOM 1493 N N . VAL A 1 233 ? 33.578 -2.295 60.380 1.00 38.98 235 VAL A N 1
ATOM 1494 C CA . VAL A 1 233 ? 33.288 -2.079 58.969 1.00 39.22 235 VAL A CA 1
ATOM 1495 C C . VAL A 1 233 ? 33.527 -0.601 58.649 1.00 38.35 235 VAL A C 1
ATOM 1496 O O . VAL A 1 233 ? 32.868 0.263 59.189 1.00 40.18 235 VAL A O 1
ATOM 1500 N N . ILE A 1 234 ? 34.465 -0.319 57.765 1.00 38.70 236 ILE A N 1
ATOM 1501 C CA . ILE A 1 234 ? 34.961 1.020 57.673 1.00 38.53 236 ILE A CA 1
ATOM 1502 C C . ILE A 1 234 ? 34.745 1.616 56.285 1.00 38.82 236 ILE A C 1
ATOM 1503 O O . ILE A 1 234 ? 35.116 1.005 55.263 1.00 39.08 236 ILE A O 1
ATOM 1508 N N . GLY A 1 235 ? 34.143 2.801 56.235 1.00 38.43 237 GLY A N 1
ATOM 1509 C CA . GLY A 1 235 ? 33.949 3.484 54.964 1.00 39.64 237 GLY A CA 1
ATOM 1510 C C . GLY A 1 235 ? 35.266 4.113 54.478 1.00 40.42 237 GLY A C 1
ATOM 1511 O O . GLY A 1 235 ? 36.336 3.894 55.067 1.00 40.94 237 GLY A O 1
ATOM 1512 N N . ARG A 1 236 ? 35.183 4.938 53.435 1.00 41.93 238 ARG A N 1
ATOM 1513 C CA . ARG A 1 236 ? 36.373 5.601 52.850 1.00 44.80 238 ARG A CA 1
ATOM 1514 C C . ARG A 1 236 ? 36.984 6.575 53.839 1.00 43.72 238 ARG A C 1
ATOM 1515 O O . ARG A 1 236 ? 36.258 7.378 54.386 1.00 42.81 238 ARG A O 1
ATOM 1523 N N . GLN A 1 237 ? 38.310 6.554 54.057 1.00 44.42 239 GLN A N 1
ATOM 1524 C CA . GLN A 1 237 ? 38.928 7.435 55.057 1.00 42.91 239 GLN A CA 1
ATOM 1525 C C . GLN A 1 237 ? 40.201 7.995 54.462 1.00 45.20 239 GLN A C 1
ATOM 1526 O O . GLN A 1 237 ? 40.728 7.425 53.509 1.00 44.18 239 GLN A O 1
ATOM 1532 N N . VAL A 1 238 ? 40.731 9.088 55.006 1.00 45.77 240 VAL A N 1
ATOM 1533 C CA . VAL A 1 238 ? 42.107 9.496 54.629 1.00 44.93 240 VAL A CA 1
ATOM 1534 C C . VAL A 1 238 ? 43.122 8.616 55.338 1.00 45.78 240 VAL A C 1
ATOM 1535 O O . VAL A 1 238 ? 42.817 8.028 56.379 1.00 45.15 240 VAL A O 1
ATOM 1539 N N . PRO A 1 239 ? 44.352 8.483 54.760 1.00 46.63 241 PRO A N 1
ATOM 1540 C CA . PRO A 1 239 ? 45.342 7.554 55.315 1.00 46.61 241 PRO A CA 1
ATOM 1541 C C . PRO A 1 239 ? 45.583 7.664 56.811 1.00 46.79 241 PRO A C 1
ATOM 1542 O O . PRO A 1 239 ? 45.618 6.626 57.503 1.00 46.85 241 PRO A O 1
ATOM 1546 N N . LYS A 1 240 ? 45.750 8.880 57.337 1.00 46.25 242 LYS A N 1
ATOM 1547 C CA . LYS A 1 240 ? 46.056 8.955 58.757 1.00 45.48 242 LYS A CA 1
ATOM 1548 C C . LYS A 1 240 ? 44.925 8.473 59.644 1.00 44.83 242 LYS A C 1
ATOM 1549 O O . LYS A 1 240 ? 45.174 7.943 60.747 1.00 44.51 242 LYS A O 1
ATOM 1551 N N . VAL A 1 241 ? 43.686 8.675 59.184 1.00 43.60 243 VAL A N 1
ATOM 1552 C CA . VAL A 1 241 ? 42.511 8.130 59.849 1.00 43.13 243 VAL A CA 1
ATOM 1553 C C . VAL A 1 241 ? 42.515 6.612 59.763 1.00 42.70 243 VAL A C 1
ATOM 1554 O O . VAL A 1 241 ? 42.461 5.940 60.801 1.00 42.19 243 VAL A O 1
ATOM 1566 N N . GLU A 1 243 ? 44.936 4.463 59.385 1.00 44.31 245 GLU A N 1
ATOM 1567 C CA . GLU A 1 243 ? 45.978 3.936 60.255 1.00 44.43 245 GLU A CA 1
ATOM 1568 C C . GLU A 1 243 ? 45.497 3.821 61.699 1.00 45.33 245 GLU A C 1
ATOM 1569 O O . GLU A 1 243 ? 45.618 2.754 62.353 1.00 45.19 245 GLU A O 1
ATOM 1571 N N . VAL A 1 244 ? 44.895 4.896 62.195 1.00 45.29 246 VAL A N 1
ATOM 1572 C CA . VAL A 1 244 ? 44.386 4.890 63.560 1.00 45.26 246 VAL A CA 1
ATOM 1573 C C . VAL A 1 244 ? 43.262 3.870 63.760 1.00 45.49 246 VAL A C 1
ATOM 1574 O O . VAL A 1 244 ? 43.213 3.156 64.781 1.00 45.44 246 VAL A O 1
ATOM 1578 N N . LEU A 1 245 ? 42.336 3.798 62.804 1.00 44.51 247 LEU A N 1
ATOM 1579 C CA . LEU A 1 245 ? 41.257 2.861 62.947 1.00 44.54 247 LEU A CA 1
ATOM 1580 C C . LEU A 1 245 ? 41.710 1.403 62.929 1.00 44.23 247 LEU A C 1
ATOM 1581 O O . LEU A 1 245 ? 41.141 0.560 63.675 1.00 43.31 247 LEU A O 1
ATOM 1586 N N . LEU A 1 246 ? 42.674 1.092 62.053 1.00 43.67 248 LEU A N 1
ATOM 1587 C CA . LEU A 1 246 ? 43.217 -0.277 61.968 1.00 45.55 248 LEU A CA 1
ATOM 1588 C C . LEU A 1 246 ? 43.977 -0.656 63.252 1.00 46.49 248 LEU A C 1
ATOM 1589 O O . LEU A 1 246 ? 43.890 -1.793 63.765 1.00 46.09 248 LEU A O 1
ATOM 1594 N N . ALA A 1 247 ? 44.740 0.306 63.772 1.00 48.32 249 ALA A N 1
ATOM 1595 C CA . ALA A 1 247 ? 45.466 0.108 65.059 1.00 48.00 249 ALA A CA 1
ATOM 1596 C C . ALA A 1 247 ? 44.494 -0.249 66.195 1.00 48.42 249 ALA A C 1
ATOM 1597 O O . ALA A 1 247 ? 44.710 -1.215 66.936 1.00 48.41 249 ALA A O 1
ATOM 1599 N N . GLU A 1 248 ? 43.412 0.521 66.316 1.00 47.92 250 GLU A N 1
ATOM 1600 C CA . GLU A 1 248 ? 42.433 0.276 67.345 1.00 48.38 250 GLU A CA 1
ATOM 1601 C C . GLU A 1 248 ? 41.692 -1.029 67.092 1.00 47.56 250 GLU A C 1
ATOM 1602 O O . GLU A 1 248 ? 41.243 -1.692 68.015 1.00 46.61 250 GLU A O 1
ATOM 1608 N N . SER A 1 249 ? 41.535 -1.407 65.826 1.00 47.98 251 SER A N 1
ATOM 1609 C CA . SER A 1 249 ? 40.837 -2.654 65.529 1.00 47.71 251 SER A CA 1
ATOM 1610 C C . SER A 1 249 ? 41.732 -3.824 65.958 1.00 48.01 251 SER A C 1
ATOM 1611 O O . SER A 1 249 ? 41.240 -4.892 66.363 1.00 47.56 251 SER A O 1
ATOM 1614 N N . VAL A 1 250 ? 43.041 -3.639 65.804 1.00 47.70 252 VAL A N 1
ATOM 1615 C CA . VAL A 1 250 ? 44.015 -4.635 66.301 1.00 49.31 252 VAL A CA 1
ATOM 1616 C C . VAL A 1 250 ? 43.940 -4.718 67.842 1.00 49.62 252 VAL A C 1
ATOM 1617 O O . VAL A 1 250 ? 43.896 -5.805 68.422 1.00 49.14 252 VAL A O 1
ATOM 1621 N N . ARG A 1 251 ? 43.890 -3.568 68.514 1.00 50.63 253 ARG A N 1
ATOM 1622 C CA . ARG A 1 251 ? 43.771 -3.612 69.988 1.00 51.04 253 ARG A CA 1
ATOM 1623 C C . ARG A 1 251 ? 42.486 -4.293 70.458 1.00 51.75 253 ARG A C 1
ATOM 1624 O O . ARG A 1 251 ? 42.518 -4.984 71.483 1.00 51.70 253 ARG A O 1
ATOM 1626 N N . ALA A 1 252 ? 41.378 -4.155 69.694 1.00 51.64 254 ALA A N 1
ATOM 1627 C CA . ALA A 1 252 ? 40.093 -4.800 70.039 1.00 51.93 254 ALA A CA 1
ATOM 1628 C C . ALA A 1 252 ? 39.927 -6.240 69.533 1.00 52.41 254 ALA A C 1
ATOM 1629 O O . ALA A 1 252 ? 38.832 -6.850 69.684 1.00 52.75 254 ALA A O 1
ATOM 1631 N N . ASP A 1 253 ? 40.978 -6.794 68.916 1.00 52.31 255 ASP A N 1
ATOM 1632 C CA . ASP A 1 253 ? 40.839 -8.095 68.251 1.00 52.26 255 ASP A CA 1
ATOM 1633 C C . ASP A 1 253 ? 39.749 -8.104 67.177 1.00 51.73 255 ASP A C 1
ATOM 1634 O O . ASP A 1 253 ? 39.052 -9.113 66.994 1.00 52.41 255 ASP A O 1
ATOM 1639 N N . ALA A 1 254 ? 39.555 -6.987 66.495 1.00 49.30 256 ALA A N 1
ATOM 1640 C CA . ALA A 1 254 ? 38.410 -6.901 65.596 1.00 48.65 256 ALA A CA 1
ATOM 1641 C C . ALA A 1 254 ? 38.783 -7.350 64.179 1.00 47.82 256 ALA A C 1
ATOM 1642 O O . ALA A 1 254 ? 39.860 -7.018 63.715 1.00 47.27 256 ALA A O 1
ATOM 1644 N N . SER A 1 255 ? 37.906 -8.102 63.501 1.00 47.49 257 SER A N 1
ATOM 1645 C CA . SER A 1 255 ? 38.041 -8.338 62.057 1.00 47.93 257 SER A CA 1
ATOM 1646 C C . SER A 1 255 ? 37.690 -7.055 61.324 1.00 46.83 257 SER A C 1
ATOM 1647 O O . SER A 1 255 ? 36.755 -6.370 61.733 1.00 48.08 257 SER A O 1
ATOM 1650 N N . VAL A 1 256 ? 38.366 -6.744 60.232 1.00 44.17 258 VAL A N 1
ATOM 1651 C CA . VAL A 1 256 ? 38.110 -5.507 59.567 1.00 43.53 258 VAL A CA 1
ATOM 1652 C C . VAL A 1 256 ? 37.638 -5.714 58.136 1.00 42.54 258 VAL A C 1
ATOM 1653 O O . VAL A 1 256 ? 38.179 -6.553 57.433 1.00 42.22 258 VAL A O 1
ATOM 1657 N N . ALA A 1 257 ? 36.633 -4.950 57.711 1.00 40.90 259 ALA A N 1
ATOM 1658 C CA . ALA A 1 257 ? 36.203 -4.915 56.314 1.00 40.09 259 ALA A CA 1
ATOM 1659 C C . ALA A 1 257 ? 36.290 -3.446 55.910 1.00 40.23 259 ALA A C 1
ATOM 1660 O O . ALA A 1 257 ? 35.694 -2.580 56.581 1.00 38.97 259 ALA A O 1
ATOM 1662 N N . ARG A 1 258 ? 36.955 -3.153 54.797 1.00 39.57 260 ARG A N 1
ATOM 1663 C CA . ARG A 1 258 ? 37.195 -1.745 54.454 1.00 39.95 260 ARG A CA 1
ATOM 1664 C C . ARG A 1 258 ? 36.638 -1.443 53.093 1.00 40.45 260 ARG A C 1
ATOM 1665 O O . ARG A 1 258 ? 36.888 -2.221 52.162 1.00 39.65 260 ARG A O 1
ATOM 1673 N N . GLU A 1 259 ? 35.980 -0.289 52.932 1.00 39.58 261 GLU A N 1
ATOM 1674 C CA . GLU A 1 259 ? 35.504 0.061 51.586 1.00 40.55 261 GLU A CA 1
ATOM 1675 C C . GLU A 1 259 ? 36.636 0.089 50.651 1.00 41.63 261 GLU A C 1
ATOM 1676 O O . GLU A 1 259 ? 37.750 0.483 51.026 1.00 40.38 261 GLU A O 1
ATOM 1682 N N . ASP A 1 260 ? 36.392 -0.425 49.443 1.00 43.12 262 ASP A N 1
ATOM 1683 C CA . ASP A 1 260 ? 37.402 -0.508 48.369 1.00 43.93 262 ASP A CA 1
ATOM 1684 C C . ASP A 1 260 ? 38.433 -1.580 48.576 1.00 44.94 262 ASP A C 1
ATOM 1685 O O . ASP A 1 260 ? 39.381 -1.678 47.798 1.00 45.37 262 ASP A O 1
ATOM 1690 N N . SER A 1 261 ? 38.306 -2.365 49.636 1.00 45.12 263 SER A N 1
ATOM 1691 C CA . SER A 1 261 ? 39.124 -3.594 49.748 1.00 44.80 263 SER A CA 1
ATOM 1692 C C . SER A 1 261 ? 38.236 -4.843 49.893 1.00 44.73 263 SER A C 1
ATOM 1693 O O . SER A 1 261 ? 38.407 -5.809 49.161 1.00 45.50 263 SER A O 1
ATOM 1696 N N . GLU A 1 262 ? 37.332 -4.828 50.876 1.00 43.45 264 GLU A N 1
ATOM 1697 C CA . GLU A 1 262 ? 36.481 -5.972 51.148 1.00 42.79 264 GLU A CA 1
ATOM 1698 C C . GLU A 1 262 ? 35.118 -5.777 50.528 1.00 41.83 264 GLU A C 1
ATOM 1699 O O . GLU A 1 262 ? 34.412 -6.733 50.352 1.00 42.84 264 GLU A O 1
ATOM 1705 N N . PHE A 1 263 ? 34.753 -4.544 50.192 1.00 40.81 265 PHE A N 1
ATOM 1706 C CA . PHE A 1 263 ? 33.466 -4.226 49.540 1.00 39.65 265 PHE A CA 1
ATOM 1707 C C . PHE A 1 263 ? 33.594 -2.891 48.790 1.00 40.48 265 PHE A C 1
ATOM 1708 O O . PHE A 1 263 ? 34.514 -2.102 49.078 1.00 41.22 265 PHE A O 1
ATOM 1716 N N . ALA A 1 264 ? 32.688 -2.605 47.851 1.00 39.72 266 ALA A N 1
ATOM 1717 C CA . ALA A 1 264 ? 32.832 -1.387 47.014 1.00 39.84 266 ALA A CA 1
ATOM 1718 C C . ALA A 1 264 ? 31.587 -1.114 46.211 1.00 39.84 266 ALA A C 1
ATOM 1719 O O . ALA A 1 264 ? 30.823 -2.029 45.913 1.00 40.98 266 ALA A O 1
ATOM 1721 N N . VAL A 1 265 ? 31.380 0.146 45.845 1.00 39.52 267 VAL A N 1
ATOM 1722 C CA . VAL A 1 265 ? 30.419 0.452 44.799 1.00 39.21 267 VAL A CA 1
ATOM 1723 C C . VAL A 1 265 ? 31.085 0.117 43.468 1.00 40.26 267 VAL A C 1
ATOM 1724 O O . VAL A 1 265 ? 32.112 0.702 43.131 1.00 40.27 267 VAL A O 1
ATOM 1728 N N . LEU A 1 266 ? 30.527 -0.826 42.721 1.00 40.24 268 LEU A N 1
ATOM 1729 C CA . LEU A 1 266 ? 31.093 -1.194 41.432 1.00 40.37 268 LEU A CA 1
ATOM 1730 C C . LEU A 1 266 ? 30.600 -0.256 40.316 1.00 40.72 268 LEU A C 1
ATOM 1731 O O . LEU A 1 266 ? 31.398 0.195 39.490 1.00 40.62 268 LEU A O 1
ATOM 1736 N N . ARG A 1 267 ? 29.295 0.012 40.270 1.00 40.54 269 ARG A N 1
ATOM 1737 C CA . ARG A 1 267 ? 28.734 0.846 39.201 1.00 42.49 269 ARG A CA 1
ATOM 1738 C C . ARG A 1 267 ? 27.550 1.621 39.797 1.00 42.61 269 ARG A C 1
ATOM 1739 O O . ARG A 1 267 ? 26.895 1.159 40.744 1.00 42.52 269 ARG A O 1
ATOM 1747 N N . ARG A 1 268 ? 27.225 2.745 39.186 1.00 42.44 270 ARG A N 1
ATOM 1748 C CA . ARG A 1 268 ? 26.132 3.557 39.652 1.00 44.00 270 ARG A CA 1
ATOM 1749 C C . ARG A 1 268 ? 25.624 4.405 38.503 1.00 44.64 270 ARG A C 1
ATOM 1750 O O . ARG A 1 268 ? 26.431 4.892 37.698 1.00 45.47 270 ARG A O 1
ATOM 1758 N N . GLN A 1 269 ? 24.309 4.493 38.347 1.00 43.16 271 GLN A N 1
ATOM 1759 C CA . GLN A 1 269 ? 23.699 5.323 37.321 1.00 44.36 271 GLN A CA 1
ATOM 1760 C C . GLN A 1 269 ? 22.642 6.177 38.020 1.00 43.16 271 GLN A C 1
ATOM 1761 O O . GLN A 1 269 ? 21.867 5.654 38.804 1.00 41.74 271 GLN A O 1
ATOM 1767 N N . ILE A 1 270 ? 22.572 7.451 37.675 1.00 41.77 272 ILE A N 1
ATOM 1768 C CA . ILE A 1 270 ? 21.469 8.296 38.082 1.00 42.68 272 ILE A CA 1
ATOM 1769 C C . ILE A 1 270 ? 20.169 7.739 37.491 1.00 41.51 272 ILE A C 1
ATOM 1770 O O . ILE A 1 270 ? 20.145 7.233 36.350 1.00 39.22 272 ILE A O 1
ATOM 1775 N N . ALA A 1 271 ? 19.071 7.882 38.241 1.00 39.75 273 ALA A N 1
ATOM 1776 C CA . ALA A 1 271 ? 17.798 7.302 37.842 1.00 39.08 273 ALA A CA 1
ATOM 1777 C C . ALA A 1 271 ? 16.711 8.272 38.326 1.00 39.98 273 ALA A C 1
ATOM 1778 O O . ALA A 1 271 ? 16.946 9.079 39.230 1.00 39.63 273 ALA A O 1
ATOM 1780 N N . VAL A 1 272 ? 15.540 8.200 37.727 1.00 40.18 274 VAL A N 1
ATOM 1781 C CA . VAL A 1 272 ? 14.401 8.975 38.228 1.00 41.50 274 VAL A CA 1
ATOM 1782 C C . VAL A 1 272 ? 14.196 8.647 39.707 1.00 41.01 274 VAL A C 1
ATOM 1783 O O . VAL A 1 272 ? 13.994 7.475 40.086 1.00 41.32 274 VAL A O 1
ATOM 1787 N N . GLY A 1 273 ? 14.293 9.686 40.534 1.00 39.74 275 GLY A N 1
ATOM 1788 C CA . GLY A 1 273 ? 14.067 9.570 41.987 1.00 39.14 275 GLY A CA 1
ATOM 1789 C C . GLY A 1 273 ? 15.313 9.186 42.789 1.00 40.22 275 GLY A C 1
ATOM 1790 O O . GLY A 1 273 ? 15.243 9.102 44.028 1.00 40.84 275 GLY A O 1
ATOM 1791 N N . GLY A 1 274 ? 16.465 8.969 42.138 1.00 38.64 276 GLY A N 1
ATOM 1792 C CA . GLY A 1 274 ? 17.598 8.459 42.917 1.00 37.94 276 GLY A CA 1
ATOM 1793 C C . GLY A 1 274 ? 18.691 7.903 42.041 1.00 39.02 276 GLY A C 1
ATOM 1794 O O . GLY A 1 274 ? 19.282 8.642 41.248 1.00 38.00 276 GLY A O 1
ATOM 1795 N N . GLN A 1 275 ? 19.014 6.603 42.210 1.00 38.41 277 GLN A N 1
ATOM 1796 C CA . GLN A 1 275 ? 20.118 6.026 41.462 1.00 37.72 277 GLN A CA 1
ATOM 1797 C C . GLN A 1 275 ? 20.013 4.500 41.489 1.00 38.52 277 GLN A C 1
ATOM 1798 O O . GLN A 1 275 ? 19.340 3.939 42.340 1.00 37.59 277 GLN A O 1
ATOM 1804 N N . VAL A 1 276 ? 20.687 3.842 40.553 1.00 37.63 278 VAL A N 1
ATOM 1805 C CA . VAL A 1 276 ? 20.692 2.409 40.512 1.00 37.90 278 VAL A CA 1
ATOM 1806 C C . VAL A 1 276 ? 22.146 1.985 40.717 1.00 38.30 278 VAL A C 1
ATOM 1807 O O . VAL A 1 276 ? 23.049 2.516 40.078 1.00 38.57 278 VAL A O 1
ATOM 1811 N N . LEU A 1 277 ? 22.374 1.021 41.595 1.00 38.29 279 LEU A N 1
ATOM 1812 C CA . LEU A 1 277 ? 23.714 0.603 41.998 1.00 37.84 279 LEU A CA 1
ATOM 1813 C C . LEU A 1 277 ? 24.018 -0.853 41.695 1.00 37.39 279 LEU A C 1
ATOM 1814 O O . LEU A 1 277 ? 23.147 -1.719 41.747 1.00 38.55 279 LEU A O 1
ATOM 1819 N N . GLN A 1 278 ? 25.287 -1.135 41.463 1.00 37.23 280 GLN A N 1
ATOM 1820 C CA . GLN A 1 278 ? 25.765 -2.486 41.552 1.00 37.73 280 GLN A CA 1
ATOM 1821 C C . GLN A 1 278 ? 26.835 -2.493 42.634 1.00 38.08 280 GLN A C 1
ATOM 1822 O O . GLN A 1 278 ? 27.849 -1.775 42.516 1.00 37.45 280 GLN A O 1
ATOM 1828 N N . LEU A 1 279 ? 26.625 -3.297 43.678 1.00 38.31 281 LEU A N 1
ATOM 1829 C CA . LEU A 1 279 ? 27.510 -3.282 44.845 1.00 38.72 281 LEU A CA 1
ATOM 1830 C C . LEU A 1 279 ? 28.225 -4.618 45.033 1.00 39.57 281 LEU A C 1
ATOM 1831 O O . LEU A 1 279 ? 27.595 -5.676 45.018 1.00 39.40 281 LEU A O 1
ATOM 1836 N N . GLN A 1 280 ? 29.523 -4.556 45.274 1.00 40.24 282 GLN A N 1
ATOM 1837 C CA . GLN A 1 280 ? 30.212 -5.715 45.814 1.00 42.32 282 GLN A CA 1
ATOM 1838 C C . GLN A 1 280 ? 30.200 -5.682 47.353 1.00 42.10 282 GLN A C 1
ATOM 1839 O O . GLN A 1 280 ? 30.802 -4.780 47.974 1.00 43.43 282 GLN A O 1
ATOM 1845 N N . GLY A 1 281 ? 29.455 -6.599 47.955 1.00 41.08 283 GLY A N 1
ATOM 1846 C CA . GLY A 1 281 ? 29.399 -6.725 49.393 1.00 41.47 283 GLY A CA 1
ATOM 1847 C C . GLY A 1 281 ? 30.374 -7.806 49.831 1.00 41.94 283 GLY A C 1
ATOM 1848 O O . GLY A 1 281 ? 31.118 -8.394 48.989 1.00 41.45 283 GLY A O 1
ATOM 1849 N N . LEU A 1 282 ? 30.328 -8.164 51.115 1.00 41.99 284 LEU A N 1
ATOM 1850 C CA . LEU A 1 282 ? 31.214 -9.243 51.625 1.00 42.53 284 LEU A CA 1
ATOM 1851 C C . LEU A 1 282 ? 30.888 -10.641 51.036 1.00 43.34 284 LEU A C 1
ATOM 1852 O O . LEU A 1 282 ? 31.771 -11.475 50.918 1.00 42.71 284 LEU A O 1
ATOM 1857 N N . GLY A 1 283 ? 29.617 -10.902 50.732 1.00 43.49 285 GLY A N 1
ATOM 1858 C CA . GLY A 1 283 ? 29.182 -12.177 50.204 1.00 43.54 285 GLY A CA 1
ATOM 1859 C C . GLY A 1 283 ? 28.996 -12.214 48.689 1.00 44.61 285 GLY A C 1
ATOM 1860 O O . GLY A 1 283 ? 28.571 -13.236 48.141 1.00 45.39 285 GLY A O 1
ATOM 1861 N N . GLY A 1 284 ? 29.349 -11.142 47.979 1.00 43.35 286 GLY A N 1
ATOM 1862 C CA . GLY A 1 284 ? 29.311 -11.193 46.518 1.00 43.88 286 GLY A CA 1
ATOM 1863 C C . GLY A 1 284 ? 28.728 -9.936 45.874 1.00 44.03 286 GLY A C 1
ATOM 1864 O O . GLY A 1 284 ? 28.571 -8.898 46.528 1.00 43.18 286 GLY A O 1
ATOM 1865 N N . VAL A 1 285 ? 28.378 -10.032 44.598 1.00 43.00 287 VAL A N 1
ATOM 1866 C CA . VAL A 1 285 ? 27.860 -8.899 43.871 1.00 43.60 287 VAL A CA 1
ATOM 1867 C C . VAL A 1 285 ? 26.322 -8.845 43.927 1.00 44.30 287 VAL A C 1
ATOM 1868 O O . VAL A 1 285 ? 25.641 -9.827 43.650 1.00 44.33 287 VAL A O 1
ATOM 1872 N N . TYR A 1 286 ? 25.767 -7.692 44.300 1.00 43.55 288 TYR A N 1
ATOM 1873 C CA . TYR A 1 286 ? 24.345 -7.500 44.300 1.00 41.83 288 TYR A CA 1
ATOM 1874 C C . TYR A 1 286 ? 24.040 -6.455 43.226 1.00 41.85 288 TYR A C 1
ATOM 1875 O O . TYR A 1 286 ? 24.594 -5.374 43.268 1.00 42.28 288 TYR A O 1
ATOM 1884 N N . SER A 1 287 ? 23.137 -6.762 42.286 1.00 42.02 289 SER A N 1
ATOM 1885 C CA . SER A 1 287 ? 22.876 -5.908 41.088 1.00 43.01 289 SER A CA 1
ATOM 1886 C C . SER A 1 287 ? 21.502 -5.242 41.083 1.00 42.03 289 SER A C 1
ATOM 1887 O O . SER A 1 287 ? 20.638 -5.695 41.772 1.00 41.09 289 SER A O 1
ATOM 1890 N N . ASP A 1 288 ? 21.316 -4.212 40.259 1.00 42.41 290 ASP A N 1
ATOM 1891 C CA . ASP A 1 288 ? 20.031 -3.539 40.088 1.00 44.16 290 ASP A CA 1
ATOM 1892 C C . ASP A 1 288 ? 19.435 -3.086 41.413 1.00 42.01 290 ASP A C 1
ATOM 1893 O O . ASP A 1 288 ? 18.242 -3.259 41.661 1.00 40.74 290 ASP A O 1
ATOM 1898 N N . ILE A 1 289 ? 20.274 -2.533 42.275 1.00 40.19 291 ILE A N 1
ATOM 1899 C CA . ILE A 1 289 ? 19.787 -1.938 43.479 1.00 39.78 291 ILE A CA 1
ATOM 1900 C C . ILE A 1 289 ? 19.274 -0.520 43.178 1.00 40.68 291 ILE A C 1
ATOM 1901 O O . ILE A 1 289 ? 20.071 0.360 42.817 1.00 41.46 291 ILE A O 1
ATOM 1906 N N . TYR A 1 290 ? 17.968 -0.309 43.308 1.00 38.55 292 TYR A N 1
ATOM 1907 C CA . TYR A 1 290 ? 17.442 1.036 43.205 1.00 38.62 292 TYR A CA 1
ATOM 1908 C C . TYR A 1 290 ? 17.441 1.681 44.573 1.00 38.74 292 TYR A C 1
ATOM 1909 O O . TYR A 1 290 ? 16.860 1.125 45.527 1.00 38.88 292 TYR A O 1
ATOM 1918 N N . LEU A 1 291 ? 18.118 2.831 44.696 1.00 37.47 293 LEU A N 1
ATOM 1919 C CA . LEU A 1 291 ? 18.130 3.543 45.982 1.00 38.44 293 LEU A CA 1
ATOM 1920 C C . LEU A 1 291 ? 17.415 4.875 45.752 1.00 38.26 293 LEU A C 1
ATOM 1921 O O . LEU A 1 291 ? 17.877 5.663 44.913 1.00 37.46 293 LEU A O 1
ATOM 1926 N N . PRO A 1 292 ? 16.277 5.124 46.434 1.00 38.88 294 PRO A N 1
ATOM 1927 C CA . PRO A 1 292 ? 15.585 6.384 46.133 1.00 38.81 294 PRO A CA 1
ATOM 1928 C C . PRO A 1 292 ? 16.202 7.640 46.867 1.00 39.77 294 PRO A C 1
ATOM 1929 O O . PRO A 1 292 ? 15.474 8.389 47.536 1.00 38.98 294 PRO A O 1
ATOM 1933 N N . LEU A 1 293 ? 17.520 7.841 46.764 1.00 39.39 295 LEU A N 1
ATOM 1934 C CA . LEU A 1 293 ? 18.162 8.985 47.399 1.00 41.28 295 LEU A CA 1
ATOM 1935 C C . LEU A 1 293 ? 19.151 9.512 46.353 1.00 41.41 295 LEU A C 1
ATOM 1936 O O . LEU A 1 293 ? 19.718 8.733 45.553 1.00 41.51 295 LEU A O 1
ATOM 1941 N N . HIS A 1 294 ? 19.388 10.808 46.397 1.00 41.11 296 HIS A N 1
ATOM 1942 C CA . HIS A 1 294 ? 20.270 11.458 45.483 1.00 39.58 296 HIS A CA 1
ATOM 1943 C C . HIS A 1 294 ? 21.663 11.537 46.116 1.00 40.69 296 HIS A C 1
ATOM 1944 O O . HIS A 1 294 ? 21.815 11.669 47.324 1.00 40.66 296 HIS A O 1
ATOM 1951 N N . GLY A 1 295 ? 22.686 11.483 45.280 1.00 40.26 297 GLY A N 1
ATOM 1952 C CA . GLY A 1 295 ? 24.038 11.784 45.731 1.00 40.88 297 GLY A CA 1
ATOM 1953 C C . GLY A 1 295 ? 24.973 10.590 45.635 1.00 41.00 297 GLY A C 1
ATOM 1954 O O . GLY A 1 295 ? 24.619 9.490 46.069 1.00 39.32 297 GLY A O 1
ATOM 1955 N N . GLU A 1 296 ? 26.162 10.809 45.071 1.00 39.97 298 GLU A N 1
ATOM 1956 C CA . GLU A 1 296 ? 27.181 9.764 45.086 1.00 41.35 298 GLU A CA 1
ATOM 1957 C C . GLU A 1 296 ? 27.492 9.340 46.528 1.00 40.34 298 GLU A C 1
ATOM 1958 O O . GLU A 1 296 ? 27.767 8.178 46.807 1.00 40.89 298 GLU A O 1
ATOM 1964 N N . HIS A 1 297 ? 27.501 10.278 47.454 1.00 40.15 299 HIS A N 1
ATOM 1965 C CA . HIS A 1 297 ? 27.785 9.909 48.840 1.00 39.29 299 HIS A CA 1
ATOM 1966 C C . HIS A 1 297 ? 26.801 8.878 49.375 1.00 39.25 299 HIS A C 1
ATOM 1967 O O . HIS A 1 297 ? 27.176 8.043 50.226 1.00 39.37 299 HIS A O 1
ATOM 1974 N N . GLN A 1 298 ? 25.544 8.939 48.937 1.00 38.33 300 GLN A N 1
ATOM 1975 C CA . GLN A 1 298 ? 24.587 7.919 49.398 1.00 38.79 300 GLN A CA 1
ATOM 1976 C C . GLN A 1 298 ? 24.898 6.503 48.822 1.00 39.44 300 GLN A C 1
ATOM 1977 O O . GLN A 1 298 ? 24.557 5.509 49.413 1.00 39.88 300 GLN A O 1
ATOM 1983 N N . ALA A 1 299 ? 25.524 6.428 47.660 1.00 39.41 301 ALA A N 1
ATOM 1984 C CA . ALA A 1 299 ? 25.954 5.119 47.181 1.00 40.10 301 ALA A CA 1
ATOM 1985 C C . ALA A 1 299 ? 27.002 4.516 48.108 1.00 40.45 301 ALA A C 1
ATOM 1986 O O . ALA A 1 299 ? 27.031 3.304 48.341 1.00 39.50 301 ALA A O 1
ATOM 1988 N N . HIS A 1 300 ? 27.867 5.370 48.648 1.00 40.75 302 HIS A N 1
ATOM 1989 C CA . HIS A 1 300 ? 28.935 4.896 49.546 1.00 40.93 302 HIS A CA 1
ATOM 1990 C C . HIS A 1 300 ? 28.367 4.499 50.898 1.00 39.71 302 HIS A C 1
ATOM 1991 O O . HIS A 1 300 ? 28.802 3.505 51.497 1.00 38.85 302 HIS A O 1
ATOM 1998 N N . ASN A 1 301 ? 27.403 5.284 51.383 1.00 37.69 303 ASN A N 1
ATOM 1999 C CA . ASN A 1 301 ? 26.674 4.942 52.601 1.00 39.19 303 ASN A CA 1
ATOM 2000 C C . ASN A 1 301 ? 25.934 3.605 52.380 1.00 38.84 303 ASN A C 1
ATOM 2001 O O . ASN A 1 301 ? 25.950 2.760 53.259 1.00 40.39 303 ASN A O 1
ATOM 2006 N N . ALA A 1 302 ? 25.300 3.427 51.224 1.00 38.17 304 ALA A N 1
ATOM 2007 C CA . ALA A 1 302 ? 24.655 2.129 50.933 1.00 38.03 304 ALA A CA 1
ATOM 2008 C C . ALA A 1 302 ? 25.566 0.938 51.022 1.00 37.89 304 ALA A C 1
ATOM 2009 O O . ALA A 1 302 ? 25.255 -0.060 51.673 1.00 39.17 304 ALA A O 1
ATOM 2011 N N . VAL A 1 303 ? 26.725 0.974 50.377 1.00 38.11 305 VAL A N 1
ATOM 2012 C CA . VAL A 1 303 ? 27.522 -0.249 50.401 1.00 38.02 305 VAL A CA 1
ATOM 2013 C C . VAL A 1 303 ? 28.101 -0.446 51.813 1.00 38.08 305 VAL A C 1
ATOM 2014 O O . VAL A 1 303 ? 28.321 -1.565 52.255 1.00 37.86 305 VAL A O 1
ATOM 2018 N N . LEU A 1 304 ? 28.324 0.645 52.541 1.00 38.06 306 LEU A N 1
ATOM 2019 C CA . LEU A 1 304 ? 28.786 0.502 53.910 1.00 38.62 306 LEU A CA 1
ATOM 2020 C C . LEU A 1 304 ? 27.717 -0.183 54.786 1.00 37.28 306 LEU A C 1
ATOM 2021 O O . LEU A 1 304 ? 28.037 -1.032 55.621 1.00 37.59 306 LEU A O 1
ATOM 2026 N N . ALA A 1 305 ? 26.447 0.247 54.628 1.00 37.66 307 ALA A N 1
ATOM 2027 C CA . ALA A 1 305 ? 25.313 -0.354 55.341 1.00 38.20 307 ALA A CA 1
ATOM 2028 C C . ALA A 1 305 ? 25.161 -1.841 54.961 1.00 39.38 307 ALA A C 1
ATOM 2029 O O . ALA A 1 305 ? 24.882 -2.727 55.818 1.00 39.84 307 ALA A O 1
ATOM 2031 N N . LEU A 1 306 ? 25.300 -2.138 53.668 1.00 38.28 308 LEU A N 1
ATOM 2032 C CA . LEU A 1 306 ? 25.207 -3.523 53.219 1.00 37.86 308 LEU A CA 1
ATOM 2033 C C . LEU A 1 306 ? 26.294 -4.391 53.899 1.00 38.85 308 LEU A C 1
ATOM 2034 O O . LEU A 1 306 ? 25.983 -5.418 54.514 1.00 40.72 308 LEU A O 1
ATOM 2039 N N . ALA A 1 307 ? 27.552 -3.991 53.808 1.00 38.88 309 ALA A N 1
ATOM 2040 C CA . ALA A 1 307 ? 28.646 -4.741 54.423 1.00 38.75 309 ALA A CA 1
ATOM 2041 C C . ALA A 1 307 ? 28.399 -4.912 55.933 1.00 39.75 309 ALA A C 1
ATOM 2042 O O . ALA A 1 307 ? 28.588 -6.008 56.480 1.00 41.58 309 ALA A O 1
ATOM 2044 N N . SER A 1 308 ? 27.859 -3.897 56.600 1.00 39.06 310 SER A N 1
ATOM 2045 C CA . SER A 1 308 ? 27.570 -4.000 58.037 1.00 39.40 310 SER A CA 1
ATOM 2046 C C . SER A 1 308 ? 26.489 -5.062 58.336 1.00 39.65 310 SER A C 1
ATOM 2047 O O . SER A 1 308 ? 26.570 -5.799 59.322 1.00 39.42 310 SER A O 1
ATOM 2050 N N . VAL A 1 309 ? 25.459 -5.102 57.500 1.00 39.64 311 VAL A N 1
ATOM 2051 C CA . VAL A 1 309 ? 24.357 -6.051 57.709 1.00 39.48 311 VAL A CA 1
ATOM 2052 C C . VAL A 1 309 ? 24.849 -7.474 57.359 1.00 40.59 311 VAL A C 1
ATOM 2053 O O . VAL A 1 309 ? 24.511 -8.450 58.063 1.00 40.58 311 VAL A O 1
ATOM 2057 N N . GLU A 1 310 ? 25.690 -7.572 56.319 1.00 40.38 312 GLU A N 1
ATOM 2058 C CA . GLU A 1 310 ? 26.319 -8.846 55.936 1.00 40.26 312 GLU A CA 1
ATOM 2059 C C . GLU A 1 310 ? 27.151 -9.343 57.099 1.00 41.09 312 GLU A C 1
ATOM 2060 O O . GLU A 1 310 ? 27.061 -10.534 57.473 1.00 41.67 312 GLU A O 1
ATOM 2066 N N . ALA A 1 311 ? 27.966 -8.459 57.663 1.00 40.61 313 ALA A N 1
ATOM 2067 C CA . ALA A 1 311 ? 28.851 -8.821 58.790 1.00 42.19 313 ALA A CA 1
ATOM 2068 C C . ALA A 1 311 ? 28.023 -9.307 59.975 1.00 43.41 313 ALA A C 1
ATOM 2069 O O . ALA A 1 311 ? 28.316 -10.359 60.550 1.00 44.36 313 ALA A O 1
ATOM 2071 N N . PHE A 1 312 ? 26.969 -8.565 60.307 1.00 41.40 314 PHE A N 1
ATOM 2072 C CA . PHE A 1 312 ? 26.079 -8.917 61.397 1.00 42.16 314 PHE A CA 1
ATOM 2073 C C . PHE A 1 312 ? 25.513 -10.328 61.252 1.00 43.84 314 PHE A C 1
ATOM 2074 O O . PHE A 1 312 ? 25.452 -11.070 62.219 1.00 42.57 314 PHE A O 1
ATOM 2082 N N . PHE A 1 313 ? 25.083 -10.691 60.043 1.00 43.18 315 PHE A N 1
ATOM 2083 C CA . PHE A 1 313 ? 24.522 -12.013 59.822 1.00 44.33 315 PHE A CA 1
ATOM 2084 C C . PHE A 1 313 ? 25.548 -13.038 59.363 1.00 45.19 315 PHE A C 1
ATOM 2085 O O . PHE A 1 313 ? 25.167 -14.126 59.009 1.00 46.68 315 PHE A O 1
ATOM 2093 N N . GLY A 1 314 ? 26.821 -12.687 59.304 1.00 46.14 316 GLY A N 1
ATOM 2094 C CA . GLY A 1 314 ? 27.833 -13.645 58.848 1.00 47.83 316 GLY A CA 1
ATOM 2095 C C . GLY A 1 314 ? 27.841 -13.995 57.368 1.00 49.43 316 GLY A C 1
ATOM 2096 O O . GLY A 1 314 ? 28.288 -15.096 57.015 1.00 49.75 316 GLY A O 1
ATOM 2097 N N . ALA A 1 315 ? 27.370 -13.111 56.473 1.00 49.78 317 ALA A N 1
ATOM 2098 C CA . ALA A 1 315 ? 27.488 -13.386 55.035 1.00 51.19 317 ALA A CA 1
ATOM 2099 C C . ALA A 1 315 ? 28.942 -13.394 54.587 1.00 52.98 317 ALA A C 1
ATOM 2100 O O . ALA A 1 315 ? 29.681 -12.547 55.113 1.00 54.92 317 ALA A O 1
ATOM 2102 N N . GLN A 1 320 ? 25.888 -15.485 50.843 1.00 46.32 322 GLN A N 1
ATOM 2103 C CA . GLN A 1 320 ? 25.314 -14.231 50.417 1.00 47.08 322 GLN A CA 1
ATOM 2104 C C . GLN A 1 320 ? 23.904 -13.971 51.008 1.00 45.14 322 GLN A C 1
ATOM 2105 O O . GLN A 1 320 ? 23.072 -14.882 51.120 1.00 45.26 322 GLN A O 1
ATOM 2111 N N . LEU A 1 321 ? 23.595 -12.727 51.337 1.00 44.75 323 LEU A N 1
ATOM 2112 C CA . LEU A 1 321 ? 22.210 -12.396 51.738 1.00 42.81 323 LEU A CA 1
ATOM 2113 C C . LEU A 1 321 ? 21.281 -12.545 50.524 1.00 42.00 323 LEU A C 1
ATOM 2114 O O . LEU A 1 321 ? 21.713 -12.323 49.420 1.00 41.28 323 LEU A O 1
ATOM 2119 N N . ASP A 1 322 ? 20.014 -12.889 50.728 1.00 42.26 324 ASP A N 1
ATOM 2120 C CA . ASP A 1 322 ? 19.014 -12.951 49.631 1.00 42.96 324 ASP A CA 1
ATOM 2121 C C . ASP A 1 322 ? 19.048 -11.633 48.857 1.00 42.46 324 ASP A C 1
ATOM 2122 O O . ASP A 1 322 ? 18.719 -10.620 49.437 1.00 43.26 324 ASP A O 1
ATOM 2127 N N . GLY A 1 323 ? 19.396 -11.642 47.571 1.00 41.59 325 GLY A N 1
ATOM 2128 C CA . GLY A 1 323 ? 19.445 -10.395 46.774 1.00 39.99 325 GLY A CA 1
ATOM 2129 C C . GLY A 1 323 ? 18.109 -9.649 46.649 1.00 38.30 325 GLY A C 1
ATOM 2130 O O . GLY A 1 323 ? 18.089 -8.419 46.582 1.00 37.99 325 GLY A O 1
ATOM 2131 N N . ASP A 1 324 ? 16.985 -10.376 46.610 1.00 36.97 326 ASP A N 1
ATOM 2132 C CA . ASP A 1 324 ? 15.665 -9.706 46.595 1.00 36.29 326 ASP A CA 1
ATOM 2133 C C . ASP A 1 324 ? 15.442 -8.924 47.883 1.00 36.75 326 ASP A C 1
ATOM 2134 O O . ASP A 1 324 ? 14.820 -7.862 47.857 1.00 36.93 326 ASP A O 1
ATOM 2139 N N . ALA A 1 325 ? 15.903 -9.461 49.023 1.00 35.30 327 ALA A N 1
ATOM 2140 C CA . ALA A 1 325 ? 15.688 -8.747 50.282 1.00 37.41 327 ALA A CA 1
ATOM 2141 C C . ALA A 1 325 ? 16.593 -7.496 50.330 1.00 37.79 327 ALA A C 1
ATOM 2142 O O . ALA A 1 325 ? 16.216 -6.393 50.807 1.00 38.53 327 ALA A O 1
ATOM 2144 N N . VAL A 1 326 ? 17.822 -7.644 49.826 1.00 38.62 328 VAL A N 1
ATOM 2145 C CA . VAL A 1 326 ? 18.707 -6.471 49.756 1.00 37.76 328 VAL A CA 1
ATOM 2146 C C . VAL A 1 326 ? 18.074 -5.393 48.819 1.00 38.64 328 VAL A C 1
ATOM 2147 O O . VAL A 1 326 ? 18.081 -4.232 49.152 1.00 37.51 328 VAL A O 1
ATOM 2151 N N . ARG A 1 327 ? 17.605 -5.773 47.627 1.00 38.79 329 ARG A N 1
ATOM 2152 C CA . ARG A 1 327 ? 16.958 -4.794 46.745 1.00 38.34 329 ARG A CA 1
ATOM 2153 C C . ARG A 1 327 ? 15.753 -4.148 47.428 1.00 38.53 329 ARG A C 1
ATOM 2154 O O . ARG A 1 327 ? 15.588 -2.916 47.364 1.00 38.20 329 ARG A O 1
ATOM 2162 N N . ALA A 1 328 ? 14.923 -4.971 48.063 1.00 38.72 330 ALA A N 1
ATOM 2163 C CA . ALA A 1 328 ? 13.713 -4.443 48.776 1.00 38.75 330 ALA A CA 1
ATOM 2164 C C . ALA A 1 328 ? 14.074 -3.500 49.943 1.00 39.38 330 ALA A C 1
ATOM 2165 O O . ALA A 1 328 ? 13.385 -2.483 50.144 1.00 38.73 330 ALA A O 1
ATOM 2167 N N . GLY A 1 329 ? 15.135 -3.799 50.714 1.00 37.47 331 GLY A N 1
ATOM 2168 C CA . GLY A 1 329 ? 15.507 -2.942 51.824 1.00 36.85 331 GLY A CA 1
ATOM 2169 C C . GLY A 1 329 ? 15.989 -1.591 51.340 1.00 38.33 331 GLY A C 1
ATOM 2170 O O . GLY A 1 329 ? 15.561 -0.529 51.833 1.00 38.45 331 GLY A O 1
ATOM 2171 N N . PHE A 1 330 ? 16.848 -1.608 50.330 1.00 36.88 332 PHE A N 1
ATOM 2172 C CA . PHE A 1 330 ? 17.330 -0.324 49.777 1.00 37.53 332 PHE A CA 1
ATOM 2173 C C . PHE A 1 330 ? 16.221 0.507 49.147 1.00 37.88 332 PHE A C 1
ATOM 2174 O O . PHE A 1 330 ? 16.182 1.721 49.347 1.00 37.84 332 PHE A O 1
ATOM 2182 N N . ALA A 1 331 ? 15.282 -0.154 48.454 1.00 38.12 333 ALA A N 1
ATOM 2183 C CA . ALA A 1 331 ? 14.195 0.545 47.857 1.00 38.36 333 ALA A CA 1
ATOM 2184 C C . ALA A 1 331 ? 13.317 1.183 48.894 1.00 40.25 333 ALA A C 1
ATOM 2185 O O . ALA A 1 331 ? 12.621 2.165 48.591 1.00 38.96 333 ALA A O 1
ATOM 2187 N N . ALA A 1 332 ? 13.308 0.645 50.105 1.00 39.84 334 ALA A N 1
ATOM 2188 C CA . ALA A 1 332 ? 12.439 1.233 51.116 1.00 41.78 334 ALA A CA 1
ATOM 2189 C C . ALA A 1 332 ? 13.147 2.324 51.955 1.00 42.13 334 ALA A C 1
ATOM 2190 O O . ALA A 1 332 ? 12.517 2.910 52.830 1.00 43.04 334 ALA A O 1
ATOM 2192 N N . VAL A 1 333 ? 14.429 2.601 51.689 1.00 40.55 335 VAL A N 1
ATOM 2193 C CA . VAL A 1 333 ? 15.179 3.563 52.526 1.00 40.55 335 VAL A CA 1
ATOM 2194 C C . VAL A 1 333 ? 14.579 4.946 52.415 1.00 39.86 335 VAL A C 1
ATOM 2195 O O . VAL A 1 333 ? 14.311 5.387 51.293 1.00 37.95 335 VAL A O 1
ATOM 2199 N N . THR A 1 334 ? 14.472 5.664 53.541 1.00 39.26 336 THR A N 1
ATOM 2200 C CA . THR A 1 334 ? 14.246 7.141 53.495 1.00 41.44 336 THR A CA 1
ATOM 2201 C C . THR A 1 334 ? 15.364 7.773 54.302 1.00 40.80 336 THR A C 1
ATOM 2202 O O . THR A 1 334 ? 16.008 7.104 55.157 1.00 41.93 336 THR A O 1
ATOM 2206 N N . SER A 1 335 ? 15.699 9.028 53.990 1.00 41.81 337 SER A N 1
ATOM 2207 C CA . SER A 1 335 ? 16.608 9.769 54.894 1.00 40.98 337 SER A CA 1
ATOM 2208 C C . SER A 1 335 ? 16.110 11.235 54.917 1.00 42.11 337 SER A C 1
ATOM 2209 O O . SER A 1 335 ? 16.562 12.068 54.159 1.00 42.46 337 SER A O 1
ATOM 2212 N N . PRO A 1 336 ? 15.114 11.507 55.751 1.00 41.97 338 PRO A N 1
ATOM 2213 C CA . PRO A 1 336 ? 14.464 12.790 55.788 1.00 41.58 338 PRO A CA 1
ATOM 2214 C C . PRO A 1 336 ? 15.507 13.877 56.027 1.00 40.05 338 PRO A C 1
ATOM 2215 O O . PRO A 1 336 ? 16.469 13.679 56.749 1.00 39.85 338 PRO A O 1
ATOM 2219 N N . GLY A 1 337 ? 15.316 14.990 55.349 1.00 39.65 339 GLY A N 1
ATOM 2220 C CA . GLY A 1 337 ? 16.227 16.133 55.491 1.00 39.26 339 GLY A CA 1
ATOM 2221 C C . GLY A 1 337 ? 17.594 15.904 54.909 1.00 41.77 339 GLY A C 1
ATOM 2222 O O . GLY A 1 337 ? 18.464 16.733 55.146 1.00 44.29 339 GLY A O 1
ATOM 2223 N N . ARG A 1 338 ? 17.840 14.803 54.166 1.00 42.25 340 ARG A N 1
ATOM 2224 C CA . ARG A 1 338 ? 19.109 14.656 53.389 1.00 43.49 340 ARG A CA 1
ATOM 2225 C C . ARG A 1 338 ? 18.792 14.723 51.888 1.00 44.54 340 ARG A C 1
ATOM 2226 O O . ARG A 1 338 ? 18.248 13.769 51.283 1.00 44.84 340 ARG A O 1
ATOM 2234 N N . LEU A 1 339 ? 19.062 15.895 51.315 1.00 43.17 341 LEU A N 1
ATOM 2235 C CA . LEU A 1 339 ? 18.714 16.212 49.948 1.00 43.88 341 LEU A CA 1
ATOM 2236 C C . LEU A 1 339 ? 17.301 15.745 49.626 1.00 42.81 341 LEU A C 1
ATOM 2237 O O . LEU A 1 339 ? 17.069 14.983 48.664 1.00 41.83 341 LEU A O 1
ATOM 2242 N N . GLU A 1 340 ? 16.359 16.161 50.464 1.00 40.64 342 GLU A N 1
ATOM 2243 C CA . GLU A 1 340 ? 15.001 15.697 50.345 1.00 40.58 342 GLU A CA 1
ATOM 2244 C C . GLU A 1 340 ? 14.182 16.803 49.658 1.00 40.81 342 GLU A C 1
ATOM 2245 O O . GLU A 1 340 ? 14.205 17.958 50.077 1.00 41.23 342 GLU A O 1
ATOM 2251 N N . ARG A 1 341 ? 13.437 16.447 48.633 1.00 40.61 343 ARG A N 1
ATOM 2252 C CA . ARG A 1 341 ? 12.636 17.423 47.887 1.00 41.13 343 ARG A CA 1
ATOM 2253 C C . ARG A 1 341 ? 11.308 17.630 48.541 1.00 40.99 343 ARG A C 1
ATOM 2254 O O . ARG A 1 341 ? 10.558 16.648 48.737 1.00 39.67 343 ARG A O 1
ATOM 2270 N N . ARG A 1 343 ? 9.077 19.947 47.206 1.00 38.46 345 ARG A N 1
ATOM 2271 C CA . ARG A 1 343 ? 8.128 20.160 46.134 1.00 38.39 345 ARG A CA 1
ATOM 2272 C C . ARG A 1 343 ? 8.907 20.411 44.835 1.00 39.18 345 ARG A C 1
ATOM 2273 O O . ARG A 1 343 ? 10.141 20.484 44.871 1.00 39.29 345 ARG A O 1
ATOM 2281 N N . SER A 1 344 ? 8.206 20.557 43.708 1.00 38.59 346 SER A N 1
ATOM 2282 C CA . SER A 1 344 ? 8.856 20.905 42.440 1.00 38.68 346 SER A CA 1
ATOM 2283 C C . SER A 1 344 ? 8.113 22.169 41.940 1.00 40.77 346 SER A C 1
ATOM 2284 O O . SER A 1 344 ? 7.071 22.524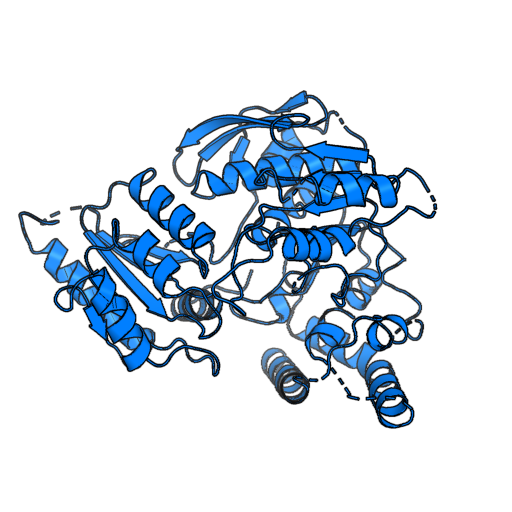 42.529 1.00 38.35 346 SER A O 1
ATOM 2287 N N . ALA A 1 345 ? 8.644 22.861 40.906 1.00 40.09 347 ALA A N 1
ATOM 2288 C CA . ALA A 1 345 ? 8.016 24.083 40.362 1.00 40.97 347 ALA A CA 1
ATOM 2289 C C . ALA A 1 345 ? 7.648 25.133 41.421 1.00 41.46 347 ALA A C 1
ATOM 2290 O O . ALA A 1 345 ? 6.468 25.394 41.634 1.00 42.13 347 ALA A O 1
ATOM 2292 N N . PRO A 1 346 ? 8.626 25.752 42.064 1.00 40.70 348 PRO A N 1
ATOM 2293 C CA . PRO A 1 346 ? 10.069 25.543 41.944 1.00 40.96 348 PRO A CA 1
ATOM 2294 C C . PRO A 1 346 ? 10.421 24.321 42.802 1.00 40.74 348 PRO A C 1
ATOM 2295 O O . PRO A 1 346 ? 9.661 23.980 43.718 1.00 41.55 348 PRO A O 1
ATOM 2299 N N . THR A 1 347 ? 11.543 23.681 42.523 1.00 39.88 349 THR A N 1
ATOM 2300 C CA . THR A 1 347 ? 12.063 22.664 43.392 1.00 40.56 349 THR A CA 1
ATOM 2301 C C . THR A 1 347 ? 12.601 23.281 44.689 1.00 41.20 349 THR A C 1
ATOM 2302 O O . THR A 1 347 ? 13.308 24.264 44.659 1.00 42.27 349 THR A O 1
ATOM 2306 N N . VAL A 1 348 ? 12.226 22.713 45.822 1.00 41.38 350 VAL A N 1
ATOM 2307 C CA . VAL A 1 348 ? 12.782 23.109 47.112 1.00 40.96 350 VAL A CA 1
ATOM 2308 C C . VAL A 1 348 ? 13.373 21.831 47.685 1.00 41.90 350 VAL A C 1
ATOM 2309 O O . VAL A 1 348 ? 12.678 20.786 47.803 1.00 40.99 350 VAL A O 1
ATOM 2313 N N . PHE A 1 349 ? 14.659 21.925 48.026 1.00 41.50 351 PHE A N 1
ATOM 2314 C CA . PHE A 1 349 ? 15.324 20.846 48.750 1.00 41.77 351 PHE A CA 1
ATOM 2315 C C . PHE A 1 349 ? 15.555 21.278 50.153 1.00 43.12 351 PHE A C 1
ATOM 2316 O O . PHE A 1 349 ? 15.789 22.476 50.404 1.00 42.82 351 PHE A O 1
ATOM 2324 N N . ILE A 1 350 ? 15.577 20.312 51.063 1.00 40.40 352 ILE A N 1
ATOM 2325 C CA . ILE A 1 350 ? 16.131 20.583 52.361 1.00 41.47 352 ILE A CA 1
ATOM 2326 C C . ILE A 1 350 ? 17.285 19.613 52.525 1.00 42.90 352 ILE A C 1
ATOM 2327 O O . ILE A 1 350 ? 17.206 18.456 52.055 1.00 41.62 352 ILE A O 1
ATOM 2332 N N . ASP A 1 351 ? 18.332 20.070 53.215 1.00 42.78 353 ASP A N 1
ATOM 2333 C CA . ASP A 1 351 ? 19.507 19.276 53.448 1.00 42.39 353 ASP A CA 1
ATOM 2334 C C . ASP A 1 351 ? 20.187 19.695 54.746 1.00 42.76 353 ASP A C 1
ATOM 2335 O O . ASP A 1 351 ? 20.440 20.892 54.980 1.00 42.95 353 ASP A O 1
ATOM 2340 N N . ALA A 1 352 ? 20.507 18.714 55.590 1.00 43.51 354 ALA A N 1
ATOM 2341 C CA . ALA A 1 352 ? 21.084 18.945 56.895 1.00 43.18 354 ALA A CA 1
ATOM 2342 C C . ALA A 1 352 ? 22.592 19.333 56.837 1.00 45.17 354 ALA A C 1
ATOM 2343 O O . ALA A 1 352 ? 23.199 19.513 57.912 1.00 46.38 354 ALA A O 1
ATOM 2345 N N . ALA A 1 353 ? 23.195 19.444 55.647 1.00 43.59 355 ALA A N 1
ATOM 2346 C CA . ALA A 1 353 ? 24.636 19.713 55.568 1.00 43.03 355 ALA A CA 1
ATOM 2347 C C . ALA A 1 353 ? 25.057 20.802 56.553 1.00 43.74 355 ALA A C 1
ATOM 2348 O O . ALA A 1 353 ? 24.484 21.886 56.582 1.00 43.31 355 ALA A O 1
ATOM 2350 N N . HIS A 1 354 ? 26.078 20.509 57.347 1.00 42.33 356 HIS A N 1
ATOM 2351 C CA . HIS A 1 354 ? 26.526 21.441 58.375 1.00 42.84 356 HIS A CA 1
ATOM 2352 C C . HIS A 1 354 ? 28.056 21.297 58.594 1.00 42.11 356 HIS A C 1
ATOM 2353 O O . HIS A 1 354 ? 28.600 21.657 59.679 1.00 41.15 356 HIS A O 1
ATOM 2360 N N . ASN A 1 355 ? 28.743 20.802 57.559 1.00 41.66 357 ASN A N 1
ATOM 2361 C CA . ASN A 1 355 ? 30.200 20.808 57.588 1.00 40.95 357 ASN A CA 1
ATOM 2362 C C . ASN A 1 355 ? 30.707 20.821 56.130 1.00 40.99 357 ASN A C 1
ATOM 2363 O O . ASN A 1 355 ? 29.925 20.652 55.199 1.00 41.56 357 ASN A O 1
ATOM 2368 N N . PRO A 1 356 ? 32.017 21.032 55.931 1.00 41.48 358 PRO A N 1
ATOM 2369 C CA . PRO A 1 356 ? 32.506 21.189 54.550 1.00 41.70 358 PRO A CA 1
ATOM 2370 C C . PRO A 1 356 ? 32.286 19.932 53.722 1.00 43.27 358 PRO A C 1
ATOM 2371 O O . PRO A 1 356 ? 31.807 20.053 52.606 1.00 43.42 358 PRO A O 1
ATOM 2375 N N . ALA A 1 357 ? 32.636 18.750 54.243 1.00 44.40 359 ALA A N 1
ATOM 2376 C CA . ALA A 1 357 ? 32.366 17.508 53.509 1.00 44.08 359 ALA A CA 1
ATOM 2377 C C . ALA A 1 357 ? 30.879 17.354 53.084 1.00 44.79 359 ALA A C 1
ATOM 2378 O O . ALA A 1 357 ? 30.622 16.994 51.931 1.00 43.32 359 ALA A O 1
ATOM 2380 N N . GLY A 1 358 ? 29.917 17.599 53.992 1.00 43.37 360 GLY A N 1
ATOM 2381 C CA . GLY A 1 358 ? 28.519 17.501 53.634 1.00 43.13 360 GLY A CA 1
ATOM 2382 C C . GLY A 1 358 ? 28.091 18.586 52.632 1.00 44.56 360 GLY A C 1
ATOM 2383 O O . GLY A 1 358 ? 27.290 18.312 51.721 1.00 46.28 360 GLY A O 1
ATOM 2384 N N . ALA A 1 359 ? 28.579 19.822 52.784 1.00 43.55 361 ALA A N 1
ATOM 2385 C CA . ALA A 1 359 ? 28.185 20.929 51.866 1.00 44.49 361 ALA A CA 1
ATOM 2386 C C . ALA A 1 359 ? 28.757 20.658 50.452 1.00 45.03 361 ALA A C 1
ATOM 2387 O O . ALA A 1 359 ? 28.144 20.981 49.430 1.00 45.18 361 ALA A O 1
ATOM 2389 N N . SER A 1 360 ? 29.975 20.127 50.430 1.00 44.79 362 SER A N 1
ATOM 2390 C CA . SER A 1 360 ? 30.553 19.660 49.188 1.00 46.11 362 SER A CA 1
ATOM 2391 C C . SER A 1 360 ? 29.737 18.510 48.528 1.00 46.32 362 SER A C 1
ATOM 2392 O O . SER A 1 360 ? 29.516 18.533 47.303 1.00 44.67 362 SER A O 1
ATOM 2395 N N . ALA A 1 361 ? 29.238 17.542 49.336 1.00 44.54 363 ALA A N 1
ATOM 2396 C CA . ALA A 1 361 ? 28.435 16.424 48.767 1.00 44.61 363 ALA A CA 1
ATOM 2397 C C . ALA A 1 361 ? 27.128 16.984 48.188 1.00 44.03 363 ALA A C 1
ATOM 2398 O O . ALA A 1 361 ? 26.714 16.618 47.073 1.00 43.04 363 ALA A O 1
ATOM 2400 N N . LEU A 1 362 ? 26.519 17.903 48.944 1.00 43.03 364 LEU A N 1
ATOM 2401 C CA . LEU A 1 362 ? 25.346 18.600 48.507 1.00 43.45 364 LEU A CA 1
ATOM 2402 C C . LEU A 1 362 ? 25.585 19.362 47.176 1.00 43.57 364 LEU A C 1
ATOM 2403 O O . LEU A 1 362 ? 24.773 19.244 46.233 1.00 43.01 364 LEU A O 1
ATOM 2408 N N . ALA A 1 363 ? 26.690 20.122 47.080 1.00 42.87 365 ALA A N 1
ATOM 2409 C CA . ALA A 1 363 ? 26.940 20.953 45.885 1.00 42.15 365 ALA A CA 1
ATOM 2410 C C . ALA A 1 363 ? 27.178 20.017 44.686 1.00 42.86 365 ALA A C 1
ATOM 2411 O O . ALA A 1 363 ? 26.638 20.241 43.589 1.00 42.96 365 ALA A O 1
ATOM 2413 N N . GLN A 1 364 ? 27.973 18.959 44.884 1.00 42.22 366 GLN A N 1
ATOM 2414 C CA . GLN A 1 364 ? 28.257 18.062 43.777 1.00 43.23 366 GLN A CA 1
ATOM 2415 C C . GLN A 1 364 ? 26.975 17.384 43.256 1.00 42.12 366 GLN A C 1
ATOM 2416 O O . GLN A 1 364 ? 26.827 17.190 42.030 1.00 40.99 366 GLN A O 1
ATOM 2422 N N . THR A 1 365 ? 26.105 16.986 44.184 1.00 41.03 367 THR A N 1
ATOM 2423 C CA . THR A 1 365 ? 24.846 16.329 43.826 1.00 41.17 367 THR A CA 1
ATOM 2424 C C . THR A 1 365 ? 23.940 17.282 43.020 1.00 41.41 367 THR A C 1
ATOM 2425 O O . THR A 1 365 ? 23.351 16.894 41.983 1.00 42.22 367 THR A O 1
ATOM 2429 N N . LEU A 1 366 ? 23.818 18.525 43.470 1.00 39.76 368 LEU A N 1
ATOM 2430 C CA . LEU A 1 366 ? 22.992 19.508 42.796 1.00 41.55 368 LEU A CA 1
ATOM 2431 C C . LEU A 1 366 ? 23.481 19.754 41.365 1.00 41.74 368 LEU A C 1
ATOM 2432 O O . LEU A 1 366 ? 22.687 19.894 40.439 1.00 42.50 368 LEU A O 1
ATOM 2437 N N . ALA A 1 367 ? 24.800 19.746 41.187 1.00 42.96 369 ALA A N 1
ATOM 2438 C CA . ALA A 1 367 ? 25.430 20.005 39.891 1.00 42.92 369 ALA A CA 1
ATOM 2439 C C . ALA A 1 367 ? 25.433 18.759 38.974 1.00 43.15 369 ALA A C 1
ATOM 2440 O O . ALA A 1 367 ? 25.317 18.859 37.729 1.00 43.41 369 ALA A O 1
ATOM 2442 N N . HIS A 1 368 ? 25.591 17.590 39.570 1.00 42.05 370 HIS A N 1
ATOM 2443 C CA . HIS A 1 368 ? 25.736 16.399 38.776 1.00 41.30 370 HIS A CA 1
ATOM 2444 C C . HIS A 1 368 ? 24.462 15.630 38.469 1.00 42.18 370 HIS A C 1
ATOM 2445 O O . HIS A 1 368 ? 24.426 14.905 37.491 1.00 43.50 370 HIS A O 1
ATOM 2452 N N . GLU A 1 369 ? 23.432 15.761 39.284 1.00 40.60 371 GLU A N 1
ATOM 2453 C CA . GLU A 1 369 ? 22.308 14.887 39.196 1.00 42.08 371 GLU A CA 1
ATOM 2454 C C . GLU A 1 369 ? 21.058 15.655 38.811 1.00 42.78 371 GLU A C 1
ATOM 2455 O O . GLU A 1 369 ? 19.997 15.093 38.697 1.00 43.71 371 GLU A O 1
ATOM 2461 N N . PHE A 1 370 ? 21.195 16.965 38.611 1.00 43.35 372 PHE A N 1
ATOM 2462 C CA . PHE A 1 370 ? 20.079 17.827 38.246 1.00 42.32 372 PHE A CA 1
ATOM 2463 C C . PHE A 1 370 ? 20.607 18.813 37.240 1.00 44.03 372 PHE A C 1
ATOM 2464 O O . PHE A 1 370 ? 21.807 18.905 36.994 1.00 42.22 372 PHE A O 1
ATOM 2472 N N . ASP A 1 371 ? 19.710 19.557 36.636 1.00 46.41 373 ASP A N 1
ATOM 2473 C CA . ASP A 1 371 ? 20.130 20.535 35.644 1.00 48.36 373 ASP A CA 1
ATOM 2474 C C . ASP A 1 371 ? 19.434 21.840 35.977 1.00 48.42 373 ASP A C 1
ATOM 2475 O O . ASP A 1 371 ? 18.489 22.222 35.283 1.00 48.59 373 ASP A O 1
ATOM 2480 N N . PHE A 1 372 ? 19.853 22.500 37.050 1.00 48.42 374 PHE A N 1
ATOM 2481 C CA . PHE A 1 372 ? 19.170 23.723 37.453 1.00 48.34 374 PHE A CA 1
ATOM 2482 C C . PHE A 1 372 ? 19.778 24.865 36.682 1.00 49.06 374 PHE A C 1
ATOM 2483 O O . PHE A 1 372 ? 20.980 24.851 36.407 1.00 49.42 374 PHE A O 1
ATOM 2491 N N . ARG A 1 373 ? 18.958 25.825 36.283 1.00 48.56 375 ARG A N 1
ATOM 2492 C CA . ARG A 1 373 ? 19.514 27.019 35.668 1.00 48.27 375 ARG A CA 1
ATOM 2493 C C . ARG A 1 373 ? 19.743 28.140 36.728 1.00 48.16 375 ARG A C 1
ATOM 2494 O O . ARG A 1 373 ? 20.494 29.068 36.502 1.00 47.92 375 ARG A O 1
ATOM 2496 N N . PHE A 1 374 ? 19.122 28.021 37.900 1.00 46.76 376 PHE A N 1
ATOM 2497 C CA . PHE A 1 374 ? 19.215 29.058 38.919 1.00 45.78 376 PHE A CA 1
ATOM 2498 C C . PHE A 1 374 ? 18.888 28.403 40.251 1.00 44.54 376 PHE A C 1
ATOM 2499 O O . PHE A 1 374 ? 17.867 27.748 40.368 1.00 43.82 376 PHE A O 1
ATOM 2507 N N . LEU A 1 375 ? 19.777 28.555 41.227 1.00 43.45 377 LEU A N 1
ATOM 2508 C CA . LEU A 1 375 ? 19.561 28.008 42.575 1.00 42.80 377 LEU A CA 1
ATOM 2509 C C . LEU A 1 375 ? 19.811 29.104 43.634 1.00 43.03 377 LEU A C 1
ATOM 2510 O O . LEU A 1 375 ? 20.833 29.822 43.570 1.00 42.96 377 LEU A O 1
ATOM 2515 N N . VAL A 1 376 ? 18.899 29.235 44.597 1.00 42.55 378 VAL A N 1
ATOM 2516 C CA . VAL A 1 376 ? 19.104 30.160 45.718 1.00 42.42 378 VAL A CA 1
ATOM 2517 C C . VAL A 1 376 ? 19.255 29.364 47.017 1.00 43.03 378 VAL A C 1
ATOM 2518 O O . VAL A 1 376 ? 18.463 28.445 47.261 1.00 43.06 378 VAL A O 1
ATOM 2522 N N . GLY A 1 377 ? 20.270 29.647 47.830 1.00 42.41 379 GLY A N 1
ATOM 2523 C CA . GLY A 1 377 ? 20.423 28.873 49.050 1.00 42.28 379 GLY A CA 1
ATOM 2524 C C . GLY A 1 377 ? 19.682 29.636 50.146 1.00 43.99 379 GLY A C 1
ATOM 2525 O O . GLY A 1 377 ? 19.584 30.872 50.064 1.00 44.96 379 GLY A O 1
ATOM 2526 N N . VAL A 1 378 ? 19.162 28.938 51.167 1.00 42.70 380 VAL A N 1
ATOM 2527 C CA . VAL A 1 378 ? 18.577 29.602 52.328 1.00 42.20 380 VAL A CA 1
ATOM 2528 C C . VAL A 1 378 ? 19.372 28.936 53.385 1.00 43.44 380 VAL A C 1
ATOM 2529 O O . VAL A 1 378 ? 19.377 27.679 53.487 1.00 41.97 380 VAL A O 1
ATOM 2533 N N . LEU A 1 379 ? 20.074 29.762 54.173 1.00 42.12 381 LEU A N 1
ATOM 2534 C CA . LEU A 1 379 ? 21.100 29.233 55.038 1.00 42.85 381 LEU A CA 1
ATOM 2535 C C . LEU A 1 379 ? 21.025 29.730 56.480 1.00 41.58 381 LEU A C 1
ATOM 2536 O O . LEU A 1 379 ? 20.884 30.932 56.727 1.00 41.95 381 LEU A O 1
ATOM 2541 N N . SER A 1 380 ? 21.133 28.824 57.429 1.00 40.83 382 SER A N 1
ATOM 2542 C CA . SER A 1 380 ? 21.421 29.168 58.810 1.00 41.38 382 SER A CA 1
ATOM 2543 C C . SER A 1 380 ? 22.318 28.066 59.375 1.00 42.23 382 SER A C 1
ATOM 2544 O O . SER A 1 380 ? 22.088 26.840 59.180 1.00 42.28 382 SER A O 1
ATOM 2547 N N . VAL A 1 381 ? 23.344 28.501 60.102 1.00 42.91 383 VAL A N 1
ATOM 2548 C CA . VAL A 1 381 ? 24.411 27.597 60.489 1.00 42.05 383 VAL A CA 1
ATOM 2549 C C . VAL A 1 381 ? 24.672 27.776 61.958 1.00 42.28 383 VAL A C 1
ATOM 2550 O O . VAL A 1 381 ? 24.610 28.899 62.473 1.00 42.10 383 VAL A O 1
ATOM 2554 N N . LEU A 1 382 ? 24.986 26.686 62.647 1.00 41.95 384 LEU A N 1
ATOM 2555 C CA . LEU A 1 382 ? 25.357 26.809 64.070 1.00 41.68 384 LEU A CA 1
ATOM 2556 C C . LEU A 1 382 ? 26.799 27.371 64.272 1.00 41.67 384 LEU A C 1
ATOM 2557 O O . LEU A 1 382 ? 27.646 27.224 63.409 1.00 41.07 384 LEU A O 1
ATOM 2562 N N . GLY A 1 383 ? 27.049 27.991 65.416 1.00 41.07 385 GLY A N 1
ATOM 2563 C CA . GLY A 1 383 ? 28.277 28.775 65.626 1.00 40.32 385 GLY A CA 1
ATOM 2564 C C . GLY A 1 383 ? 29.546 27.945 65.788 1.00 40.94 385 GLY A C 1
ATOM 2565 O O . GLY A 1 383 ? 30.666 28.485 65.703 1.00 41.31 385 GLY A O 1
ATOM 2566 N N . ASP A 1 384 ? 29.395 26.644 66.043 1.00 39.72 386 ASP A N 1
ATOM 2567 C CA . ASP A 1 384 ? 30.544 25.765 66.283 1.00 41.30 386 ASP A CA 1
ATOM 2568 C C . ASP A 1 384 ? 31.013 25.044 65.004 1.00 40.45 386 ASP A C 1
ATOM 2569 O O . ASP A 1 384 ? 31.924 24.218 65.076 1.00 39.44 386 ASP A O 1
ATOM 2574 N N . LYS A 1 385 ? 30.407 25.373 63.859 1.00 38.51 387 LYS A N 1
ATOM 2575 C CA . LYS A 1 385 ? 30.782 24.779 62.555 1.00 38.65 387 LYS A CA 1
ATOM 2576 C C . LYS A 1 385 ? 31.821 25.529 61.738 1.00 40.16 387 LYS A C 1
ATOM 2577 O O . LYS A 1 385 ? 32.118 26.735 61.949 1.00 40.47 387 LYS A O 1
ATOM 2583 N N . ASP A 1 386 ? 32.373 24.837 60.750 1.00 40.98 388 ASP A N 1
ATOM 2584 C CA . ASP A 1 386 ? 33.271 25.494 59.824 1.00 42.45 388 ASP A CA 1
ATOM 2585 C C . ASP A 1 386 ? 32.413 26.239 58.796 1.00 42.57 388 ASP A C 1
ATOM 2586 O O . ASP A 1 386 ? 32.250 25.799 57.653 1.00 42.48 388 ASP A O 1
ATOM 2591 N N . VAL A 1 387 ? 31.885 27.386 59.212 1.00 42.96 389 VAL A N 1
ATOM 2592 C CA . VAL A 1 387 ? 31.042 28.238 58.352 1.00 44.00 389 VAL A CA 1
ATOM 2593 C C . VAL A 1 387 ? 31.702 28.596 57.028 1.00 42.23 389 VAL A C 1
ATOM 2594 O O . VAL A 1 387 ? 31.091 28.456 55.964 1.00 39.95 389 VAL A O 1
ATOM 2598 N N . ASP A 1 388 ? 32.947 29.055 57.086 1.00 41.69 390 ASP A N 1
ATOM 2599 C CA . ASP A 1 388 ? 33.644 29.450 55.843 1.00 43.68 390 ASP A CA 1
ATOM 2600 C C . ASP A 1 388 ? 33.825 28.247 54.855 1.00 43.69 390 ASP A C 1
ATOM 2601 O O . ASP A 1 388 ? 33.590 28.392 53.649 1.00 44.45 390 ASP A O 1
ATOM 2606 N N . GLY A 1 389 ? 34.188 27.071 55.377 1.00 42.62 391 GLY A N 1
ATOM 2607 C CA . GLY A 1 389 ? 34.254 25.858 54.560 1.00 43.18 391 GLY A CA 1
ATOM 2608 C C . GLY A 1 389 ? 32.891 25.470 53.951 1.00 43.47 391 GLY A C 1
ATOM 2609 O O . GLY A 1 389 ? 32.799 25.020 52.788 1.00 44.32 391 GLY A O 1
ATOM 2610 N N . ILE A 1 390 ? 31.815 25.597 54.729 1.00 42.72 392 ILE A N 1
ATOM 2611 C CA . ILE A 1 390 ? 30.459 25.401 54.167 1.00 41.78 392 ILE A CA 1
ATOM 2612 C C . ILE A 1 390 ? 30.174 26.381 53.002 1.00 42.43 392 ILE A C 1
ATOM 2613 O O . ILE A 1 390 ? 29.723 25.956 51.941 1.00 43.01 392 ILE A O 1
ATOM 2618 N N . LEU A 1 391 ? 30.414 27.676 53.195 1.00 41.45 393 LEU A N 1
ATOM 2619 C CA . LEU A 1 391 ? 30.078 28.639 52.174 1.00 42.77 393 LEU A CA 1
ATOM 2620 C C . LEU A 1 391 ? 30.920 28.405 50.902 1.00 43.07 393 LEU A C 1
ATOM 2621 O O . LEU A 1 391 ? 30.424 28.506 49.757 1.00 43.96 393 LEU A O 1
ATOM 2626 N N . ALA A 1 392 ? 32.183 28.075 51.113 1.00 41.39 394 ALA A N 1
ATOM 2627 C CA . ALA A 1 392 ? 33.103 27.890 49.982 1.00 40.97 394 ALA A CA 1
ATOM 2628 C C . ALA A 1 392 ? 32.670 26.669 49.117 1.00 41.10 394 ALA A C 1
ATOM 2629 O O . ALA A 1 392 ? 32.804 26.694 47.902 1.00 40.10 394 ALA A O 1
ATOM 2631 N N . ALA A 1 393 ? 32.072 25.659 49.738 1.00 40.18 395 ALA A N 1
ATOM 2632 C CA . ALA A 1 393 ? 31.621 24.484 49.008 1.00 42.37 395 ALA A CA 1
ATOM 2633 C C . ALA A 1 393 ? 30.346 24.801 48.242 1.00 42.82 395 ALA A C 1
ATOM 2634 O O . ALA A 1 393 ? 30.074 24.201 47.186 1.00 42.77 395 ALA A O 1
ATOM 2636 N N . LEU A 1 394 ? 29.552 25.751 48.742 1.00 43.21 396 LEU A N 1
ATOM 2637 C CA . LEU A 1 394 ? 28.236 26.012 48.131 1.00 43.29 396 LEU A CA 1
ATOM 2638 C C . LEU A 1 394 ? 28.274 27.149 47.130 1.00 44.25 396 LEU A C 1
ATOM 2639 O O . LEU A 1 394 ? 27.378 27.264 46.269 1.00 43.14 396 LEU A O 1
ATOM 2644 N N . GLU A 1 395 ? 29.303 28.000 47.227 1.00 44.02 397 GLU A N 1
ATOM 2645 C CA . GLU A 1 395 ? 29.354 29.177 46.328 1.00 44.72 397 GLU A CA 1
ATOM 2646 C C . GLU A 1 395 ? 29.315 28.830 44.847 1.00 44.80 397 GLU A C 1
ATOM 2647 O O . GLU A 1 395 ? 28.716 29.552 44.074 1.00 45.77 397 GLU A O 1
ATOM 2653 N N . PRO A 1 396 ? 29.992 27.742 44.433 1.00 45.13 398 PRO A N 1
ATOM 2654 C CA . PRO A 1 396 ? 29.917 27.377 43.021 1.00 45.26 398 PRO A CA 1
ATOM 2655 C C . PRO A 1 396 ? 28.515 26.939 42.529 1.00 46.09 398 PRO A C 1
ATOM 2656 O O . PRO A 1 396 ? 28.301 26.860 41.315 1.00 46.09 398 PRO A O 1
ATOM 2660 N N . VAL A 1 397 ? 27.543 26.702 43.408 1.00 44.73 399 VAL A N 1
ATOM 2661 C CA . VAL A 1 397 ? 26.271 26.240 42.877 1.00 45.56 399 VAL A CA 1
ATOM 2662 C C . VAL A 1 397 ? 25.086 27.137 43.205 1.00 45.54 399 VAL A C 1
ATOM 2663 O O . VAL A 1 397 ? 24.019 27.003 42.588 1.00 46.89 399 VAL A O 1
ATOM 2667 N N . PHE A 1 398 ? 25.207 27.937 44.250 1.00 44.30 400 PHE A N 1
ATOM 2668 C CA . PHE A 1 398 ? 24.120 28.853 44.630 1.00 44.66 400 PHE A CA 1
ATOM 2669 C C . PHE A 1 398 ? 24.383 30.190 43.918 1.00 45.05 400 PHE A C 1
ATOM 2670 O O . PHE A 1 398 ? 25.379 30.923 44.224 1.00 44.64 400 PHE A O 1
ATOM 2678 N N . ASP A 1 399 ? 23.473 30.559 43.023 1.00 44.15 401 ASP A N 1
ATOM 2679 C CA . ASP A 1 399 ? 23.566 31.862 42.373 1.00 44.55 401 ASP A CA 1
ATOM 2680 C C . ASP A 1 399 ? 23.507 32.976 43.416 1.00 44.35 401 ASP A C 1
ATOM 2681 O O . ASP A 1 399 ? 24.205 34.025 43.306 1.00 42.35 401 ASP A O 1
ATOM 2686 N N . SER A 1 400 ? 22.641 32.784 44.412 1.00 43.18 402 SER A N 1
ATOM 2687 C CA . SER A 1 400 ? 22.700 33.661 45.574 1.00 44.03 402 SER A CA 1
ATOM 2688 C C . SER A 1 400 ? 22.277 32.940 46.810 1.00 43.35 402 SER A C 1
ATOM 2689 O O . SER A 1 400 ? 21.781 31.805 46.750 1.00 42.98 402 SER A O 1
ATOM 2692 N N . VAL A 1 401 ? 22.423 33.598 47.949 1.00 42.63 403 VAL A N 1
ATOM 2693 C CA . VAL A 1 401 ? 22.064 32.981 49.198 1.00 42.73 403 VAL A CA 1
ATOM 2694 C C . VAL A 1 401 ? 21.265 33.970 50.054 1.00 43.55 403 VAL A C 1
ATOM 2695 O O . VAL A 1 401 ? 21.520 35.189 50.017 1.00 43.67 403 VAL A O 1
ATOM 2699 N N . VAL A 1 402 ? 20.262 33.462 50.773 1.00 42.28 404 VAL A N 1
ATOM 2700 C CA . VAL A 1 402 ? 19.545 34.246 51.788 1.00 42.14 404 VAL A CA 1
ATOM 2701 C C . VAL A 1 402 ? 19.966 33.664 53.122 1.00 42.65 404 VAL A C 1
ATOM 2702 O O . VAL A 1 402 ? 19.714 32.485 53.379 1.00 44.19 404 VAL A O 1
ATOM 2706 N N . VAL A 1 403 ? 20.613 34.464 53.960 1.00 43.38 405 VAL A N 1
ATOM 2707 C CA . VAL A 1 403 ? 21.070 34.005 55.268 1.00 42.77 405 VAL A CA 1
ATOM 2708 C C . VAL A 1 403 ? 20.074 34.412 56.323 1.00 43.38 405 VAL A C 1
ATOM 2709 O O . VAL A 1 403 ? 19.459 35.478 56.244 1.00 42.28 405 VAL A O 1
ATOM 2713 N N . THR A 1 404 ? 19.870 33.538 57.304 1.00 44.08 406 THR A N 1
ATOM 2714 C CA . THR A 1 404 ? 18.868 33.766 58.309 1.00 44.29 406 THR A CA 1
ATOM 2715 C C . THR A 1 404 ? 19.279 33.055 59.602 1.00 44.56 406 THR A C 1
ATOM 2716 O O . THR A 1 404 ? 20.452 32.721 59.791 1.00 44.38 406 THR A O 1
ATOM 2720 N N . HIS A 1 405 ? 18.319 32.869 60.505 1.00 45.64 407 HIS A N 1
ATOM 2721 C CA . HIS A 1 405 ? 18.546 32.299 61.846 1.00 46.22 407 HIS A CA 1
ATOM 2722 C C . HIS A 1 405 ? 17.486 31.216 61.976 1.00 45.72 407 HIS A C 1
ATOM 2723 O O . HIS A 1 405 ? 16.307 31.518 61.794 1.00 46.40 407 HIS A O 1
ATOM 2730 N N . ASN A 1 406 ? 17.872 29.988 62.301 1.00 45.15 408 ASN A N 1
ATOM 2731 C CA . ASN A 1 406 ? 16.921 28.875 62.289 1.00 45.22 408 ASN A CA 1
ATOM 2732 C C . ASN A 1 406 ? 16.184 28.697 63.613 1.00 45.28 408 ASN A C 1
ATOM 2733 O O . ASN A 1 406 ? 15.466 27.689 63.795 1.00 44.91 408 ASN A O 1
ATOM 2738 N N . GLY A 1 407 ? 16.393 29.640 64.543 1.00 45.22 409 GLY A N 1
ATOM 2739 C CA . GLY A 1 407 ? 15.738 29.552 65.829 1.00 46.60 409 GLY A CA 1
ATOM 2740 C C . GLY A 1 407 ? 16.517 28.819 66.915 1.00 47.45 409 GLY A C 1
ATOM 2741 O O . GLY A 1 407 ? 16.106 28.801 68.064 1.00 47.85 409 GLY A O 1
ATOM 2742 N N . SER A 1 408 ? 17.653 28.202 66.599 1.00 47.47 410 SER A N 1
ATOM 2743 C CA . SER A 1 408 ? 18.417 27.564 67.671 1.00 45.61 410 SER A CA 1
ATOM 2744 C C . SER A 1 408 ? 19.210 28.619 68.406 1.00 45.27 410 SER A C 1
ATOM 2745 O O . SER A 1 408 ? 19.707 29.562 67.795 1.00 45.32 410 SER A O 1
ATOM 2748 N N . PRO A 1 409 ? 19.338 28.475 69.728 1.00 46.19 411 PRO A N 1
ATOM 2749 C CA . PRO A 1 409 ? 20.181 29.388 70.531 1.00 46.04 411 PRO A CA 1
ATOM 2750 C C . PRO A 1 409 ? 21.656 29.356 70.118 1.00 45.49 411 PRO A C 1
ATOM 2751 O O . PRO A 1 409 ? 22.403 30.283 70.404 1.00 44.86 411 PRO A O 1
ATOM 2755 N N . ARG A 1 410 ? 22.055 28.296 69.430 1.00 44.17 412 ARG A N 1
ATOM 2756 C CA . ARG A 1 410 ? 23.445 28.077 69.075 1.00 44.35 412 ARG A CA 1
ATOM 2757 C C . ARG A 1 410 ? 23.671 28.564 67.635 1.00 43.93 412 ARG A C 1
ATOM 2758 O O . ARG A 1 410 ? 24.785 28.520 67.127 1.00 43.91 412 ARG A O 1
ATOM 2760 N N . ALA A 1 411 ? 22.625 29.066 66.978 1.00 42.71 413 ALA A N 1
ATOM 2761 C CA . ALA A 1 411 ? 22.801 29.464 65.577 1.00 43.19 413 ALA A CA 1
ATOM 2762 C C . ALA A 1 411 ? 23.657 30.721 65.508 1.00 43.62 413 ALA A C 1
ATOM 2763 O O . ALA A 1 411 ? 23.624 31.528 66.403 1.00 43.24 413 ALA A O 1
ATOM 2765 N N . LEU A 1 412 ? 24.428 30.868 64.449 1.00 43.72 414 LEU A N 1
ATOM 2766 C CA . LEU A 1 412 ? 25.164 32.113 64.201 1.00 45.06 414 LEU A CA 1
ATOM 2767 C C . LEU A 1 412 ? 24.174 33.254 63.916 1.00 45.15 414 LEU A C 1
ATOM 2768 O O . LEU A 1 412 ? 23.182 33.082 63.209 1.00 42.67 414 LEU A O 1
ATOM 2773 N N . ASP A 1 413 ? 24.429 34.451 64.449 1.00 45.98 415 ASP A N 1
ATOM 2774 C CA . ASP A 1 413 ? 23.455 35.493 64.243 1.00 47.46 415 ASP A CA 1
ATOM 2775 C C . ASP A 1 413 ? 23.514 35.926 62.781 1.00 46.31 415 ASP A C 1
ATOM 2776 O O . ASP A 1 413 ? 24.513 35.713 62.121 1.00 45.17 415 ASP A O 1
ATOM 2781 N N . VAL A 1 414 ? 22.417 36.489 62.275 1.00 46.39 416 VAL A N 1
ATOM 2782 C CA . VAL A 1 414 ? 22.262 36.826 60.865 1.00 46.60 416 VAL A CA 1
ATOM 2783 C C . VAL A 1 414 ? 23.377 37.731 60.299 1.00 46.61 416 VAL A C 1
ATOM 2784 O O . VAL A 1 414 ? 23.880 37.524 59.174 1.00 45.71 416 VAL A O 1
ATOM 2788 N N . GLU A 1 415 ? 23.760 38.721 61.093 1.00 46.16 417 GLU A N 1
ATOM 2789 C CA . GLU A 1 415 ? 24.755 39.675 60.686 1.00 47.37 417 GLU A CA 1
ATOM 2790 C C . GLU A 1 415 ? 26.117 38.974 60.558 1.00 45.94 417 GLU A C 1
ATOM 2791 O O . GLU A 1 415 ? 26.863 39.174 59.595 1.00 45.27 417 GLU A O 1
ATOM 2797 N N . ALA A 1 416 ? 26.439 38.114 61.510 1.00 44.85 418 ALA A N 1
ATOM 2798 C CA . ALA A 1 416 ? 27.707 37.418 61.392 1.00 44.35 418 ALA A CA 1
ATOM 2799 C C . ALA A 1 416 ? 27.684 36.501 60.159 1.00 43.43 418 ALA A C 1
ATOM 2800 O O . ALA A 1 416 ? 28.681 36.406 59.448 1.00 43.04 418 ALA A O 1
ATOM 2802 N N . LEU A 1 417 ? 26.557 35.823 59.911 1.00 42.14 419 LEU A N 1
ATOM 2803 C CA . LEU A 1 417 ? 26.485 34.860 58.800 1.00 41.20 419 LEU A CA 1
ATOM 2804 C C . LEU A 1 417 ? 26.486 35.624 57.440 1.00 41.74 419 LEU A C 1
ATOM 2805 O O . LEU A 1 417 ? 27.114 35.204 56.453 1.00 41.17 419 LEU A O 1
ATOM 2810 N N . ALA A 1 418 ? 25.762 36.734 57.399 1.00 41.73 420 ALA A N 1
ATOM 2811 C CA . ALA A 1 418 ? 25.758 37.599 56.228 1.00 43.25 420 ALA A CA 1
ATOM 2812 C C . ALA A 1 418 ? 27.180 38.071 55.813 1.00 43.84 420 ALA A C 1
ATOM 2813 O O . ALA A 1 418 ? 27.530 38.098 54.635 1.00 43.69 420 ALA A O 1
ATOM 2815 N N . LEU A 1 419 ? 27.953 38.533 56.777 1.00 44.14 421 LEU A N 1
ATOM 2816 C CA . LEU A 1 419 ? 29.335 38.919 56.516 1.00 45.40 421 LEU A CA 1
ATOM 2817 C C . LEU A 1 419 ? 30.183 37.722 56.020 1.00 45.42 421 LEU A C 1
ATOM 2818 O O . LEU A 1 419 ? 30.870 37.830 55.012 1.00 45.51 421 LEU A O 1
ATOM 2823 N N . ALA A 1 420 ? 30.122 36.584 56.731 1.00 45.21 422 ALA A N 1
ATOM 2824 C CA . ALA A 1 420 ? 30.798 35.354 56.302 1.00 44.71 422 ALA A CA 1
ATOM 2825 C C . ALA A 1 420 ? 30.440 35.041 54.836 1.00 44.29 422 ALA A C 1
ATOM 2826 O O . ALA A 1 420 ? 31.335 34.885 54.003 1.00 45.18 422 ALA A O 1
ATOM 2828 N N . ALA A 1 421 ? 29.142 34.984 54.524 1.00 44.22 423 ALA A N 1
ATOM 2829 C CA . ALA A 1 421 ? 28.641 34.785 53.169 1.00 43.42 423 ALA A CA 1
ATOM 2830 C C . ALA A 1 421 ? 29.210 35.801 52.185 1.00 43.89 423 ALA A C 1
ATOM 2831 O O . ALA A 1 421 ? 29.650 35.432 51.088 1.00 42.62 423 ALA A O 1
ATOM 2833 N N . GLY A 1 422 ? 29.177 37.080 52.587 1.00 44.51 424 GLY A N 1
ATOM 2834 C CA . GLY A 1 422 ? 29.699 38.172 51.770 1.00 45.89 424 GLY A CA 1
ATOM 2835 C C . GLY A 1 422 ? 31.150 37.970 51.360 1.00 46.86 424 GLY A C 1
ATOM 2836 O O . GLY A 1 422 ? 31.527 38.325 50.231 1.00 45.96 424 GLY A O 1
ATOM 2837 N N . GLU A 1 423 ? 31.957 37.398 52.258 1.00 47.49 425 GLU A N 1
ATOM 2838 C CA . GLU A 1 423 ? 33.385 37.162 51.984 1.00 49.38 425 GLU A CA 1
ATOM 2839 C C . GLU A 1 423 ? 33.600 36.119 50.894 1.00 49.30 425 GLU A C 1
ATOM 2840 O O . GLU A 1 423 ? 34.603 36.175 50.195 1.00 48.68 425 GLU A O 1
ATOM 2846 N N . ARG A 1 424 ? 32.669 35.159 50.761 1.00 48.61 426 ARG A N 1
ATOM 2847 C CA . ARG A 1 424 ? 32.732 34.157 49.691 1.00 48.57 426 ARG A CA 1
ATOM 2848 C C . ARG A 1 424 ? 31.869 34.457 48.449 1.00 48.35 426 ARG A C 1
ATOM 2849 O O . ARG A 1 424 ? 32.280 34.190 47.338 1.00 48.84 426 ARG A O 1
ATOM 2857 N N . PHE A 1 425 ? 30.681 35.004 48.631 1.00 47.42 427 PHE A N 1
ATOM 2858 C CA . PHE A 1 425 ? 29.787 35.235 47.510 1.00 47.32 427 PHE A CA 1
ATOM 2859 C C . PHE A 1 425 ? 29.927 36.617 46.858 1.00 48.42 427 PHE A C 1
ATOM 2860 O O . PHE A 1 425 ? 29.567 36.779 45.677 1.00 48.30 427 PHE A O 1
ATOM 2868 N N . GLY A 1 426 ? 30.447 37.589 47.618 1.00 48.80 428 GLY A N 1
ATOM 2869 C CA . GLY A 1 426 ? 30.347 38.996 47.259 1.00 49.71 428 GLY A CA 1
ATOM 2870 C C . GLY A 1 426 ? 28.996 39.446 47.778 1.00 50.95 428 GLY A C 1
ATOM 2871 O O . GLY A 1 426 ? 28.026 38.700 47.701 1.00 51.97 428 GLY A O 1
ATOM 2872 N N . PRO A 1 427 ? 28.926 40.650 48.352 1.00 51.25 429 PRO A N 1
ATOM 2873 C CA . PRO A 1 427 ? 27.694 41.208 48.889 1.00 51.68 429 PRO A CA 1
ATOM 2874 C C . PRO A 1 427 ? 26.496 41.265 47.914 1.00 51.85 429 PRO A C 1
ATOM 2875 O O . PRO A 1 427 ? 25.356 41.173 48.375 1.00 52.22 429 PRO A O 1
ATOM 2879 N N . ASP A 1 428 ? 26.731 41.380 46.600 1.00 51.54 430 ASP A N 1
ATOM 2880 C CA . ASP A 1 428 ? 25.626 41.342 45.613 1.00 51.21 430 ASP A CA 1
ATOM 2881 C C . ASP A 1 428 ? 24.838 40.029 45.536 1.00 49.16 430 ASP A C 1
ATOM 2882 O O . ASP A 1 428 ? 23.723 40.024 45.061 1.00 48.93 430 ASP A O 1
ATOM 2887 N N . ARG A 1 429 ? 25.411 38.930 46.006 1.00 48.37 431 ARG A N 1
ATOM 2888 C CA . ARG A 1 429 ? 24.729 37.629 45.960 1.00 47.44 431 ARG A CA 1
ATOM 2889 C C . ARG A 1 429 ? 24.188 37.188 47.326 1.00 47.41 431 ARG A C 1
ATOM 2890 O O . ARG A 1 429 ? 23.850 35.991 47.555 1.00 46.52 431 ARG A O 1
ATOM 2898 N N . VAL A 1 430 ? 24.110 38.143 48.244 1.00 46.01 432 VAL A N 1
ATOM 2899 C CA . VAL A 1 430 ? 23.704 37.816 49.601 1.00 46.78 432 VAL A CA 1
ATOM 2900 C C . VAL A 1 430 ? 22.488 38.624 50.033 1.00 46.91 432 VAL A C 1
ATOM 2901 O O . VAL A 1 430 ? 22.432 39.828 49.833 1.00 46.27 432 VAL A O 1
ATOM 2905 N N . ARG A 1 431 ? 21.510 37.965 50.624 1.00 45.51 433 ARG A N 1
ATOM 2906 C CA . ARG A 1 431 ? 20.395 38.684 51.222 1.00 45.90 433 ARG A CA 1
ATOM 2907 C C . ARG A 1 431 ? 20.170 38.156 52.622 1.00 44.81 433 ARG A C 1
ATOM 2908 O O . ARG A 1 431 ? 20.671 37.068 52.971 1.00 45.14 433 ARG A O 1
ATOM 2916 N N . THR A 1 432 ? 19.424 38.892 53.433 1.00 44.50 434 THR A N 1
ATOM 2917 C CA . THR A 1 432 ? 19.176 38.473 54.810 1.00 44.71 434 THR A CA 1
ATOM 2918 C C . THR A 1 432 ? 17.683 38.426 55.089 1.00 45.60 434 THR A C 1
ATOM 2919 O O . THR A 1 432 ? 16.895 39.106 54.435 1.00 45.41 434 THR A O 1
ATOM 2923 N N . ALA A 1 433 ? 17.277 37.637 56.066 1.00 45.28 435 ALA A N 1
ATOM 2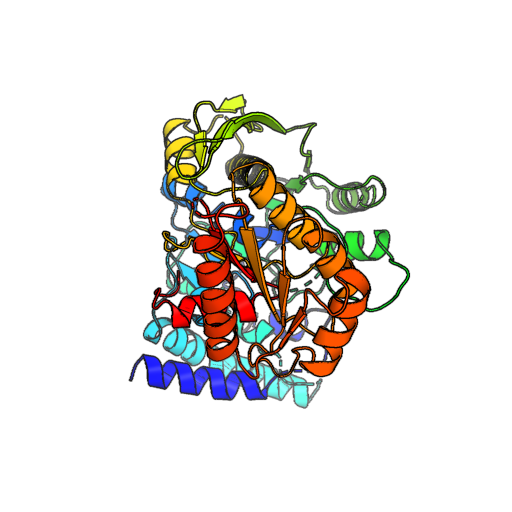924 C CA . ALA A 1 433 ? 15.874 37.627 56.480 1.00 46.34 435 ALA A CA 1
ATOM 2925 C C . ALA A 1 433 ? 15.868 37.246 57.959 1.00 47.44 435 ALA A C 1
ATOM 2926 O O . ALA A 1 433 ? 16.684 36.426 58.386 1.00 46.29 435 ALA A O 1
ATOM 2928 N N . GLU A 1 434 ? 14.935 37.821 58.720 1.00 48.72 436 GLU A N 1
ATOM 2929 C CA . GLU A 1 434 ? 14.922 37.671 60.173 1.00 49.93 436 GLU A CA 1
ATOM 2930 C C . GLU A 1 434 ? 14.616 36.251 60.602 1.00 49.69 436 GLU A C 1
ATOM 2931 O O . GLU A 1 434 ? 15.045 35.818 61.695 1.00 50.86 436 GLU A O 1
ATOM 2937 N N . ASN A 1 435 ? 13.851 35.517 59.789 1.00 47.62 437 ASN A N 1
ATOM 2938 C CA . ASN A 1 435 ? 13.502 34.157 60.159 1.00 46.83 437 ASN A CA 1
ATOM 2939 C C . ASN A 1 435 ? 13.311 33.300 58.904 1.00 46.54 437 ASN A C 1
ATOM 2940 O O . ASN A 1 435 ? 13.280 33.802 57.756 1.00 45.23 437 ASN A O 1
ATOM 2945 N N . LEU A 1 436 ? 13.219 32.006 59.130 1.00 46.11 438 LEU A N 1
ATOM 2946 C CA . LEU A 1 436 ? 13.188 31.048 58.074 1.00 46.12 438 LEU A CA 1
ATOM 2947 C C . LEU A 1 436 ? 12.023 31.209 57.108 1.00 46.54 438 LEU A C 1
ATOM 2948 O O . LEU A 1 436 ? 12.185 31.039 55.877 1.00 46.35 438 LEU A O 1
ATOM 2953 N N . ARG A 1 437 ? 10.826 31.475 57.631 1.00 47.23 439 ARG A N 1
ATOM 2954 C CA . ARG A 1 437 ? 9.703 31.675 56.743 1.00 48.43 439 ARG A CA 1
ATOM 2955 C C . ARG A 1 437 ? 9.939 32.894 55.862 1.00 47.44 439 ARG A C 1
ATOM 2956 O O . ARG A 1 437 ? 9.708 32.850 54.666 1.00 46.34 439 ARG A O 1
ATOM 2964 N N . ASP A 1 438 ? 10.390 33.991 56.449 1.00 46.63 440 ASP A N 1
ATOM 2965 C CA . ASP A 1 438 ? 10.747 35.161 55.649 1.00 46.67 440 ASP A CA 1
ATOM 2966 C C . ASP A 1 438 ? 11.808 34.795 54.565 1.00 45.99 440 ASP A C 1
ATOM 2967 O O . ASP A 1 438 ? 11.706 35.246 53.409 1.00 47.24 440 ASP A O 1
ATOM 2972 N N . ALA A 1 439 ? 12.834 34.040 54.955 1.00 43.83 441 ALA A N 1
ATOM 2973 C CA . ALA A 1 439 ? 13.951 33.709 54.070 1.00 43.72 441 ALA A CA 1
ATOM 2974 C C . ALA A 1 439 ? 13.434 32.913 52.890 1.00 43.99 441 ALA A C 1
ATOM 2975 O O . ALA A 1 439 ? 13.799 33.198 51.754 1.00 42.79 441 ALA A O 1
ATOM 2977 N N . ILE A 1 440 ? 12.532 31.970 53.149 1.00 44.36 442 ILE A N 1
ATOM 2978 C CA . ILE A 1 440 ? 11.945 31.227 52.033 1.00 45.65 442 ILE A CA 1
ATOM 2979 C C . ILE A 1 440 ? 11.137 32.145 51.093 1.00 47.01 442 ILE A C 1
ATOM 2980 O O . ILE A 1 440 ? 11.078 31.929 49.859 1.00 46.76 442 ILE A O 1
ATOM 2985 N N . ASP A 1 441 ? 10.488 33.154 51.669 1.00 47.64 443 ASP A N 1
ATOM 2986 C CA . ASP A 1 441 ? 9.705 34.041 50.834 1.00 48.53 443 ASP A CA 1
ATOM 2987 C C . ASP A 1 441 ? 10.686 34.849 49.983 1.00 47.73 443 ASP A C 1
ATOM 2988 O O . ASP A 1 441 ? 10.431 35.101 48.812 1.00 47.99 443 ASP A O 1
ATOM 2993 N N . VAL A 1 442 ? 11.786 35.299 50.586 1.00 46.21 444 VAL A N 1
ATOM 2994 C CA . VAL A 1 442 ? 12.796 36.014 49.817 1.00 45.30 444 VAL A CA 1
ATOM 2995 C C . VAL A 1 442 ? 13.312 35.128 48.672 1.00 44.97 444 VAL A C 1
ATOM 2996 O O . VAL A 1 442 ? 13.335 35.577 47.503 1.00 45.20 444 VAL A O 1
ATOM 3000 N N . ALA A 1 443 ? 13.692 33.871 48.973 1.00 44.56 445 ALA A N 1
ATOM 3001 C CA . ALA A 1 443 ? 14.237 32.978 47.955 1.00 44.20 445 ALA A CA 1
ATOM 3002 C C . ALA A 1 443 ? 13.211 32.826 46.863 1.00 45.24 445 ALA A C 1
ATOM 3003 O O . ALA A 1 443 ? 13.539 32.730 45.674 1.00 44.68 445 ALA A O 1
ATOM 3005 N N . THR A 1 444 ? 11.949 32.785 47.252 1.00 45.85 446 THR A N 1
ATOM 3006 C CA . THR A 1 444 ? 10.919 32.507 46.289 1.00 46.04 446 THR A CA 1
ATOM 3007 C C . THR A 1 444 ? 10.820 33.665 45.307 1.00 46.44 446 THR A C 1
ATOM 3008 O O . THR A 1 444 ? 10.653 33.447 44.119 1.00 46.97 446 THR A O 1
ATOM 3012 N N . SER A 1 445 ? 10.916 34.889 45.794 1.00 46.91 447 SER A N 1
ATOM 3013 C CA . SER A 1 445 ? 10.811 35.995 44.877 1.00 47.84 447 SER A CA 1
ATOM 3014 C C . SER A 1 445 ? 12.070 36.036 43.972 1.00 47.18 447 SER A C 1
ATOM 3015 O O . SER A 1 445 ? 11.979 36.390 42.814 1.00 46.32 447 SER A O 1
ATOM 3018 N N . LEU A 1 446 ? 13.220 35.605 44.474 1.00 45.65 448 LEU A N 1
ATOM 3019 C CA . LEU A 1 446 ? 14.403 35.572 43.624 1.00 45.35 448 LEU A CA 1
ATOM 3020 C C . LEU A 1 446 ? 14.232 34.536 42.498 1.00 45.65 448 LEU A C 1
ATOM 3021 O O . LEU A 1 446 ? 14.558 34.755 41.344 1.00 44.55 448 LEU A O 1
ATOM 3026 N N . VAL A 1 447 ? 13.658 33.399 42.835 1.00 46.66 449 VAL A N 1
ATOM 3027 C CA . VAL A 1 447 ? 13.478 32.343 41.872 1.00 47.81 449 VAL A CA 1
ATOM 3028 C C . VAL A 1 447 ? 12.371 32.741 40.836 1.00 48.92 449 VAL A C 1
ATOM 3029 O O . VAL A 1 447 ? 12.467 32.371 39.679 1.00 49.61 449 VAL A O 1
ATOM 3033 N N . ASP A 1 448 ? 11.324 33.467 41.265 1.00 49.67 450 ASP A N 1
ATOM 3034 C CA . ASP A 1 448 ? 10.301 34.065 40.373 1.00 50.08 450 ASP A CA 1
ATOM 3035 C C . ASP A 1 448 ? 10.938 35.102 39.436 1.00 50.16 450 ASP A C 1
ATOM 3036 O O . ASP A 1 448 ? 10.654 35.130 38.257 1.00 49.39 450 ASP A O 1
ATOM 3041 N N . ASP A 1 449 ? 11.793 35.963 39.958 1.00 49.19 451 ASP A N 1
ATOM 3042 C CA . ASP A 1 449 ? 12.475 36.864 39.097 1.00 50.26 451 ASP A CA 1
ATOM 3043 C C . ASP A 1 449 ? 13.342 36.098 38.073 1.00 49.57 451 ASP A C 1
ATOM 3044 O O . ASP A 1 449 ? 13.350 36.457 36.905 1.00 49.56 451 ASP A O 1
ATOM 3049 N N . ALA A 1 450 ? 14.089 35.076 38.498 1.00 48.46 452 ALA A N 1
ATOM 3050 C CA . ALA A 1 450 ? 14.919 34.300 37.561 1.00 47.90 452 ALA A CA 1
ATOM 3051 C C . ALA A 1 450 ? 14.070 33.686 36.462 1.00 48.31 452 ALA A C 1
ATOM 3052 O O . ALA A 1 450 ? 14.439 33.678 35.288 1.00 48.86 452 ALA A O 1
ATOM 3054 N N . ALA A 1 451 ? 12.914 33.170 36.846 1.00 48.83 453 ALA A N 1
ATOM 3055 C CA . ALA A 1 451 ? 11.952 32.596 35.907 1.00 48.66 453 ALA A CA 1
ATOM 3056 C C . ALA A 1 451 ? 11.440 33.598 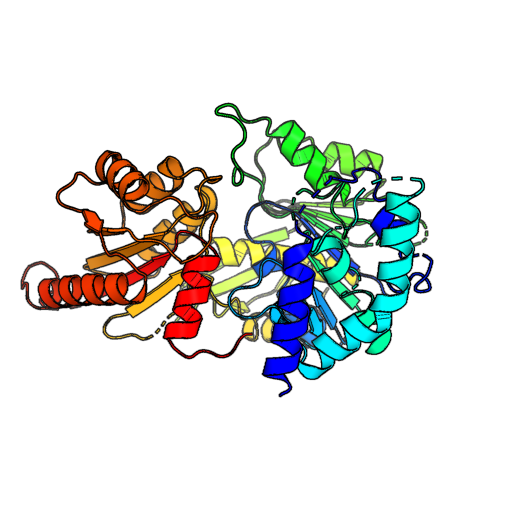34.893 1.00 48.53 453 ALA A C 1
ATOM 3057 O O . ALA A 1 451 ? 11.013 33.213 33.783 1.00 49.55 453 ALA A O 1
ATOM 3059 N N . ALA A 1 452 ? 11.439 34.871 35.279 1.00 47.41 454 ALA A N 1
ATOM 3060 C CA . ALA A 1 452 ? 10.941 35.934 34.418 1.00 47.20 454 ALA A CA 1
ATOM 3061 C C . ALA A 1 452 ? 12.078 36.553 33.630 1.00 46.63 454 ALA A C 1
ATOM 3062 O O . ALA A 1 452 ? 11.916 37.631 33.026 1.00 47.63 454 ALA A O 1
ATOM 3064 N N . ASP A 1 453 ? 13.239 35.900 33.623 1.00 44.89 455 ASP A N 1
ATOM 3065 C CA . ASP A 1 453 ? 14.418 36.555 33.060 1.00 42.88 455 ASP A CA 1
ATOM 3066 C C . ASP A 1 453 ? 14.859 35.699 31.902 1.00 42.24 455 ASP A C 1
ATOM 3067 O O . ASP A 1 453 ? 15.417 34.642 32.107 1.00 40.74 455 ASP A O 1
ATOM 3072 N N . PRO A 1 454 ? 14.571 36.143 30.670 1.00 42.34 456 PRO A N 1
ATOM 3073 C CA . PRO A 1 454 ? 14.689 35.233 29.546 1.00 43.23 456 PRO A CA 1
ATOM 3074 C C . PRO A 1 454 ? 16.061 34.550 29.449 1.00 44.76 456 PRO A C 1
ATOM 3075 O O . PRO A 1 454 ? 16.116 33.363 29.121 1.00 46.39 456 PRO A O 1
ATOM 3079 N N . ASP A 1 455 ? 17.152 35.258 29.756 1.00 44.05 457 ASP A N 1
ATOM 3080 C CA . ASP A 1 455 ? 18.461 34.647 29.631 1.00 43.61 457 ASP A CA 1
ATOM 3081 C C . ASP A 1 455 ? 18.993 33.986 30.918 1.00 45.62 457 ASP A C 1
ATOM 3082 O O . ASP A 1 455 ? 20.155 33.644 30.990 1.00 46.33 457 ASP A O 1
ATOM 3087 N N . VAL A 1 456 ? 18.124 33.795 31.916 1.00 46.76 458 VAL A N 1
ATOM 3088 C CA . VAL A 1 456 ? 18.454 33.081 33.147 1.00 48.05 458 VAL A CA 1
ATOM 3089 C C . VAL A 1 456 ? 17.604 31.809 33.193 1.00 49.09 458 VAL A C 1
ATOM 3090 O O . VAL A 1 456 ? 18.118 30.716 32.952 1.00 50.03 458 VAL A O 1
ATOM 3094 N N . ALA A 1 457 ? 16.313 31.936 33.478 1.00 49.51 459 ALA A N 1
ATOM 3095 C CA . ALA A 1 457 ? 15.441 30.763 33.494 1.00 50.54 459 ALA A CA 1
ATOM 3096 C C . ALA A 1 457 ? 14.088 31.022 32.867 1.00 51.49 459 ALA A C 1
ATOM 3097 O O . ALA A 1 457 ? 13.142 30.324 33.165 1.00 51.10 459 ALA A O 1
ATOM 3099 N N . GLY A 1 458 ? 14.002 32.031 31.993 1.00 52.63 460 GLY A N 1
ATOM 3100 C CA . GLY A 1 458 ? 12.762 32.378 31.270 1.00 54.00 460 GLY A CA 1
ATOM 3101 C C . GLY A 1 458 ? 11.881 31.229 30.776 1.00 55.11 460 GLY A C 1
ATOM 3102 O O . GLY A 1 458 ? 12.262 30.469 29.881 1.00 55.90 460 GLY A O 1
ATOM 3103 N N . ARG A 1 463 ? 13.207 24.732 36.071 1.00 51.66 465 ARG A N 1
ATOM 3104 C CA . ARG A 1 463 ? 14.637 24.551 36.229 1.00 50.35 465 ARG A CA 1
ATOM 3105 C C . ARG A 1 463 ? 15.278 25.497 37.252 1.00 48.24 465 ARG A C 1
ATOM 3106 O O . ARG A 1 463 ? 16.461 25.816 37.172 1.00 46.94 465 ARG A O 1
ATOM 3114 N N . THR A 1 464 ? 14.481 25.941 38.214 1.00 46.45 466 THR A N 1
ATOM 3115 C CA . THR A 1 464 ? 14.962 26.781 39.292 1.00 45.96 466 THR A CA 1
ATOM 3116 C C . THR A 1 464 ? 14.725 26.016 40.574 1.00 45.34 466 THR A C 1
ATOM 3117 O O . THR A 1 464 ? 13.883 25.123 40.630 1.00 45.76 466 THR A O 1
ATOM 3121 N N . GLY A 1 465 ? 15.461 26.381 41.612 1.00 45.53 467 GLY A N 1
ATOM 3122 C CA . GLY A 1 465 ? 15.327 25.731 42.915 1.00 44.55 467 GLY A CA 1
ATOM 3123 C C . GLY A 1 465 ? 15.831 26.568 44.084 1.00 44.13 467 GLY A C 1
ATOM 3124 O O . GLY A 1 465 ? 16.578 27.539 43.920 1.00 43.60 467 GLY A O 1
ATOM 3125 N N . ILE A 1 466 ? 15.377 26.164 45.255 1.00 44.46 468 ILE A N 1
ATOM 3126 C CA . ILE A 1 466 ? 15.720 26.751 46.527 1.00 44.13 468 ILE A CA 1
ATOM 3127 C C . ILE A 1 466 ? 16.281 25.593 47.359 1.00 44.13 468 ILE A C 1
ATOM 3128 O O . ILE A 1 466 ? 15.692 24.495 47.392 1.00 44.60 468 ILE A O 1
ATOM 3133 N N . VAL A 1 467 ? 17.429 25.819 47.989 1.00 42.30 469 VAL A N 1
ATOM 3134 C CA . VAL A 1 467 ? 18.050 24.772 48.773 1.00 41.79 469 VAL A CA 1
ATOM 3135 C C . VAL A 1 467 ? 18.243 25.295 50.183 1.00 41.88 469 VAL A C 1
ATOM 3136 O O . VAL A 1 467 ? 18.942 26.304 50.431 1.00 40.07 469 VAL A O 1
ATOM 3140 N N . ILE A 1 468 ? 17.526 24.665 51.107 1.00 41.27 470 ILE A N 1
ATOM 3141 C CA . ILE A 1 468 ? 17.515 25.125 52.490 1.00 41.13 470 ILE A CA 1
ATOM 3142 C C . ILE A 1 468 ? 18.477 24.217 53.272 1.00 42.17 470 ILE A C 1
ATOM 3143 O O . ILE A 1 468 ? 18.238 23.001 53.404 1.00 42.40 470 ILE A O 1
ATOM 3148 N N . THR A 1 469 ? 19.536 24.796 53.853 1.00 41.94 471 THR A N 1
ATOM 3149 C CA . THR A 1 469 ? 20.587 23.941 54.404 1.00 42.83 471 THR A CA 1
ATOM 3150 C C . THR A 1 469 ? 21.405 24.691 55.478 1.00 43.24 471 THR A C 1
ATOM 3151 O O . THR A 1 469 ? 21.075 25.852 55.851 1.00 41.85 471 THR A O 1
ATOM 3155 N N . GLY A 1 470 ? 22.450 24.031 55.996 1.00 42.78 472 GLY A N 1
ATOM 3156 C CA . GLY A 1 470 ? 23.403 24.745 56.872 1.00 40.74 472 GLY A CA 1
ATOM 3157 C C . GLY A 1 470 ? 23.424 24.130 58.263 1.00 41.39 472 GLY A C 1
ATOM 3158 O O . GLY A 1 470 ? 24.425 24.277 59.017 1.00 41.25 472 GLY A O 1
ATOM 3159 N N . SER A 1 471 ? 22.345 23.416 58.600 1.00 40.69 473 SER A N 1
ATOM 3160 C CA . SER A 1 471 ? 22.192 22.832 59.908 1.00 42.26 473 SER A CA 1
ATOM 3161 C C . SER A 1 471 ? 21.090 21.785 59.869 1.00 42.69 473 SER A C 1
ATOM 3162 O O . SER A 1 471 ? 20.147 21.865 59.068 1.00 42.20 473 SER A O 1
ATOM 3165 N N . VAL A 1 472 ? 21.171 20.818 60.769 1.00 43.64 474 VAL A N 1
ATOM 3166 C CA . VAL A 1 472 ? 20.033 19.933 61.028 1.00 44.30 474 VAL A CA 1
ATOM 3167 C C . VAL A 1 472 ? 18.776 20.710 61.412 1.00 44.63 474 VAL A C 1
ATOM 3168 O O . VAL A 1 472 ? 17.663 20.419 60.952 1.00 44.13 474 VAL A O 1
ATOM 3172 N N . VAL A 1 473 ? 18.961 21.745 62.220 1.00 43.73 475 VAL A N 1
ATOM 3173 C CA . VAL A 1 473 ? 17.844 22.519 62.724 1.00 44.83 475 VAL A CA 1
ATOM 3174 C C . VAL A 1 473 ? 17.156 23.320 61.588 1.00 43.98 475 VAL A C 1
ATOM 3175 O O . VAL A 1 473 ? 15.907 23.475 61.561 1.00 44.06 475 VAL A O 1
ATOM 3179 N N . THR A 1 474 ? 17.959 23.780 60.641 1.00 43.88 476 THR A N 1
ATOM 3180 C CA . THR A 1 474 ? 17.465 24.561 59.505 1.00 44.20 476 THR A CA 1
ATOM 3181 C C . THR A 1 474 ? 16.605 23.625 58.639 1.00 44.09 476 THR A C 1
ATOM 3182 O O . THR A 1 474 ? 15.472 23.946 58.252 1.00 45.77 476 THR A O 1
ATOM 3186 N N . ALA A 1 475 ? 17.173 22.475 58.283 1.00 43.01 477 ALA A N 1
ATOM 3187 C CA . ALA A 1 475 ? 16.452 21.452 57.557 1.00 42.11 477 ALA A CA 1
ATOM 3188 C C . ALA A 1 475 ? 15.202 20.987 58.283 1.00 41.76 477 ALA A C 1
ATOM 3189 O O . ALA A 1 475 ? 14.123 20.901 57.671 1.00 42.85 477 ALA A O 1
ATOM 3191 N N . GLY A 1 476 ? 15.306 20.707 59.582 1.00 40.23 478 GLY A N 1
ATOM 3192 C CA . GLY A 1 476 ? 14.180 20.240 60.353 1.00 40.33 478 GLY A CA 1
ATOM 3193 C C . GLY A 1 476 ? 13.077 21.265 60.465 1.00 41.22 478 GLY A C 1
ATOM 3194 O O . GLY A 1 476 ? 11.882 20.922 60.259 1.00 39.53 478 GLY A O 1
ATOM 3195 N N . ALA A 1 477 ? 13.441 22.533 60.720 1.00 39.43 479 ALA A N 1
ATOM 3196 C CA . ALA A 1 477 ? 12.393 23.586 60.828 1.00 39.90 479 ALA A CA 1
ATOM 3197 C C . ALA A 1 477 ? 11.653 23.758 59.514 1.00 39.86 479 ALA A C 1
ATOM 3198 O O . ALA A 1 477 ? 10.451 23.911 59.472 1.00 40.63 479 ALA A O 1
ATOM 3200 N N . ALA A 1 478 ? 12.394 23.722 58.424 1.00 39.88 480 ALA A N 1
ATOM 3201 C CA . ALA A 1 478 ? 11.825 23.809 57.097 1.00 38.61 480 ALA A CA 1
ATOM 3202 C C . ALA A 1 478 ? 10.923 22.604 56.829 1.00 38.92 480 ALA A C 1
ATOM 3203 O O . ALA A 1 478 ? 9.850 22.776 56.229 1.00 41.00 480 ALA A O 1
ATOM 3205 N N . ARG A 1 479 ? 11.315 21.402 57.270 1.00 37.88 481 ARG A N 1
ATOM 3206 C CA . ARG A 1 479 ? 10.524 20.253 57.008 1.00 39.10 481 ARG A CA 1
ATOM 3207 C C . ARG A 1 479 ? 9.114 20.423 57.671 1.00 39.35 481 ARG A C 1
ATOM 3208 O O . ARG A 1 479 ? 8.059 20.035 57.103 1.00 40.38 481 ARG A O 1
ATOM 3216 N N . THR A 1 480 ? 9.093 20.979 58.881 1.00 39.17 482 THR A N 1
ATOM 3217 C CA . THR A 1 480 ? 7.860 21.256 59.598 1.00 39.60 482 THR A CA 1
ATOM 3218 C C . THR A 1 480 ? 7.039 22.373 58.894 1.00 40.40 482 THR A C 1
ATOM 3219 O O . THR A 1 480 ? 5.825 22.266 58.764 1.00 41.07 482 THR A O 1
ATOM 3223 N N . LEU A 1 481 ? 7.686 23.432 58.429 1.00 41.19 483 LEU A N 1
ATOM 3224 C CA . LEU A 1 481 ? 7.016 24.440 57.614 1.00 42.04 483 LEU A CA 1
ATOM 3225 C C . LEU A 1 481 ? 6.311 23.844 56.386 1.00 43.03 483 LEU A C 1
ATOM 3226 O O . LEU A 1 481 ? 5.228 24.303 56.001 1.00 40.60 483 LEU A O 1
ATOM 3231 N N . PHE A 1 482 ? 6.917 22.830 55.771 1.00 41.50 484 PHE A N 1
ATOM 3232 C CA . PHE A 1 482 ? 6.327 22.199 54.599 1.00 41.92 484 PHE A CA 1
ATOM 3233 C C . PHE A 1 482 ? 5.331 21.111 54.963 1.00 43.58 484 PHE A C 1
ATOM 3234 O O . PHE A 1 482 ? 4.820 20.422 54.097 1.00 45.09 484 PHE A O 1
ATOM 3242 N N . GLY A 1 483 ? 5.065 20.950 56.262 1.00 42.62 485 GLY A N 1
ATOM 3243 C CA . GLY A 1 483 ? 3.975 20.117 56.743 1.00 41.38 485 GLY A CA 1
ATOM 3244 C C . GLY A 1 483 ? 4.236 18.600 56.762 1.00 40.23 485 GLY A C 1
ATOM 3245 O O . GLY A 1 483 ? 3.241 17.832 56.749 1.00 40.33 485 GLY A O 1
ATOM 3246 N N . ARG A 1 484 ? 5.497 18.152 56.714 1.00 35.88 486 ARG A N 1
ATOM 3247 C CA A ARG A 1 484 ? 5.796 16.716 56.644 0.70 35.57 486 ARG A CA 1
ATOM 3248 C CA B ARG A 1 484 ? 5.771 16.705 56.623 0.30 34.81 486 ARG A CA 1
ATOM 3249 C C . ARG A 1 484 ? 5.839 16.135 58.053 1.00 34.43 486 ARG A C 1
ATOM 3250 O O . ARG A 1 484 ? 6.304 16.799 58.997 1.00 33.71 486 ARG A O 1
ATOM 3265 N N . ASP A 1 485 ? 5.327 14.928 58.225 1.00 33.56 487 ASP A N 1
ATOM 3266 C CA . ASP A 1 485 ? 5.306 14.281 59.533 1.00 32.49 487 ASP A CA 1
ATOM 3267 C C . ASP A 1 485 ? 6.686 13.738 59.807 1.00 29.73 487 ASP A C 1
ATOM 3268 O O . ASP A 1 485 ? 7.331 13.277 58.895 1.00 31.58 487 ASP A O 1
ATOM 3273 N N . PRO A 1 486 ? 7.114 13.751 61.048 1.00 29.88 488 PRO A N 1
ATOM 3274 C CA . PRO A 1 486 ? 8.434 13.193 61.423 1.00 29.32 488 PRO A CA 1
ATOM 3275 C C . PRO A 1 486 ? 8.580 11.733 61.005 1.00 29.53 488 PRO A C 1
ATOM 3276 O O . PRO A 1 486 ? 7.610 10.966 61.155 1.00 27.30 488 PRO A O 1
ATOM 3280 N N A GLN A 1 487 ? 9.762 11.344 60.505 0.50 29.03 489 GLN A N 1
ATOM 3281 N N B GLN A 1 487 ? 9.769 11.377 60.492 0.50 28.47 489 GLN A N 1
ATOM 3282 C CA A GLN A 1 487 ? 9.993 9.975 59.993 0.50 29.69 489 GLN A CA 1
ATOM 3283 C CA B GLN A 1 487 ? 10.100 10.007 60.059 0.50 28.86 489 GLN A CA 1
ATOM 3284 C C A GLN A 1 487 ? 11.199 9.235 60.641 0.50 27.47 489 GLN A C 1
ATOM 3285 C C B GLN A 1 487 ? 11.376 9.461 60.753 0.50 25.39 489 GLN A C 1
ATOM 3286 O O A GLN A 1 487 ? 11.573 8.161 60.163 0.50 23.57 489 GLN A O 1
ATOM 3287 O O B GLN A 1 487 ? 12.028 10.165 61.504 0.50 19.75 489 GLN A O 1
#

Organism: Mycobacterium tuberculosis (strain CDC 1551 / Oshkosh) (NCBI:txid83331)

Sequence (441 aa):
DEIASLLQVEHLLDQRWRIDPSLTRISALDLLGSPQRSYPSIHIAGTNGKTSVARVDALVTALHRRTGRTTSPHLQSPVERISIDGKPISPAQYVATYREIEPLVALIDQQSQASPASKFEVLTAAFAAFADAPVDVAVVEVGGGRWDATNVINAPVAVITPISIDHVDYLGADIAGIAGEKAGIITRAPSPDTVAVIGRQVPKVEVLLAESVRADASVAREDSEFAVLRRQIAVGGQVLQLQGLGGVYSDIYLPLHGEHQAHNAVLALASVEAFFGAQLDGDAVRAGFAAVTSPGRLERRSAPTVFIDAAHNPAGASALAQTLAHEFDFRFLVGVLSVLGDKDVDGILAALEPVFDSVVVTHNGSPRALDVEALALAAGERFGPDRVRTAENLRDAIDVATSLVDDAAADPDVAGRTGIVITGSVVTAGAARTLFGRRDPQQ

InterPro domains:
  IPR001645 Folylpolyglutamate synthetase [PTHR11136] (41-408)
  IPR001645 Folylpolyglutamate synthetase [TIGR01499] (47-480)
  IPR004101 Mur ligase, C-terminal [PF02875] (337-448)
  IPR013221 Mur ligase, central [PF08245] (158-308)
  IPR018109 Folylpolyglutamate synthetase, conserved site [PS01012] (172-187)
  IPR036565 Mur-like, catalytic domain superfamily [G3DSA:3.40.1190.10] (22-336)
  IPR036565 Mur-like, catalytic domain superfamily [SSF53623] (27-333)
  IPR036615 Mur ligase, C-terminal domain superfamily [G3DSA:3.90.190.20] (337-487)
  IPR036615 Mur ligase, C-terminal domain superfamily [SSF53244] (337-483)

GO terms:
  GO:0000287 magnesium ion binding (F, IDA)
  GO:0050897 cobalt ion binding (F, IDA)
  GO:0043531 ADP binding (F, IDA)

B-factor: mean 42.82, std 8.65, range [16.16, 79.13]

CATH classification: 3.40.1190.10 (+1 more: 3.90.190.20)

Secondary structure (DSSP, 8-state):
-HHHHHHHHHHHHTTT----TT-HHHHH--TT--GGGSS-EEEEE-SSSHHHHH--HHHHHHTT--EEEE-SS-SS-GGGGEEETTEEPPHHHHHHHHHHHHHHHHHHHHHHHH----HHHHHH--HHHHHHTT-SEEEEE----TTSTT-SS--SEEEE------B-S-SS--HHHHHHHHHTT------PPPEEEE----TT--HHHHHHHHTT-EEEEBTTTBEEEEEEEETTEEEEEEEETTEEEEEEEE---SHHHHHHHHHHHHHHHHHTT----HHHHHHHHHT---TTSSB--TTTEEEE----SHHHHHHHHHHHHHS---SEEEEEE--BTTB-HHHHHHHHTTT-SEEEE---S-TTBPPHHHHHHHHHHHH-GGGEEE-SSHHHHHHHHHHHHHHHHT-TTTT--EEEEEESSHHHHHHHHHHTTPPP-

Solvent-accessible surface area: 18351 Å² total